Protein AF-0000000066529375 (afdb_homodimer)

Nearest PDB structures (foldseek):
  3q34-assembly1_C  TM=9.841E-01  e=8.563E-22  Pseudomonas savastanoi pv. phaseolicola 1448A
  3q34-assembly2_D  TM=9.880E-01  e=1.258E-21  Pseudomonas savastanoi pv. phaseolicola 1448A
  2x34-assembly2_B  TM=9.765E-01  e=1.191E-21  Saccharophagus degradans 2-40
  3q34-assembly2_B  TM=9.760E-01  e=1.335E-20  Pseudomonas savastanoi pv. phaseolicola 1448A
  2x32-assembly1_A  TM=9.792E-01  e=1.663E-20  Saccharophagus degradans 2-40

Solvent-accessible surface area (backbone atoms only — not comparable to full-atom values): 20562 Å² total; per-residue (Å²): 130,86,81,76,76,77,76,77,76,76,76,75,66,78,75,72,66,64,57,38,25,35,46,39,44,96,66,35,33,42,20,36,42,48,36,35,66,48,47,44,64,46,69,31,34,45,45,78,47,43,38,35,27,28,82,84,18,47,32,40,38,41,39,40,51,74,40,50,46,55,88,41,72,68,59,35,50,47,41,29,60,60,54,52,30,30,92,82,32,44,50,33,38,40,38,32,76,47,66,56,72,64,54,72,68,48,47,68,47,34,69,42,81,41,81,43,60,32,37,40,38,37,66,90,28,74,47,82,47,69,37,49,27,38,42,30,23,23,30,98,50,30,39,36,42,28,47,53,44,63,37,75,42,54,27,67,78,36,73,41,47,73,36,46,54,63,52,29,62,76,67,70,46,91,43,61,34,50,37,33,45,33,41,41,34,43,27,31,32,51,49,77,75,80,80,122,131,86,80,76,77,76,78,77,76,76,77,76,65,78,76,71,68,65,59,37,25,33,44,38,46,96,65,36,33,44,21,34,40,47,36,35,66,46,47,44,64,45,68,30,32,43,45,76,46,42,37,35,27,28,83,83,18,47,31,40,37,42,39,41,51,74,40,50,45,55,87,41,71,69,58,35,51,47,40,29,58,59,53,53,30,30,91,82,32,44,50,30,38,40,37,31,76,46,67,56,71,63,55,71,69,48,47,69,46,36,70,44,81,41,80,43,61,33,36,39,38,37,65,90,29,72,47,82,46,68,39,49,27,39,39,32,23,24,30,98,50,30,38,36,42,29,48,51,46,61,37,73,43,53,27,67,78,35,75,40,46,74,36,46,52,63,53,27,63,75,68,70,45,90,42,61,35,50,39,33,45,33,39,42,32,41,28,33,33,52,49,74,74,80,80,123

Structure (mmCIF, N/CA/C/O backbone):
data_AF-0000000066529375-model_v1
#
loop_
_entity.id
_entity.type
_entity.pdbx_description
1 polymer 'Lipid/polyisoprenoid-binding YceI-like domain-containing protein'
#
loop_
_atom_site.group_PDB
_atom_site.id
_atom_site.type_symbol
_atom_site.label_atom_id
_atom_site.label_alt_id
_atom_site.label_comp_id
_atom_site.label_asym_id
_atom_site.label_entity_id
_atom_site.label_seq_id
_atom_site.pdbx_PDB_ins_code
_atom_site.Cartn_x
_atom_site.Cartn_y
_atom_site.Cartn_z
_atom_site.occupancy
_atom_site.B_iso_or_equiv
_atom_site.auth_seq_id
_atom_site.auth_comp_id
_atom_site.auth_asym_id
_atom_site.auth_atom_id
_atom_site.pdbx_PDB_model_num
ATOM 1 N N . MET A 1 1 ? -67.5 -4.66 20.266 1 40.75 1 MET A N 1
ATOM 2 C CA . MET A 1 1 ? -66.562 -3.711 19.656 1 40.75 1 MET A CA 1
ATOM 3 C C . MET A 1 1 ? -65.125 -4.184 19.812 1 40.75 1 MET A C 1
ATOM 5 O O . MET A 1 1 ? -64.688 -4.414 20.922 1 40.75 1 MET A O 1
ATOM 9 N N . PRO A 1 2 ? -64.625 -5.043 18.812 1 52.47 2 PRO A N 1
ATOM 10 C CA . PRO A 1 2 ? -63.25 -5.574 18.922 1 52.47 2 PRO A CA 1
ATOM 11 C C . PRO A 1 2 ? -62.188 -4.48 19.078 1 52.47 2 PRO A C 1
ATOM 13 O O . PRO A 1 2 ? -62.281 -3.43 18.438 1 52.47 2 PRO A O 1
ATOM 16 N N . VAL A 1 3 ? -61.562 -4.355 20.328 1 53.56 3 VAL A N 1
ATOM 17 C CA . VAL A 1 3 ? -60.438 -3.475 20.625 1 53.56 3 VAL A CA 1
ATOM 18 C C . VAL A 1 3 ? -59.281 -3.762 19.672 1 53.56 3 VAL A C 1
ATOM 20 O O . VAL A 1 3 ? -58.75 -4.875 19.641 1 53.56 3 VAL A O 1
ATOM 23 N N . VAL A 1 4 ? -59.281 -3.115 18.516 1 50.16 4 VAL A N 1
ATOM 24 C CA . VAL A 1 4 ? -58.125 -3.105 17.641 1 50.16 4 VAL A CA 1
ATOM 25 C C . VAL A 1 4 ? -56.906 -2.549 18.391 1 50.16 4 VAL A C 1
ATOM 27 O O . VAL A 1 4 ? -56.906 -1.387 18.797 1 50.16 4 VAL A O 1
ATOM 30 N N . LEU A 1 5 ? -56.188 -3.395 19.062 1 49.53 5 LEU A N 1
ATOM 31 C CA . LEU A 1 5 ? -54.906 -3.006 19.625 1 49.53 5 LEU A CA 1
ATOM 32 C C . LEU A 1 5 ? -53.938 -2.557 18.531 1 49.53 5 LEU A C 1
ATOM 34 O O . LEU A 1 5 ? -53.625 -3.328 17.625 1 49.53 5 LEU A O 1
ATOM 38 N N . CYS A 1 6 ? -53.938 -1.268 18.234 1 45.88 6 CYS A N 1
ATOM 39 C CA . CYS A 1 6 ? -52.969 -0.669 17.344 1 45.88 6 CYS A CA 1
ATOM 40 C C . CYS A 1 6 ? -51.531 -0.84 17.875 1 45.88 6 CYS A C 1
ATOM 42 O O . CYS A 1 6 ? -51.219 -0.275 18.922 1 45.88 6 CYS A O 1
ATOM 44 N N . VAL A 1 7 ? -50.938 -1.935 17.609 1 45.56 7 VAL A N 1
ATOM 45 C CA . VAL A 1 7 ? -49.531 -2.109 17.875 1 45.56 7 VAL A CA 1
ATOM 46 C C . VAL A 1 7 ? -48.719 -1.018 17.172 1 45.56 7 VAL A C 1
ATOM 48 O O . VAL A 1 7 ? -48.688 -0.965 15.938 1 45.56 7 VAL A O 1
ATOM 51 N N . LEU A 1 8 ? -48.562 0.161 17.781 1 42.25 8 LEU A N 1
ATOM 52 C CA . LEU A 1 8 ? -47.656 1.174 17.297 1 42.25 8 LEU A CA 1
ATOM 53 C C . LEU A 1 8 ? -46.219 0.614 17.203 1 42.25 8 LEU A C 1
ATOM 55 O O . LEU A 1 8 ? -45.625 0.307 18.234 1 42.25 8 LEU A O 1
ATOM 59 N N . LEU A 1 9 ? -45.906 -0.058 16.141 1 42.88 9 LEU A N 1
ATOM 60 C CA . LEU A 1 9 ? -44.5 -0.398 15.859 1 42.88 9 LEU A CA 1
ATOM 61 C C . LEU A 1 9 ? -43.625 0.85 15.859 1 42.88 9 LEU A C 1
ATOM 63 O O . LEU A 1 9 ? -43.75 1.703 14.977 1 42.88 9 LEU A O 1
ATOM 67 N N . LEU A 1 10 ? -43.188 1.33 16.984 1 41.81 10 LEU A N 1
ATOM 68 C CA . LEU A 1 10 ? -42.156 2.352 17.078 1 41.81 10 LEU A CA 1
ATOM 69 C C . LEU A 1 10 ? -40.938 1.966 16.25 1 41.81 10 LEU A C 1
ATOM 71 O O . LEU A 1 10 ? -40.25 0.983 16.547 1 41.81 10 LEU A O 1
ATOM 75 N N . LEU A 1 11 ? -40.938 2.312 14.984 1 42.81 11 LEU A N 1
ATOM 76 C CA . LEU A 1 11 ? -39.719 2.26 14.188 1 42.81 11 LEU A CA 1
ATOM 77 C C . LEU A 1 11 ? -38.594 3.035 14.859 1 42.81 11 LEU A C 1
ATOM 79 O O . LEU A 1 11 ? -38.562 4.266 14.812 1 42.81 11 LEU A O 1
ATOM 83 N N . LEU A 1 12 ? -37.969 2.537 15.875 1 40 12 LEU A N 1
ATOM 84 C CA . LEU A 1 12 ? -36.688 3.098 16.344 1 40 12 LEU A CA 1
ATOM 85 C C . LEU A 1 12 ? -35.719 3.262 15.203 1 40 12 LEU A C 1
ATOM 87 O O . LEU A 1 12 ? -35.219 2.271 14.664 1 40 12 LEU A O 1
ATOM 91 N N . SER A 1 13 ? -35.812 4.289 14.469 1 42.78 13 SER A N 1
ATOM 92 C CA . SER A 1 13 ? -34.75 4.617 13.539 1 42.78 13 SER A CA 1
ATOM 93 C C . SER A 1 13 ? -33.375 4.648 14.242 1 42.78 13 SER A C 1
ATOM 95 O O . SER A 1 13 ? -33.25 5.281 15.289 1 42.78 13 SER A O 1
ATOM 97 N N . PRO A 1 14 ? -32.5 3.738 14.047 1 45.75 14 PRO A N 1
ATOM 98 C CA . PRO A 1 14 ? -31.203 3.939 14.672 1 45.75 14 PRO A CA 1
ATOM 99 C C . PRO A 1 14 ? -30.719 5.387 14.578 1 45.75 14 PRO A C 1
ATOM 101 O O . PRO A 1 14 ? -30.766 5.988 13.5 1 45.75 14 PRO A O 1
ATOM 104 N N . LEU A 1 15 ? -30.766 6.164 15.57 1 42.88 15 LEU A N 1
ATOM 105 C CA . LEU A 1 15 ? -30.141 7.477 15.656 1 42.88 15 LEU A CA 1
ATOM 106 C C . LEU A 1 15 ? -28.734 7.445 15.047 1 42.88 15 LEU A C 1
ATOM 108 O O . LEU A 1 15 ? -27.844 6.793 15.578 1 42.88 15 LEU A O 1
ATOM 112 N N . LEU A 1 16 ? -28.594 7.395 13.758 1 49.16 16 LEU A N 1
ATOM 113 C CA . LEU A 1 16 ? -27.281 7.648 13.172 1 49.16 16 LEU A CA 1
ATOM 114 C C . LEU A 1 16 ? -26.578 8.789 13.898 1 49.16 16 LEU A C 1
ATOM 116 O O . LEU A 1 16 ? -27.094 9.914 13.953 1 49.16 16 LEU A O 1
ATOM 120 N N . SER A 1 17 ? -25.984 8.531 15.078 1 55.31 17 SER A N 1
ATOM 121 C CA . SER A 1 17 ? -25.172 9.562 15.711 1 55.31 17 SER A CA 1
ATOM 122 C C . SER A 1 17 ? -24.531 10.477 14.68 1 55.31 17 SER A C 1
ATOM 124 O O . SER A 1 17 ? -24.141 10.023 13.602 1 55.31 17 SER A O 1
ATOM 126 N N . ALA A 1 18 ? -24.75 11.727 14.82 1 67.56 18 ALA A N 1
ATOM 127 C CA . ALA A 1 18 ? -24.25 12.766 13.93 1 67.56 18 ALA A CA 1
ATOM 128 C C . ALA A 1 18 ? -22.766 12.602 13.656 1 67.56 18 ALA A C 1
ATOM 130 O O . ALA A 1 18 ? -21.969 12.398 14.586 1 67.56 18 ALA A O 1
ATOM 131 N N . ALA A 1 19 ? -22.406 12.406 12.469 1 71.19 19 ALA A N 1
ATOM 132 C CA . ALA A 1 19 ? -21.016 12.312 12.055 1 71.19 19 ALA A CA 1
ATOM 133 C C . ALA A 1 19 ? -20.203 13.492 12.594 1 71.19 19 ALA A C 1
ATOM 135 O O . ALA A 1 19 ? -20.641 14.641 12.516 1 71.19 19 ALA A O 1
ATOM 136 N N . GLU A 1 20 ? -19.156 13.156 13.336 1 85 20 GLU A N 1
ATOM 137 C CA . GLU A 1 20 ? -18.188 14.18 13.719 1 85 20 GLU A CA 1
ATOM 138 C C . GLU A 1 20 ? -17.172 14.422 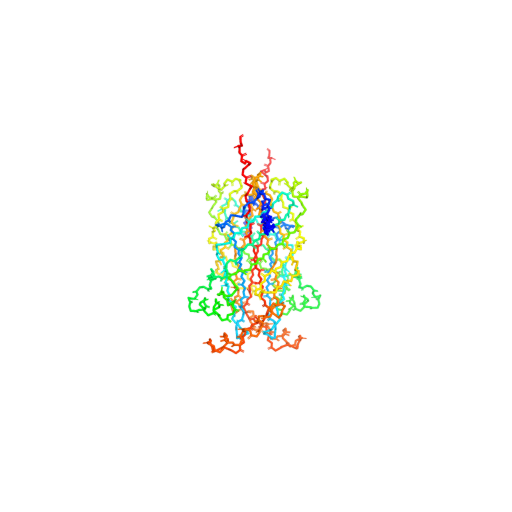12.617 1 85 20 GLU A C 1
ATOM 140 O O . GLU A 1 20 ? -16.75 15.555 12.391 1 85 20 GLU A O 1
ATOM 145 N N . TRP A 1 21 ? -16.828 13.344 11.938 1 93.31 21 TRP A N 1
ATOM 146 C CA . TRP A 1 21 ? -15.898 13.398 10.812 1 93.31 21 TRP A CA 1
ATOM 147 C C . TRP A 1 21 ? -16.5 12.742 9.57 1 93.31 21 TRP A C 1
ATOM 149 O O . TRP A 1 21 ? -17.172 11.711 9.68 1 93.31 21 TRP A O 1
ATOM 159 N N . GLN A 1 22 ? -16.141 13.305 8.367 1 96.94 22 GLN A N 1
ATOM 160 C CA . GLN A 1 22 ? -16.578 12.758 7.09 1 96.94 22 GLN A CA 1
ATOM 161 C C . GLN A 1 22 ? -15.391 12.43 6.188 1 96.94 22 GLN A C 1
ATOM 163 O O . GLN A 1 22 ? -14.461 13.227 6.066 1 96.94 22 GLN A O 1
ATOM 168 N N . LEU A 1 23 ? -15.461 11.289 5.586 1 97.56 23 LEU A N 1
ATOM 169 C CA . LEU A 1 23 ? -14.43 10.906 4.629 1 97.56 23 LEU A CA 1
ATOM 170 C C . LEU A 1 23 ? -14.461 11.82 3.404 1 97.56 23 LEU A C 1
ATOM 172 O O . LEU A 1 23 ? -15.531 12.125 2.885 1 97.56 23 LEU A O 1
ATOM 176 N N . GLU A 1 24 ? -13.273 12.227 2.971 1 95.5 24 GLU A N 1
ATOM 177 C CA . GLU A 1 24 ? -13.117 12.969 1.723 1 95.5 24 GLU A CA 1
ATOM 178 C C . GLU A 1 24 ? -12.781 12.031 0.566 1 95.5 24 GLU A C 1
ATOM 180 O O . GLU A 1 24 ? -11.625 11.617 0.411 1 95.5 24 GLU A O 1
ATOM 185 N N . PRO A 1 25 ? -13.664 11.805 -0.298 1 95.69 25 PRO A N 1
ATOM 186 C CA . PRO A 1 25 ? -13.469 10.742 -1.286 1 95.69 25 PRO A CA 1
ATOM 187 C C . PRO A 1 25 ? -12.352 11.07 -2.281 1 95.69 25 PRO A C 1
ATOM 189 O O . PRO A 1 25 ? -11.625 10.164 -2.717 1 95.69 25 PRO A O 1
ATOM 192 N N . ASP A 1 26 ? -12.094 12.328 -2.641 1 93.38 26 ASP A N 1
ATOM 193 C CA . ASP A 1 26 ? -11.125 12.703 -3.67 1 93.38 26 ASP A CA 1
ATOM 194 C C . ASP A 1 26 ? -9.695 12.5 -3.182 1 93.38 26 ASP A C 1
ATOM 196 O O . ASP A 1 26 ? -8.758 12.469 -3.98 1 93.38 26 ASP A O 1
ATOM 200 N N . TYR A 1 27 ? -9.57 12.344 -1.858 1 93.81 27 TYR A N 1
ATOM 201 C CA . TYR A 1 27 ? -8.25 12.195 -1.271 1 93.81 27 TYR A CA 1
ATOM 202 C C . TYR A 1 27 ? -8.109 10.867 -0.543 1 93.81 27 TYR A C 1
ATOM 204 O O . TYR A 1 27 ? -7.281 10.727 0.357 1 93.81 27 TYR A O 1
ATOM 212 N N . SER A 1 28 ? -9.023 9.992 -0.905 1 96.38 28 SER A N 1
ATOM 213 C CA . SER A 1 28 ? -9.023 8.672 -0.297 1 96.38 28 SER A CA 1
ATOM 214 C C . SER A 1 28 ? -9.008 7.574 -1.359 1 96.38 28 SER A C 1
ATOM 216 O O . SER A 1 28 ? -9.609 7.723 -2.424 1 96.38 28 SER A O 1
ATOM 218 N N . ARG A 1 29 ? -8.281 6.531 -1.063 1 96.81 29 ARG A N 1
ATOM 219 C CA . ARG A 1 29 ? -8.203 5.41 -1.998 1 96.81 29 ARG A CA 1
ATOM 220 C C . ARG A 1 29 ? -7.949 4.102 -1.262 1 96.81 29 ARG A C 1
ATOM 222 O O . ARG A 1 29 ? -7.188 4.062 -0.295 1 96.81 29 ARG A O 1
ATOM 229 N N . ILE A 1 30 ? -8.625 3.123 -1.669 1 98.31 30 ILE A N 1
ATOM 230 C CA . ILE A 1 30 ? -8.305 1.738 -1.342 1 98.31 30 ILE A CA 1
ATOM 231 C C . ILE A 1 30 ? -7.883 0.994 -2.605 1 98.31 30 ILE A C 1
ATOM 233 O O . ILE A 1 30 ? -8.578 1.042 -3.623 1 98.31 30 ILE A O 1
ATOM 237 N N . SER A 1 31 ? -6.742 0.397 -2.568 1 98.5 31 SER A N 1
ATOM 238 C CA . SER A 1 31 ? -6.215 -0.365 -3.695 1 98.5 31 SER A CA 1
ATOM 239 C C . SER A 1 31 ? -5.797 -1.768 -3.266 1 98.5 31 SER A C 1
ATOM 241 O O . SER A 1 31 ? -5.57 -2.018 -2.08 1 98.5 31 SER A O 1
ATOM 243 N N . PHE A 1 32 ? -5.746 -2.637 -4.18 1 98.75 32 PHE A N 1
ATOM 244 C CA . PHE A 1 32 ? -5.312 -4.004 -3.91 1 98.75 32 PHE A CA 1
ATOM 245 C C . PHE A 1 32 ? -4.59 -4.586 -5.117 1 98.75 32 PHE A C 1
ATOM 247 O O . PHE A 1 32 ? -4.598 -3.996 -6.199 1 98.75 32 PHE A O 1
ATOM 254 N N . VAL A 1 33 ? -3.91 -5.703 -4.887 1 98.81 33 VAL A N 1
ATOM 255 C CA . VAL A 1 33 ? -3.131 -6.359 -5.934 1 98.81 33 VAL A CA 1
ATOM 256 C C . VAL A 1 33 ? -3.609 -7.797 -6.109 1 98.81 33 VAL A C 1
ATOM 258 O O . VAL A 1 33 ? -3.838 -8.508 -5.129 1 98.81 33 VAL A O 1
ATOM 261 N N . SER A 1 34 ? -3.85 -8.164 -7.312 1 98.38 34 SER A N 1
ATOM 262 C CA . SER A 1 34 ? -4.039 -9.57 -7.656 1 98.38 34 SER A CA 1
ATOM 263 C C . SER A 1 34 ? -2.844 -10.117 -8.43 1 98.38 34 SER A C 1
ATOM 265 O O . SER A 1 34 ? -2.141 -9.367 -9.109 1 98.38 34 SER A O 1
ATOM 267 N N . VAL A 1 35 ? -2.568 -11.375 -8.234 1 98.62 35 VAL A N 1
ATOM 268 C CA . VAL A 1 35 ? -1.51 -12.055 -8.977 1 98.62 35 VAL A CA 1
ATOM 269 C C . VAL A 1 35 ? -2.102 -13.203 -9.789 1 98.62 35 VAL A C 1
ATOM 271 O O . VAL A 1 35 ? -2.795 -14.062 -9.242 1 98.62 35 VAL A O 1
ATOM 274 N N . LYS A 1 36 ? -1.826 -13.195 -11.125 1 97.81 36 LYS A N 1
ATOM 275 C CA . LYS A 1 36 ? -2.295 -14.266 -12 1 97.81 36 LYS A CA 1
ATOM 276 C C . LYS A 1 36 ? -1.123 -14.992 -12.648 1 97.81 36 LYS A C 1
ATOM 278 O O . LYS A 1 36 ? -0.063 -14.406 -12.875 1 97.81 36 LYS A O 1
ATOM 283 N N . ARG A 1 37 ? -1.272 -16.266 -12.984 1 97.12 37 ARG A N 1
ATOM 284 C CA . ARG A 1 37 ? -0.309 -17.141 -13.656 1 97.12 37 ARG A CA 1
ATOM 285 C C . ARG A 1 37 ? 0.982 -17.25 -12.852 1 97.12 37 ARG A C 1
ATOM 287 O O . ARG A 1 37 ? 2.053 -17.469 -13.414 1 97.12 37 ARG A O 1
ATOM 294 N N . ALA A 1 38 ? 0.852 -16.922 -11.586 1 95.38 38 ALA A N 1
ATOM 295 C CA . ALA A 1 38 ? 1.991 -16.953 -10.672 1 95.38 38 ALA A CA 1
ATOM 296 C C . ALA A 1 38 ? 3.076 -15.977 -11.117 1 95.38 38 ALA A C 1
ATOM 298 O O . ALA A 1 38 ? 4.195 -16 -10.602 1 95.38 38 ALA A O 1
ATOM 299 N N . LYS A 1 39 ? 2.756 -15.086 -12.016 1 96.31 39 LYS A N 1
ATOM 300 C CA . LYS A 1 39 ? 3.812 -14.281 -12.625 1 96.31 39 LYS A CA 1
ATOM 301 C C . LYS A 1 39 ? 3.41 -12.812 -12.703 1 96.31 39 LYS A C 1
ATOM 303 O O . LYS A 1 39 ? 4.262 -11.922 -12.617 1 96.31 39 LYS A O 1
ATOM 308 N N . MET A 1 40 ? 2.131 -12.602 -12.883 1 97.31 40 MET A N 1
ATOM 309 C CA . MET A 1 40 ? 1.704 -11.25 -13.219 1 97.31 40 MET A CA 1
ATOM 310 C C . MET A 1 40 ? 0.924 -10.617 -12.07 1 97.31 40 MET A C 1
ATOM 312 O O . MET A 1 40 ? -0.094 -11.164 -11.641 1 97.31 40 MET A O 1
ATOM 316 N N . ALA A 1 41 ? 1.398 -9.516 -11.602 1 98.31 41 ALA A N 1
ATOM 317 C CA . ALA A 1 41 ? 0.69 -8.719 -10.602 1 98.31 41 ALA A CA 1
ATOM 318 C C . ALA A 1 41 ? -0.057 -7.559 -11.25 1 98.31 41 ALA A C 1
ATOM 320 O O . ALA A 1 41 ? 0.443 -6.945 -12.195 1 98.31 41 ALA A O 1
ATOM 321 N N . GLU A 1 42 ? -1.244 -7.281 -10.758 1 98.25 42 GLU A N 1
ATOM 322 C CA . GLU A 1 42 ? -2.066 -6.191 -11.273 1 98.25 42 GLU A CA 1
ATOM 323 C C . GLU A 1 42 ? -2.646 -5.352 -10.141 1 98.25 42 GLU A C 1
ATOM 325 O O . GLU A 1 42 ? -3.189 -5.895 -9.172 1 98.25 42 GLU A O 1
ATOM 330 N N . VAL A 1 43 ? -2.49 -4.012 -10.258 1 98.44 43 VAL A N 1
ATOM 331 C CA . VAL A 1 43 ? -3.016 -3.086 -9.266 1 98.44 43 VAL A CA 1
ATOM 332 C C . VAL A 1 43 ? -4.438 -2.676 -9.641 1 98.44 43 VAL A C 1
ATOM 334 O O . VAL A 1 43 ? -4.715 -2.355 -10.797 1 98.44 43 VAL A O 1
ATOM 337 N N . GLN A 1 44 ? -5.336 -2.746 -8.703 1 98.44 44 GLN A N 1
ATOM 338 C CA . GLN A 1 44 ? -6.727 -2.334 -8.859 1 98.44 44 GLN A CA 1
ATOM 339 C C . GLN A 1 44 ? -7.172 -1.445 -7.703 1 98.44 44 GLN A C 1
ATOM 341 O O . GLN A 1 44 ? -6.527 -1.421 -6.648 1 98.44 44 GLN A O 1
ATOM 346 N N . ARG A 1 45 ? -8.25 -0.732 -7.906 1 98.06 45 ARG A N 1
ATOM 347 C CA . ARG A 1 45 ? -8.703 0.178 -6.855 1 98.06 45 ARG A CA 1
ATOM 348 C C . ARG A 1 45 ? -10.219 0.353 -6.895 1 98.06 45 ARG A C 1
ATOM 350 O O . ARG A 1 45 ? -10.867 -0.025 -7.871 1 98.06 45 ARG A O 1
ATOM 357 N N . PHE A 1 46 ? -10.664 0.836 -5.824 1 96.62 46 PHE A N 1
ATOM 358 C CA . PHE A 1 46 ? -12.062 1.238 -5.738 1 96.62 46 PHE A CA 1
ATOM 359 C C . PHE A 1 46 ? -12.188 2.756 -5.676 1 96.62 46 PHE A C 1
ATOM 361 O O . PHE A 1 46 ? -11.383 3.424 -5.02 1 96.62 46 PHE A O 1
ATOM 368 N N . ASP A 1 47 ? -13.227 3.205 -6.285 1 85.69 47 ASP A N 1
ATOM 369 C CA . ASP A 1 47 ? -13.562 4.625 -6.281 1 85.69 47 ASP A CA 1
ATOM 370 C C . ASP A 1 47 ? -14.812 4.895 -5.441 1 85.69 47 ASP A C 1
ATOM 372 O O . ASP A 1 47 ? -15.453 3.963 -4.957 1 85.69 47 ASP A O 1
ATOM 376 N N . ARG A 1 48 ? -15.102 6.121 -5.16 1 93.44 48 ARG A N 1
ATOM 377 C CA . ARG A 1 48 ? -16.328 6.621 -4.539 1 93.44 48 ARG A CA 1
ATOM 378 C C . ARG A 1 48 ? -16.5 6.039 -3.143 1 93.44 48 ARG A C 1
ATOM 380 O O . ARG A 1 48 ? -17.594 5.559 -2.803 1 93.44 48 ARG A O 1
ATOM 387 N N . LEU A 1 49 ? -15.391 5.996 -2.428 1 98.38 49 LEU A N 1
ATOM 388 C CA . LEU A 1 49 ? -15.484 5.609 -1.023 1 98.38 49 LEU A CA 1
ATOM 389 C C . LEU A 1 49 ? -16.328 6.613 -0.239 1 98.38 49 LEU A C 1
ATOM 391 O O . LEU A 1 49 ? -16.406 7.785 -0.609 1 98.38 49 LEU A O 1
ATOM 395 N N . SER A 1 50 ? -16.953 6.172 0.757 1 98.25 50 SER A N 1
ATOM 396 C CA . SER A 1 50 ? -17.609 7.027 1.743 1 98.25 50 SER A CA 1
ATOM 397 C C . SER A 1 50 ? -17.359 6.531 3.162 1 98.25 50 SER A C 1
ATOM 399 O O . SER A 1 50 ? -16.953 5.383 3.359 1 98.25 50 SER A O 1
ATOM 401 N N . GLY A 1 51 ? -17.531 7.461 4.121 1 97.88 51 GLY A N 1
ATOM 402 C CA . GLY A 1 51 ? -17.297 7.051 5.496 1 97.88 51 GLY A CA 1
ATOM 403 C C . GLY A 1 51 ? -17.438 8.188 6.488 1 97.88 51 GLY A C 1
ATOM 404 O O . GLY A 1 51 ? -17.531 9.352 6.098 1 97.88 51 GLY A O 1
ATOM 405 N N . GLN A 1 52 ? -17.5 7.766 7.715 1 96.88 52 GLN A N 1
ATOM 406 C CA . GLN A 1 52 ? -17.656 8.719 8.805 1 96.88 52 GLN A CA 1
ATOM 407 C C . GLN A 1 52 ? -17.078 8.172 10.109 1 96.88 52 GLN A C 1
ATOM 409 O O . GLN A 1 52 ? -16.875 6.961 10.242 1 96.88 52 GLN A O 1
ATOM 414 N N . ILE A 1 53 ? -16.766 9.039 10.93 1 94.56 53 ILE A N 1
ATOM 415 C CA . ILE A 1 53 ? -16.469 8.75 12.336 1 94.56 53 ILE A CA 1
ATOM 416 C C . ILE A 1 53 ? -17.422 9.531 13.234 1 94.56 53 ILE A C 1
ATOM 418 O O . ILE A 1 53 ? -17.562 10.75 13.086 1 94.56 53 ILE A O 1
ATOM 422 N N . ASP A 1 54 ? -18.047 8.867 14.141 1 92.62 54 ASP A N 1
ATOM 423 C CA . ASP A 1 54 ? -19 9.57 14.992 1 92.62 54 ASP A CA 1
ATOM 424 C C . ASP A 1 54 ? -18.359 9.992 16.312 1 92.62 54 ASP A C 1
ATOM 426 O O . ASP A 1 54 ? -17.156 9.75 16.531 1 92.62 54 ASP A O 1
ATOM 430 N N . LYS A 1 55 ? -19.125 10.68 17.141 1 87.06 55 LYS A N 1
ATOM 431 C CA . LYS A 1 55 ? -18.609 11.281 18.375 1 87.06 55 LYS A CA 1
ATOM 432 C C . LYS A 1 55 ? -18.141 10.219 19.359 1 87.06 55 LYS A C 1
ATOM 434 O O . LYS A 1 55 ? -17.328 10.492 20.25 1 87.06 55 LYS A O 1
ATOM 439 N N . GLN A 1 56 ? -18.672 9 19.266 1 88.81 56 GLN A N 1
ATOM 440 C CA . GLN A 1 56 ? -18.312 7.914 20.172 1 88.81 56 GLN A CA 1
ATOM 441 C C . GLN A 1 56 ? -17.078 7.172 19.656 1 88.81 56 GLN A C 1
ATOM 443 O O . GLN A 1 56 ? -16.594 6.246 20.312 1 88.81 56 GLN A O 1
ATOM 448 N N . GLY A 1 57 ? -16.609 7.527 18.453 1 89.94 57 GLY A N 1
ATOM 449 C CA . GLY A 1 57 ? -15.383 6.945 17.922 1 89.94 57 GLY A CA 1
ATOM 450 C C . GLY A 1 57 ? -15.641 5.777 16.984 1 89.94 57 GLY A C 1
ATOM 451 O O . GLY A 1 57 ? -14.711 5.051 16.625 1 8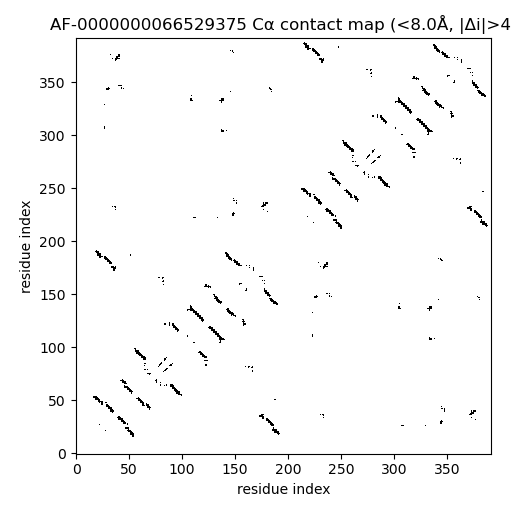9.94 57 GLY A O 1
ATOM 452 N N . VAL A 1 58 ? -16.906 5.59 16.672 1 94.62 58 VAL A N 1
ATOM 453 C CA . VAL A 1 58 ? -17.203 4.531 15.711 1 94.62 58 VAL A CA 1
ATOM 454 C C . VAL A 1 58 ? -16.922 5.023 14.289 1 94.62 58 VAL A C 1
ATOM 456 O O . VAL A 1 58 ? -17.516 6 13.836 1 94.62 58 VAL A O 1
ATOM 459 N N . ALA A 1 59 ? -15.969 4.375 13.656 1 96.75 59 ALA A N 1
ATOM 460 C CA . ALA A 1 59 ? -15.625 4.668 12.266 1 96.75 59 ALA A CA 1
ATOM 461 C C . ALA A 1 59 ? -16.234 3.635 11.32 1 96.75 59 ALA A C 1
ATOM 463 O O . ALA A 1 59 ? -16.172 2.432 11.586 1 96.75 59 ALA A O 1
ATOM 464 N N . ARG A 1 60 ? -16.797 4.156 10.281 1 98.25 60 ARG A N 1
ATOM 465 C CA . ARG A 1 60 ? -17.375 3.293 9.25 1 98.25 60 ARG A CA 1
ATOM 466 C C . ARG A 1 60 ? -16.969 3.768 7.855 1 98.25 60 ARG A C 1
ATOM 468 O O . ARG A 1 60 ? -17.141 4.945 7.527 1 98.25 60 ARG A O 1
ATOM 475 N N . ILE A 1 61 ? -16.469 2.869 7.062 1 98.69 61 ILE A N 1
ATOM 476 C CA . ILE A 1 61 ? -16.141 3.117 5.66 1 98.69 61 ILE A CA 1
ATOM 477 C C . ILE A 1 61 ? -16.969 2.186 4.77 1 98.69 61 ILE A C 1
ATOM 479 O O . ILE A 1 61 ? -17.094 0.995 5.062 1 98.69 61 ILE A O 1
ATOM 483 N N . VAL A 1 62 ? -17.516 2.707 3.744 1 98.75 62 VAL A N 1
ATOM 484 C CA . VAL A 1 62 ? -18.281 1.939 2.768 1 98.75 62 VAL A CA 1
ATOM 485 C C . VAL A 1 62 ? -17.531 1.914 1.434 1 98.75 62 VAL A C 1
ATOM 487 O O . VAL A 1 62 ? -17.156 2.961 0.908 1 98.75 62 VAL A O 1
ATOM 490 N N . VAL A 1 63 ? -17.344 0.713 0.94 1 98.81 63 VAL A N 1
ATOM 491 C CA . VAL A 1 63 ? -16.703 0.497 -0.357 1 98.81 63 VAL A CA 1
ATOM 492 C C . VAL A 1 63 ? -17.734 -0.05 -1.348 1 98.81 63 VAL A C 1
ATOM 494 O O . VAL A 1 63 ? -18.078 -1.231 -1.299 1 98.81 63 VAL A O 1
ATOM 497 N N . PRO A 1 64 ? -18.234 0.823 -2.244 1 98.5 64 PRO A N 1
ATOM 498 C CA . PRO A 1 64 ? -19.094 0.273 -3.301 1 98.5 64 PRO A CA 1
ATOM 499 C C . PRO A 1 64 ? -18.312 -0.618 -4.273 1 98.5 64 PRO A C 1
ATOM 501 O O . PRO A 1 64 ? -17.531 -0.12 -5.078 1 98.5 64 PRO A O 1
ATOM 504 N N . LEU A 1 65 ? -18.609 -1.88 -4.262 1 98.5 65 LEU A N 1
ATOM 505 C CA . LEU A 1 65 ? -17.812 -2.861 -4.992 1 98.5 65 LEU A CA 1
ATOM 506 C C . LEU A 1 65 ? -18.016 -2.715 -6.496 1 98.5 65 LEU A C 1
ATOM 508 O O . LEU A 1 65 ? -17.188 -3.17 -7.289 1 98.5 65 LEU A O 1
ATOM 512 N N . GLY A 1 66 ? -19.078 -2.055 -6.871 1 97.56 66 GLY A N 1
ATOM 513 C CA . GLY A 1 66 ? -19.344 -1.803 -8.273 1 97.56 66 GLY A CA 1
ATOM 514 C C . GLY A 1 66 ? -18.469 -0.72 -8.867 1 97.56 66 GLY A C 1
ATOM 515 O O . GLY A 1 66 ? -18.438 -0.533 -10.086 1 97.56 66 GLY A O 1
ATOM 516 N N . THR A 1 67 ? -17.688 -0.071 -8.078 1 97 67 THR A N 1
ATOM 517 C CA . THR A 1 67 ? -16.875 1.033 -8.555 1 97 67 THR A CA 1
ATOM 518 C C . THR A 1 67 ? -15.445 0.563 -8.828 1 97 67 THR A C 1
ATOM 520 O O . THR A 1 67 ? -14.531 1.38 -8.953 1 97 67 THR A O 1
ATOM 523 N N . LEU A 1 68 ? -15.211 -0.753 -8.898 1 98.25 68 LEU A N 1
ATOM 524 C CA . LEU A 1 68 ? -13.898 -1.334 -9.18 1 98.25 68 LEU A CA 1
ATOM 525 C C . LEU A 1 68 ? -13.312 -0.756 -10.461 1 98.25 68 LEU A C 1
ATOM 527 O O . LEU A 1 68 ? -14.008 -0.654 -11.477 1 98.25 68 LEU A O 1
ATOM 531 N N . ASP A 1 69 ? -12.102 -0.311 -10.383 1 98.12 69 ASP A N 1
ATOM 532 C CA . ASP A 1 69 ? -11.305 0.097 -11.539 1 98.12 69 ASP A CA 1
ATOM 533 C C . ASP A 1 69 ? -10.008 -0.707 -11.625 1 98.12 69 ASP A C 1
ATOM 535 O O . ASP A 1 69 ? -9.062 -0.453 -10.875 1 98.12 69 ASP A O 1
ATOM 539 N N . SER A 1 70 ? -9.945 -1.679 -12.516 1 97.19 70 SER A N 1
ATOM 540 C CA . SER A 1 70 ? -8.758 -2.496 -12.734 1 97.19 70 SER A CA 1
ATOM 541 C C . SER A 1 70 ? -7.969 -2.018 -13.945 1 97.19 70 SER A C 1
ATOM 543 O O . SER A 1 70 ? -6.879 -2.523 -14.227 1 97.19 70 SER A O 1
ATOM 545 N N . GLY A 1 71 ? -8.523 -1.078 -14.625 1 96.25 71 GLY A N 1
ATOM 546 C CA . GLY A 1 71 ? -7.914 -0.623 -15.867 1 96.25 71 GLY A CA 1
ATOM 547 C C . GLY A 1 71 ? -8.414 -1.375 -17.094 1 96.25 71 GLY A C 1
ATOM 548 O O . GLY A 1 71 ? -8.078 -1.026 -18.219 1 96.25 71 GLY A O 1
ATOM 549 N N . LEU A 1 72 ? -9.188 -2.43 -16.969 1 97.56 72 LEU A N 1
ATOM 550 C CA . LEU A 1 72 ? -9.781 -3.23 -18.031 1 97.56 72 LEU A CA 1
ATOM 551 C C . LEU A 1 72 ? -11.273 -3.432 -17.797 1 97.56 72 LEU A C 1
ATOM 553 O O . LEU A 1 72 ? -11.672 -4.125 -16.859 1 97.56 72 LEU A O 1
ATOM 557 N N . ALA A 1 73 ? -12.125 -2.881 -18.719 1 97.81 73 ALA A N 1
ATOM 558 C CA . ALA A 1 73 ? -13.578 -2.883 -18.547 1 97.81 73 ALA A CA 1
ATOM 559 C C . ALA A 1 73 ? -14.109 -4.309 -18.438 1 97.81 73 ALA A C 1
ATOM 561 O O . ALA A 1 73 ? -14.977 -4.586 -17.594 1 97.81 73 ALA A O 1
ATOM 562 N N . LEU A 1 74 ? -13.625 -5.156 -19.281 1 98.19 74 LEU A N 1
ATOM 563 C CA . LEU A 1 74 ? -14.094 -6.539 -19.266 1 98.19 74 LEU A CA 1
ATOM 564 C C . LEU A 1 74 ? -13.781 -7.195 -17.922 1 98.19 74 LEU A C 1
ATOM 566 O O . LEU A 1 74 ? -14.625 -7.906 -17.359 1 98.19 74 LEU A O 1
ATOM 570 N N . ARG A 1 75 ? -12.594 -7.055 -17.375 1 98.12 75 ARG A N 1
ATOM 571 C CA . ARG A 1 75 ? -12.227 -7.582 -16.078 1 98.12 75 ARG A CA 1
ATOM 572 C C . ARG A 1 75 ? -13.125 -7.016 -14.977 1 98.12 75 ARG A C 1
ATOM 574 O O . ARG A 1 75 ? -13.57 -7.746 -14.094 1 98.12 75 ARG A O 1
ATOM 581 N N . ASP A 1 76 ? -13.352 -5.707 -15.047 1 98.38 76 ASP A N 1
ATOM 582 C CA . ASP A 1 76 ? -14.211 -5.078 -14.047 1 98.38 76 ASP A CA 1
ATOM 583 C C . ASP A 1 76 ? -15.594 -5.727 -14.039 1 98.38 76 ASP A C 1
ATOM 585 O O . ASP A 1 76 ? -16.141 -6.035 -12.969 1 98.38 76 ASP A O 1
ATOM 589 N N . GLU A 1 77 ? -16.125 -5.93 -15.188 1 98.31 77 GLU A N 1
ATOM 590 C CA . GLU A 1 77 ? -17.438 -6.543 -15.297 1 98.31 77 GLU A CA 1
ATOM 591 C C . GLU A 1 77 ? -17.453 -7.953 -14.719 1 98.31 77 GLU A C 1
ATOM 593 O O . GLU A 1 77 ? -18.344 -8.305 -13.938 1 98.31 77 GLU A O 1
ATOM 598 N N . ARG A 1 78 ? -16.531 -8.711 -15.047 1 98.44 78 ARG A N 1
ATOM 599 C CA . ARG A 1 78 ? -16.438 -10.086 -14.555 1 98.44 78 ARG A CA 1
ATOM 600 C C . ARG A 1 78 ? -16.281 -10.117 -13.039 1 98.44 78 ARG A C 1
ATOM 602 O O . ARG A 1 78 ? -16.906 -10.938 -12.359 1 98.44 78 ARG A O 1
ATOM 609 N N . MET A 1 79 ? -15.422 -9.227 -12.555 1 98.62 79 MET A N 1
ATOM 610 C CA . MET A 1 79 ? -15.227 -9.156 -11.109 1 98.62 79 MET A CA 1
ATOM 611 C C . MET A 1 79 ? -16.531 -8.781 -10.406 1 98.62 79 MET A C 1
ATOM 613 O O . MET A 1 79 ? -16.891 -9.391 -9.398 1 98.62 79 MET A O 1
ATOM 617 N N . LYS A 1 80 ? -17.234 -7.801 -10.891 1 98.25 80 LYS A N 1
ATOM 618 C CA . LYS A 1 80 ? -18.5 -7.336 -10.305 1 98.25 80 LYS A CA 1
ATOM 619 C C . LYS A 1 80 ? -19.531 -8.445 -10.289 1 98.25 80 LYS A C 1
ATOM 621 O O . LYS A 1 80 ? -20.172 -8.695 -9.266 1 98.25 80 LYS A O 1
ATOM 626 N N . ASP A 1 81 ? -19.594 -9.18 -11.375 1 98.38 81 ASP A N 1
ATOM 627 C CA . ASP A 1 81 ? -20.688 -10.125 -11.562 1 98.38 81 ASP A CA 1
ATOM 628 C C . ASP A 1 81 ? -20.344 -11.484 -10.945 1 98.38 81 ASP A C 1
ATOM 630 O O . ASP A 1 81 ? -21.172 -12.086 -10.266 1 98.38 81 ASP A O 1
ATOM 634 N N . ASN A 1 82 ? -19.156 -11.906 -11.156 1 98.5 82 ASN A N 1
ATOM 635 C CA . ASN A 1 82 ? -18.859 -13.312 -10.914 1 98.5 82 ASN A CA 1
ATOM 636 C C . ASN A 1 82 ? -18.047 -13.5 -9.641 1 98.5 82 ASN A C 1
ATOM 638 O O . ASN A 1 82 ? -18.062 -14.586 -9.047 1 98.5 82 ASN A O 1
ATOM 642 N N . PHE A 1 83 ? -17.375 -12.492 -9.25 1 98.69 83 PHE A N 1
ATOM 643 C CA . PHE A 1 83 ? -16.562 -12.617 -8.047 1 98.69 83 PHE A CA 1
ATOM 644 C C . PHE A 1 83 ? -17.25 -11.969 -6.855 1 98.69 83 PHE A C 1
ATOM 646 O O . PHE A 1 83 ? -17.625 -12.656 -5.898 1 98.69 83 PHE A O 1
ATOM 653 N N . PHE A 1 84 ? -17.484 -10.625 -6.977 1 98.69 84 PHE A N 1
ATOM 654 C CA . PHE A 1 84 ? -18.094 -9.891 -5.867 1 98.69 84 PHE A CA 1
ATOM 655 C C . PHE A 1 84 ? -19.594 -10.133 -5.809 1 98.69 84 PHE A C 1
ATOM 657 O O . PHE A 1 84 ? -20.203 -9.977 -4.754 1 98.69 84 PHE A O 1
ATOM 664 N N . GLU A 1 85 ? -20.188 -10.508 -6.977 1 98.62 85 GLU A N 1
ATOM 665 C CA . GLU A 1 85 ? -21.641 -10.672 -7.047 1 98.62 85 GLU A CA 1
ATOM 666 C C . GLU A 1 85 ? -22.359 -9.445 -6.504 1 98.62 85 GLU A C 1
ATOM 668 O O . GLU A 1 85 ? -23.219 -9.555 -5.633 1 98.62 85 GLU A O 1
ATOM 673 N N . THR A 1 86 ? -22.141 -8.344 -7.105 1 98.44 86 THR A N 1
ATOM 674 C CA . THR A 1 86 ? -22.531 -7.039 -6.578 1 98.44 86 THR A CA 1
ATOM 675 C C . THR A 1 86 ? -24.047 -6.883 -6.582 1 98.44 86 THR A C 1
ATOM 677 O O . THR A 1 86 ? -24.594 -6.023 -5.891 1 98.44 86 THR A O 1
ATOM 680 N N . SER A 1 87 ? -24.781 -7.621 -7.371 1 98.38 87 SER A N 1
ATOM 681 C CA . SER A 1 87 ? -26.234 -7.582 -7.309 1 98.38 87 SER A CA 1
ATOM 682 C C . SER A 1 87 ? -26.75 -8.016 -5.934 1 98.38 87 SER A C 1
ATOM 684 O O . SER A 1 87 ? -27.734 -7.484 -5.438 1 98.38 87 SER A O 1
ATOM 686 N N . ARG A 1 88 ? -26.047 -8.938 -5.352 1 98.5 88 ARG A N 1
ATOM 687 C CA . ARG A 1 88 ? -26.406 -9.445 -4.035 1 98.5 88 ARG A CA 1
ATOM 688 C C . ARG A 1 88 ? -25.609 -8.75 -2.939 1 98.5 88 ARG A C 1
ATOM 690 O O . ARG A 1 88 ? -26.141 -8.5 -1.851 1 98.5 88 ARG A O 1
ATOM 697 N N . PHE A 1 89 ? -24.375 -8.508 -3.219 1 98.69 89 PHE A N 1
ATOM 698 C CA . PHE A 1 89 ? -23.453 -7.887 -2.279 1 98.69 89 PHE A CA 1
ATOM 699 C C . PHE A 1 89 ? -22.844 -6.621 -2.875 1 98.69 89 PHE A C 1
ATOM 701 O O . PHE A 1 89 ? -21.672 -6.617 -3.273 1 98.69 89 PHE A O 1
ATOM 708 N N . PRO A 1 90 ? -23.562 -5.512 -2.848 1 98.5 90 PRO A N 1
ATOM 709 C CA . PRO A 1 90 ? -23.109 -4.328 -3.588 1 98.5 90 PRO A CA 1
ATOM 710 C C . PRO A 1 90 ? -21.969 -3.594 -2.9 1 98.5 90 PRO A C 1
ATOM 712 O O . PRO A 1 90 ? -21.266 -2.809 -3.539 1 98.5 90 PRO A O 1
ATOM 715 N N . GLU A 1 91 ? -21.797 -3.891 -1.524 1 98.69 91 GLU A N 1
ATOM 716 C CA . GLU A 1 91 ? -20.812 -3.098 -0.792 1 98.69 91 GLU A CA 1
ATOM 717 C C . GLU A 1 91 ? -20 -3.971 0.16 1 98.69 91 GLU A C 1
ATOM 719 O O . GLU A 1 91 ? -20.438 -5.051 0.553 1 98.69 91 GLU A O 1
ATOM 724 N N . ALA A 1 92 ? -18.797 -3.57 0.419 1 98.81 92 ALA A N 1
ATOM 725 C CA . ALA A 1 92 ? -18.047 -3.975 1.604 1 98.81 92 ALA A CA 1
ATOM 726 C C . ALA A 1 92 ? -18.016 -2.854 2.641 1 98.81 92 ALA A C 1
ATOM 728 O O . ALA A 1 92 ? -18.062 -1.673 2.287 1 98.81 92 ALA A O 1
ATOM 729 N N . THR A 1 93 ? -17.891 -3.182 3.906 1 98.81 93 THR A N 1
ATOM 730 C CA . THR A 1 93 ? -17.812 -2.168 4.953 1 98.81 93 THR A CA 1
ATOM 731 C C . THR A 1 93 ? -16.672 -2.477 5.922 1 98.81 93 THR A C 1
ATOM 733 O O . THR A 1 93 ? -16.391 -3.643 6.207 1 98.81 93 THR A O 1
ATOM 736 N N . VAL A 1 94 ? -16.047 -1.458 6.332 1 98.81 94 VAL A N 1
ATOM 737 C CA . VAL A 1 94 ? -15.031 -1.502 7.387 1 98.81 94 VAL A CA 1
ATOM 738 C C . VAL A 1 94 ? -15.523 -0.73 8.609 1 98.81 94 VAL A C 1
ATOM 740 O O . VAL A 1 94 ? -15.961 0.418 8.492 1 98.81 94 VAL A O 1
ATOM 743 N N . GLU A 1 95 ? -15.445 -1.312 9.766 1 98.5 95 GLU A N 1
ATOM 744 C CA . GLU A 1 95 ? -15.836 -0.649 11 1 98.5 95 GLU A CA 1
ATOM 745 C C . GLU A 1 95 ? -14.758 -0.783 12.07 1 98.5 95 GLU A C 1
ATOM 747 O O . GLU A 1 95 ? -14.141 -1.842 12.203 1 98.5 95 GLU A O 1
ATOM 752 N N . SER A 1 96 ? -14.547 0.231 12.727 1 97.44 96 SER A N 1
ATOM 753 C CA . SER A 1 96 ? -13.586 0.256 13.828 1 97.44 96 SER A CA 1
ATOM 754 C C . SER A 1 96 ? -14.086 1.141 14.969 1 97.44 96 SER A C 1
ATOM 756 O O . SER A 1 96 ? -14.867 2.064 14.742 1 97.44 96 SER A O 1
ATOM 758 N N . ARG A 1 97 ? -13.688 0.842 16.203 1 93.69 97 ARG A N 1
ATOM 759 C CA . ARG A 1 97 ? -13.898 1.7 17.359 1 93.69 97 ARG A CA 1
ATOM 760 C C . ARG A 1 97 ? -12.609 2.396 17.781 1 93.69 97 ARG A C 1
ATOM 762 O O . ARG A 1 97 ? -11.68 1.752 18.266 1 93.69 97 ARG A O 1
ATOM 769 N N . LEU A 1 98 ? -12.625 3.578 17.562 1 89.81 98 LEU A N 1
ATOM 770 C CA . LEU A 1 98 ? -11.422 4.371 17.766 1 89.81 98 LEU A CA 1
ATOM 771 C C . LEU A 1 98 ? -11.398 4.973 19.172 1 89.81 98 LEU A C 1
ATOM 773 O O . LEU A 1 98 ? -12.453 5.273 19.734 1 89.81 98 LEU A O 1
ATOM 777 N N . ASP A 1 99 ? -10.195 5.066 19.719 1 82.81 99 ASP A N 1
ATOM 778 C CA . ASP A 1 99 ? -10.008 5.836 20.953 1 82.81 99 ASP A CA 1
ATOM 779 C C . ASP A 1 99 ? -9.922 7.332 20.641 1 82.81 99 ASP A C 1
ATOM 781 O O . ASP A 1 99 ? -8.844 7.84 20.312 1 82.81 99 ASP A O 1
ATOM 785 N N . MET A 1 100 ? -10.984 8.039 20.844 1 78.19 100 MET A N 1
ATOM 786 C CA . MET A 1 100 ? -11.07 9.445 20.469 1 78.19 100 MET A CA 1
ATOM 787 C C . MET A 1 100 ? -10.203 10.312 21.375 1 78.19 100 MET A C 1
ATOM 789 O O . MET A 1 100 ? -9.695 11.352 20.953 1 78.19 100 MET A O 1
ATOM 793 N N . ALA A 1 101 ? -10.031 9.914 22.641 1 75.69 101 ALA A N 1
ATOM 794 C CA . ALA A 1 101 ? -9.164 10.664 23.547 1 75.69 101 ALA A CA 1
ATOM 795 C C . ALA A 1 101 ? -7.734 10.703 23.031 1 75.69 101 ALA A C 1
ATOM 797 O O . ALA A 1 101 ? -7.074 11.742 23.094 1 75.69 101 ALA A O 1
ATOM 798 N N . GLY A 1 102 ? -7.25 9.641 22.531 1 70 102 GLY A N 1
ATOM 799 C CA . GLY A 1 102 ? -5.93 9.586 21.938 1 70 102 GLY A CA 1
ATOM 800 C C . GLY A 1 102 ? -5.797 10.453 20.703 1 70 102 GLY A C 1
ATOM 801 O O . GLY A 1 102 ? -4.766 11.102 20.5 1 70 102 GLY A O 1
ATOM 802 N N . PHE A 1 103 ? -6.805 10.539 19.953 1 74.75 103 PHE A N 1
ATOM 803 C CA . PHE A 1 103 ? -6.797 11.344 18.734 1 74.75 103 PHE A CA 1
ATOM 804 C C . PHE A 1 103 ? -6.75 12.828 19.078 1 74.75 103 PHE A C 1
ATOM 806 O O . PHE A 1 103 ? -6.066 13.602 18.406 1 74.75 103 PHE A O 1
ATOM 813 N N . ASP A 1 104 ? -7.445 13.211 20.172 1 76.62 104 ASP A N 1
ATOM 814 C CA . ASP A 1 104 ? -7.496 14.617 20.578 1 76.62 104 ASP A CA 1
ATOM 815 C C . ASP A 1 104 ? -6.125 15.094 21.047 1 76.62 104 ASP A C 1
ATOM 817 O O . ASP A 1 104 ? -5.844 16.297 21.031 1 76.62 104 ASP A O 1
ATOM 821 N N . ASP A 1 105 ? -5.285 14.18 21.375 1 84.31 105 ASP A N 1
ATOM 822 C CA . ASP A 1 105 ? -3.955 14.516 21.875 1 84.31 105 ASP A CA 1
ATOM 823 C C . ASP A 1 105 ? -2.975 14.719 20.719 1 84.31 105 ASP A C 1
ATOM 825 O O . ASP A 1 105 ? -1.875 15.242 20.922 1 84.31 105 ASP A O 1
ATOM 829 N N . LEU A 1 106 ? -3.381 14.352 19.531 1 87.31 106 LEU A N 1
ATOM 830 C CA . LEU A 1 106 ? -2.52 14.508 18.359 1 87.31 106 LEU A CA 1
ATOM 831 C C . LEU A 1 106 ? -2.557 15.945 17.859 1 87.31 106 LEU A C 1
ATOM 833 O O . LEU A 1 106 ? -3.594 16.422 17.391 1 87.31 106 LEU A O 1
ATOM 837 N N . ARG A 1 107 ? -1.481 16.719 18.016 1 89.5 107 ARG A N 1
ATOM 838 C CA . ARG A 1 107 ? -1.408 18.109 17.547 1 89.5 107 ARG A CA 1
ATOM 839 C C . ARG A 1 107 ? -1.287 18.156 16.031 1 89.5 107 ARG A C 1
ATOM 841 O O . ARG A 1 107 ? -0.876 17.172 15.398 1 89.5 107 ARG A O 1
ATOM 848 N N . VAL A 1 108 ? -1.647 19.266 15.516 1 89.5 108 VAL A N 1
ATOM 849 C CA . VAL A 1 108 ? -1.493 19.484 14.078 1 89.5 108 VAL A CA 1
ATOM 850 C C . VAL A 1 108 ? -0.045 19.219 13.672 1 89.5 108 VAL A C 1
ATOM 852 O O . VAL A 1 108 ? 0.887 19.688 14.328 1 89.5 108 VAL A O 1
ATOM 855 N N . GLY A 1 109 ? 0.07 18.359 12.703 1 88.75 109 GLY A N 1
ATOM 856 C CA . GLY A 1 109 ? 1.393 18.047 12.195 1 88.75 109 GLY A CA 1
ATOM 857 C C . GLY A 1 109 ? 1.972 16.781 12.805 1 88.75 109 GLY A C 1
ATOM 858 O O . GLY A 1 109 ? 2.957 16.234 12.305 1 88.75 109 GLY A O 1
ATOM 859 N N . GLN A 1 110 ? 1.397 16.281 13.805 1 91.12 110 GLN A N 1
ATOM 860 C CA . GLN A 1 110 ? 1.916 15.086 14.477 1 91.12 110 GLN A CA 1
ATOM 861 C C . GLN A 1 110 ? 1.327 13.82 13.875 1 91.12 110 GLN A C 1
ATOM 863 O O . GLN A 1 110 ? 0.197 13.82 13.383 1 91.12 110 GLN A O 1
ATOM 868 N N . SER A 1 111 ? 2.148 12.836 13.852 1 92.19 111 SER A N 1
ATOM 869 C CA . SER A 1 111 ? 1.727 11.5 13.43 1 92.19 111 SER A CA 1
ATOM 870 C C . SER A 1 111 ? 1.92 10.484 14.547 1 92.19 111 SER A C 1
ATOM 872 O O . SER A 1 111 ? 2.691 10.711 15.477 1 92.19 111 SER A O 1
ATOM 874 N N . ARG A 1 112 ? 1.204 9.469 14.406 1 92.38 112 ARG A N 1
ATOM 875 C CA . ARG A 1 112 ? 1.328 8.344 15.328 1 92.38 112 ARG A CA 1
ATOM 876 C C . ARG A 1 112 ? 1.134 7.016 14.609 1 92.38 112 ARG A C 1
ATOM 878 O O . ARG A 1 112 ? 0.25 6.887 13.758 1 92.38 112 ARG A O 1
ATOM 885 N N . VAL A 1 113 ? 1.988 6.082 14.938 1 93.19 113 VAL A N 1
ATOM 886 C CA . VAL A 1 113 ? 1.811 4.719 14.461 1 93.19 113 VAL A CA 1
ATOM 887 C C . VAL A 1 113 ? 0.851 3.965 15.375 1 93.19 113 VAL A C 1
ATOM 889 O O . VAL A 1 113 ? 0.972 4.035 16.609 1 93.19 113 VAL A O 1
ATOM 892 N N . GLU A 1 114 ? -0.075 3.34 14.734 1 92.88 114 GLU A N 1
ATOM 893 C CA . GLU A 1 114 ? -1.067 2.594 15.5 1 92.88 114 GLU A CA 1
ATOM 894 C C . GLU A 1 114 ? -1.371 1.248 14.852 1 92.88 114 GLU A C 1
ATOM 896 O O . GLU A 1 114 ? -1.345 1.127 13.625 1 92.88 114 GLU A O 1
ATOM 901 N N . LYS A 1 115 ? -1.591 0.271 15.797 1 96 115 LYS A N 1
ATOM 902 C CA . LYS A 1 115 ? -2.223 -0.967 15.352 1 96 115 LYS A CA 1
ATOM 903 C C . LYS A 1 115 ? -3.74 -0.896 15.5 1 96 115 LYS A C 1
ATOM 905 O O . LYS A 1 115 ? -4.262 -0.954 16.625 1 96 115 LYS A O 1
ATOM 910 N N . LEU A 1 116 ? -4.461 -0.839 14.422 1 96.56 116 LEU A N 1
ATOM 911 C CA . LEU A 1 116 ? -5.895 -0.574 14.438 1 96.56 116 LEU A CA 1
ATOM 912 C C . LEU A 1 116 ? -6.684 -1.86 14.219 1 96.56 116 LEU A C 1
ATOM 914 O O . LEU A 1 116 ? -6.496 -2.553 13.219 1 96.56 116 LEU A O 1
ATOM 918 N N . ASP A 1 117 ? -7.523 -2.209 15.18 1 97.69 117 ASP A N 1
ATOM 919 C CA . ASP A 1 117 ? -8.484 -3.295 15 1 97.69 117 ASP A CA 1
ATOM 920 C C . ASP A 1 117 ? -9.695 -2.828 14.188 1 97.69 117 ASP A C 1
ATOM 922 O O . ASP A 1 117 ? -10.211 -1.731 14.414 1 97.69 117 ASP A O 1
ATOM 926 N N . PHE A 1 118 ? -10.086 -3.682 13.297 1 98.5 118 PHE A N 1
ATOM 927 C CA . PHE A 1 118 ? -11.297 -3.359 12.547 1 98.5 118 PHE A CA 1
ATOM 928 C C . PHE A 1 118 ? -12.016 -4.629 12.109 1 98.5 118 PHE A C 1
ATOM 930 O O . PHE A 1 118 ? -11.43 -5.715 12.117 1 98.5 118 PHE A O 1
ATOM 937 N N . THR A 1 119 ? -13.312 -4.492 11.828 1 98.81 119 THR A N 1
ATOM 938 C CA . THR A 1 119 ? -14.125 -5.547 11.234 1 98.81 119 THR A CA 1
ATOM 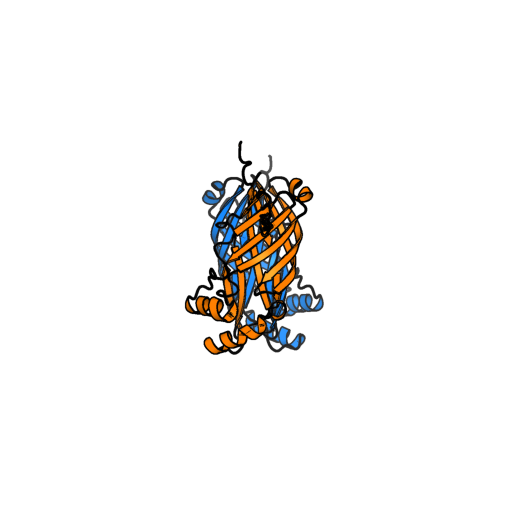939 C C . THR A 1 119 ? -14.406 -5.262 9.766 1 98.81 119 THR A C 1
ATOM 941 O O . THR A 1 119 ? -14.789 -4.145 9.406 1 98.81 119 THR A O 1
ATOM 944 N N . LEU A 1 120 ? -14.141 -6.246 8.969 1 98.94 120 LEU A N 1
ATOM 945 C CA . LEU A 1 120 ? -14.477 -6.164 7.551 1 98.94 120 LEU A CA 1
ATOM 946 C C . LEU A 1 120 ? -15.672 -7.055 7.223 1 98.94 120 LEU A C 1
ATOM 948 O O . LEU A 1 120 ? -15.672 -8.242 7.547 1 98.94 120 LEU A O 1
ATOM 952 N N . ASP A 1 121 ? -16.688 -6.422 6.703 1 98.94 121 ASP A N 1
ATOM 953 C CA . ASP A 1 121 ? -17.812 -7.137 6.105 1 98.94 121 ASP A CA 1
ATOM 954 C C . ASP A 1 121 ? -17.672 -7.191 4.586 1 98.94 121 ASP A C 1
ATOM 956 O O . ASP A 1 121 ? -17.688 -6.152 3.92 1 98.94 121 ASP A O 1
ATOM 960 N N . LEU A 1 122 ? -17.547 -8.352 4.078 1 98.88 122 LEU A N 1
ATOM 961 C CA . LEU A 1 122 ? -17.344 -8.578 2.65 1 98.88 122 LEU A CA 1
ATOM 962 C C . LEU A 1 122 ? -18.016 -9.867 2.199 1 98.88 122 LEU A C 1
ATOM 964 O O . LEU A 1 122 ? -17.766 -10.938 2.764 1 98.88 122 LEU A O 1
ATOM 968 N N . HIS A 1 123 ? -18.906 -9.727 1.199 1 98.62 123 HIS A N 1
ATOM 969 C CA . HIS A 1 123 ? -19.578 -10.852 0.562 1 98.62 123 HIS A CA 1
ATOM 970 C C . HIS A 1 123 ? -20.344 -11.68 1.582 1 98.62 123 HIS A C 1
ATOM 972 O O . HIS A 1 123 ? -20.344 -12.914 1.522 1 98.62 123 HIS A O 1
ATOM 978 N N . GLY A 1 124 ? -20.797 -11.07 2.551 1 98.25 124 GLY A N 1
ATOM 979 C CA . GLY A 1 124 ? -21.672 -11.711 3.521 1 98.25 124 GLY A CA 1
ATOM 980 C C . GLY A 1 124 ? -20.922 -12.305 4.695 1 98.25 124 GLY A C 1
ATOM 981 O O . GLY A 1 124 ? -21.516 -12.93 5.574 1 98.25 124 GLY A O 1
ATOM 982 N N . GLN A 1 125 ? -19.641 -12.156 4.746 1 98.75 125 GLN A N 1
ATOM 983 C CA . GLN A 1 125 ? -18.797 -12.648 5.832 1 98.75 125 GLN A CA 1
ATOM 984 C C . GLN A 1 125 ? -18.141 -11.492 6.586 1 98.75 125 GLN A C 1
ATOM 986 O O . GLN A 1 125 ? -17.75 -10.492 5.98 1 98.75 125 GLN A O 1
ATOM 991 N N . GLN A 1 126 ? -18.062 -11.633 7.918 1 98.69 126 GLN A N 1
ATOM 992 C CA . GLN A 1 126 ? -17.359 -10.656 8.75 1 98.69 126 GLN A CA 1
ATOM 993 C C . GLN A 1 126 ? -16.109 -11.258 9.383 1 98.69 126 GLN A C 1
ATOM 995 O O . GLN A 1 126 ? -16.141 -12.398 9.844 1 98.69 126 GLN A O 1
ATOM 1000 N N . ARG A 1 127 ? -15.055 -10.539 9.32 1 98.75 127 ARG A N 1
ATOM 1001 C CA . ARG A 1 127 ? -13.812 -10.945 9.969 1 98.75 127 ARG A CA 1
ATOM 1002 C C . ARG A 1 127 ? -13.172 -9.766 10.703 1 98.75 127 ARG A C 1
ATOM 1004 O O . ARG A 1 127 ? -13.18 -8.641 10.203 1 98.75 127 ARG A O 1
ATOM 1011 N N . ARG A 1 128 ? -12.648 -10.023 11.914 1 98.62 128 ARG A N 1
ATOM 1012 C CA . ARG A 1 128 ? -11.828 -9.055 12.617 1 98.62 128 ARG A CA 1
ATOM 1013 C C . ARG A 1 128 ? -10.375 -9.109 12.141 1 98.62 128 ARG A C 1
ATOM 1015 O O . ARG A 1 128 ? -9.789 -10.195 12.062 1 98.62 128 ARG A O 1
ATOM 1022 N N . LEU A 1 129 ? -9.891 -7.969 11.758 1 98.69 129 LEU A N 1
ATOM 1023 C CA . LEU A 1 129 ? -8.531 -7.844 11.234 1 98.69 129 LEU A CA 1
ATOM 1024 C C . LEU A 1 129 ? -7.789 -6.707 11.938 1 98.69 129 LEU A C 1
ATOM 1026 O O . LEU A 1 129 ? -8.375 -5.973 12.734 1 98.69 129 LEU A O 1
ATOM 1030 N N . LYS A 1 130 ? -6.465 -6.645 11.695 1 98.31 130 LYS A N 1
ATOM 1031 C CA . LYS A 1 130 ? -5.609 -5.574 12.203 1 98.31 130 LYS A CA 1
ATOM 1032 C C . LYS A 1 130 ? -4.832 -4.91 11.07 1 98.31 130 LYS A C 1
ATOM 1034 O O . LYS A 1 130 ? -4.488 -5.562 10.078 1 98.31 130 LYS A O 1
ATOM 1039 N N . ALA A 1 131 ? -4.617 -3.654 11.203 1 98.06 131 ALA A N 1
ATOM 1040 C CA . ALA A 1 131 ? -3.799 -2.898 10.258 1 98.06 131 ALA A CA 1
ATOM 1041 C C . ALA A 1 131 ? -2.799 -2.006 10.984 1 98.06 131 ALA A C 1
ATOM 1043 O O . ALA A 1 131 ? -3.152 -1.322 11.945 1 98.06 131 ALA A O 1
ATOM 1044 N N . ASP A 1 132 ? -1.497 -2.059 10.578 1 96.75 132 ASP A N 1
ATOM 1045 C CA . ASP A 1 132 ? -0.546 -1.024 10.984 1 96.75 132 ASP A CA 1
ATOM 1046 C C . ASP A 1 132 ? -0.77 0.262 10.188 1 96.75 132 ASP A C 1
ATOM 1048 O O . ASP A 1 132 ? -0.604 0.284 8.969 1 96.75 132 ASP A O 1
ATOM 1052 N N . VAL A 1 133 ? -1.123 1.32 10.938 1 96.56 133 VAL A N 1
ATOM 1053 C CA . VAL A 1 133 ? -1.474 2.551 10.234 1 96.56 133 VAL A CA 1
ATOM 1054 C C . VAL A 1 133 ? -0.684 3.721 10.812 1 96.56 133 VAL A C 1
ATOM 1056 O O . VAL A 1 133 ? -0.18 3.643 11.938 1 96.56 133 VAL A O 1
ATOM 1059 N N . LEU A 1 134 ? -0.494 4.68 10 1 95.44 134 LEU A N 1
ATOM 1060 C CA . LEU A 1 134 ? -0.047 6.004 10.414 1 95.44 134 LEU A CA 1
ATOM 1061 C C . LEU A 1 134 ? -1.217 6.98 10.461 1 95.44 134 LEU A C 1
ATOM 1063 O O . LEU A 1 134 ? -1.871 7.227 9.445 1 95.44 134 LEU A O 1
ATOM 1067 N N . VAL A 1 135 ? -1.517 7.441 11.633 1 94.25 135 VAL A N 1
ATOM 1068 C CA . VAL A 1 135 ? -2.541 8.461 11.82 1 94.25 135 VAL A CA 1
ATOM 1069 C C . VAL A 1 135 ? -1.886 9.836 11.93 1 94.25 135 VAL A C 1
ATOM 1071 O O . VAL A 1 135 ? -1.001 10.047 12.766 1 94.25 135 VAL A O 1
ATOM 1074 N N . THR A 1 136 ? -2.355 10.75 11.133 1 93.12 136 THR A N 1
ATOM 1075 C CA . THR A 1 136 ? -1.752 12.078 11.109 1 93.12 136 THR A CA 1
ATOM 1076 C C . THR A 1 136 ? -2.82 13.156 11.234 1 93.12 136 THR A C 1
ATOM 1078 O O . THR A 1 136 ? -3.824 13.133 10.523 1 93.12 136 THR A O 1
ATOM 1081 N N . ARG A 1 137 ? -2.543 14.094 12.164 1 92.44 137 ARG A N 1
ATOM 1082 C CA . ARG A 1 137 ? -3.367 15.297 12.203 1 92.44 137 ARG A CA 1
ATOM 1083 C C . ARG A 1 137 ? -2.84 16.344 11.234 1 92.44 137 ARG A C 1
ATOM 1085 O O . ARG A 1 137 ? -1.892 17.062 11.555 1 92.44 137 ARG A O 1
ATOM 1092 N N . GLN A 1 138 ? -3.533 16.531 10.18 1 89.62 138 GLN A N 1
ATOM 1093 C CA . GLN A 1 138 ? -3.053 17.406 9.109 1 89.62 138 GLN A CA 1
ATOM 1094 C C . GLN A 1 138 ? -3.451 18.859 9.367 1 89.62 138 GLN A C 1
ATOM 1096 O O . GLN A 1 138 ? -2.863 19.781 8.789 1 89.62 138 GLN A O 1
ATOM 1101 N N . GLY A 1 139 ? -4.477 19.031 10.047 1 88.56 139 GLY A N 1
ATOM 1102 C CA . GLY A 1 139 ? -5.043 20.312 10.414 1 88.56 139 GLY A CA 1
ATOM 1103 C C . GLY A 1 139 ? -6.078 20.203 11.523 1 88.56 139 GLY A C 1
ATOM 1104 O O . GLY A 1 139 ? -6.348 19.125 12.031 1 88.56 139 GLY A O 1
ATOM 1105 N N . GLU A 1 140 ? -6.613 21.266 11.992 1 84.62 140 GLU A N 1
ATOM 1106 C CA . GLU A 1 140 ? -7.586 21.25 13.086 1 84.62 140 GLU A CA 1
ATOM 1107 C C . GLU A 1 140 ? -8.766 20.328 12.758 1 84.62 140 GLU A C 1
ATOM 1109 O O . GLU A 1 140 ? -9.227 19.578 13.617 1 84.62 140 GLU A O 1
ATOM 1114 N N . GLY A 1 141 ? -9.195 20.297 11.609 1 88.75 141 GLY A N 1
ATOM 1115 C CA . GLY A 1 141 ? -10.336 19.5 11.203 1 88.75 141 GLY A CA 1
ATOM 1116 C C . GLY A 1 141 ? -10 18.5 10.109 1 88.75 141 GLY A C 1
ATOM 1117 O O . GLY A 1 141 ? -10.844 18.188 9.266 1 88.75 141 GLY A O 1
ATOM 1118 N N . LEU A 1 142 ? -8.75 18.062 10.086 1 92.19 142 LEU A N 1
ATOM 1119 C CA . LEU A 1 142 ? -8.328 17.141 9.031 1 92.19 142 LEU A CA 1
ATOM 1120 C C . LEU A 1 142 ? -7.445 16.031 9.594 1 92.19 142 LEU A C 1
ATOM 1122 O O . LEU A 1 142 ? -6.469 16.312 10.289 1 92.19 142 LEU A O 1
ATOM 1126 N N . VAL A 1 143 ? -7.801 14.781 9.32 1 92.62 143 VAL A N 1
ATOM 1127 C CA . VAL A 1 143 ? -7.012 13.633 9.742 1 92.62 143 VAL A CA 1
ATOM 1128 C C . VAL A 1 143 ? -6.805 12.68 8.57 1 92.62 143 VAL A C 1
ATOM 1130 O O . VAL A 1 143 ? -7.727 12.453 7.777 1 92.62 143 VAL A O 1
ATOM 1133 N N . GLN A 1 144 ? -5.625 12.234 8.492 1 94.44 144 GLN A N 1
ATOM 1134 C CA . GLN A 1 144 ? -5.309 11.203 7.516 1 94.44 144 GLN A CA 1
ATOM 1135 C C . GLN A 1 144 ? -4.945 9.891 8.203 1 94.44 144 GLN A C 1
ATOM 1137 O O . GLN A 1 144 ? -4.246 9.883 9.219 1 94.44 144 GLN A O 1
ATOM 1142 N N . VAL A 1 145 ? -5.41 8.805 7.676 1 95.44 145 VAL A N 1
ATOM 1143 C CA . VAL A 1 145 ? -5.016 7.449 8.062 1 95.44 145 VAL A CA 1
ATOM 1144 C C . VAL A 1 145 ? -4.465 6.703 6.852 1 95.44 145 VAL A C 1
ATOM 1146 O O . VAL A 1 145 ? -5.145 6.57 5.832 1 95.44 145 VAL A O 1
ATOM 1149 N N . ALA A 1 146 ? -3.246 6.297 6.922 1 96.69 146 ALA A N 1
ATOM 1150 C CA . ALA A 1 146 ? -2.615 5.523 5.855 1 96.69 146 ALA A CA 1
ATOM 1151 C C . ALA A 1 146 ? -2.09 4.191 6.379 1 96.69 146 ALA A C 1
ATOM 1153 O O . ALA A 1 146 ? -1.494 4.133 7.457 1 96.69 146 ALA A O 1
ATOM 1154 N N . THR A 1 147 ? -2.355 3.111 5.629 1 97.62 147 THR A N 1
ATOM 1155 C CA . THR A 1 147 ? -1.681 1.866 5.977 1 97.62 147 THR A CA 1
ATOM 1156 C C . THR A 1 147 ? -0.168 2.012 5.832 1 97.62 147 THR A C 1
ATOM 1158 O O . THR A 1 147 ? 0.317 2.551 4.836 1 97.62 147 THR A O 1
ATOM 1161 N N . LEU A 1 148 ? 0.567 1.546 6.852 1 96.5 148 LEU A N 1
ATOM 1162 C CA . LEU A 1 148 ? 2.023 1.559 6.766 1 96.5 148 LEU A CA 1
ATOM 1163 C C . LEU A 1 148 ? 2.531 0.379 5.941 1 96.5 148 LEU A C 1
ATOM 1165 O O . LEU A 1 148 ? 3.645 0.419 5.414 1 96.5 148 LEU A O 1
ATOM 1169 N N . GLU A 1 149 ? 1.755 -0.605 5.902 1 96.94 149 GLU A N 1
ATOM 1170 C CA . GLU A 1 149 ? 1.931 -1.807 5.094 1 96.94 149 GLU A CA 1
ATOM 1171 C C . GLU A 1 149 ? 0.586 -2.434 4.738 1 96.94 149 GLU A C 1
ATOM 1173 O O . GLU A 1 149 ? -0.418 -2.186 5.406 1 96.94 149 GLU A O 1
ATOM 1178 N N . PRO A 1 150 ? 0.524 -3.186 3.643 1 98.19 150 PRO A N 1
ATOM 1179 C CA . PRO A 1 150 ? -0.783 -3.711 3.24 1 98.19 150 PRO A CA 1
ATOM 1180 C C . PRO A 1 150 ? -1.349 -4.715 4.242 1 98.19 150 PRO A C 1
ATOM 1182 O O . PRO A 1 150 ? -0.59 -5.363 4.969 1 98.19 150 PRO A O 1
ATOM 1185 N N . VAL A 1 151 ? -2.637 -4.75 4.285 1 98.62 151 VAL A N 1
ATOM 1186 C CA . VAL A 1 151 ? -3.352 -5.824 4.969 1 98.62 151 VAL A CA 1
ATOM 1187 C C . VAL A 1 151 ? -3.561 -6.996 4.012 1 98.62 151 VAL A C 1
ATOM 1189 O O . VAL A 1 151 ? -4.023 -6.809 2.885 1 98.62 151 VAL A O 1
ATOM 1192 N N . LEU A 1 152 ? -3.225 -8.164 4.453 1 98.56 152 LEU A N 1
ATOM 1193 C CA . LEU A 1 152 ? -3.426 -9.336 3.609 1 98.56 152 LEU A CA 1
ATOM 1194 C C . LEU A 1 152 ? -4.789 -9.977 3.873 1 98.56 152 LEU A C 1
ATOM 1196 O O . LEU A 1 152 ? -5.066 -10.414 4.988 1 98.56 152 LEU A O 1
ATOM 1200 N N . LEU A 1 153 ? -5.605 -9.977 2.863 1 98.81 153 LEU A N 1
ATOM 1201 C CA . LEU A 1 153 ? -6.891 -10.656 2.959 1 98.81 153 LEU A CA 1
ATOM 1202 C C . LEU A 1 153 ? -6.809 -12.062 2.365 1 98.81 153 LEU A C 1
ATOM 1204 O O . LEU A 1 153 ? -6.391 -12.234 1.218 1 98.81 153 LEU A O 1
ATOM 1208 N N . LYS A 1 154 ? -7.168 -13.016 3.15 1 98.75 154 LYS A N 1
ATOM 1209 C CA . LYS A 1 154 ? -7.34 -14.367 2.635 1 98.75 154 LYS A CA 1
ATOM 1210 C C . LYS A 1 154 ? -8.766 -14.586 2.123 1 98.75 154 LYS A C 1
ATOM 1212 O O . LYS A 1 154 ? -9.727 -14.445 2.879 1 98.75 154 LYS A O 1
ATOM 1217 N N . LEU A 1 155 ? -8.867 -14.977 0.893 1 98.81 155 LEU A N 1
ATOM 1218 C CA . LEU A 1 155 ? -10.18 -15.109 0.28 1 98.81 155 LEU A CA 1
ATOM 1219 C C . LEU A 1 155 ? -11 -16.188 0.973 1 98.81 155 LEU A C 1
ATOM 1221 O O . LEU A 1 155 ? -12.227 -16.094 1.065 1 98.81 155 LEU A O 1
ATOM 1225 N N . LEU A 1 156 ? -10.32 -17.203 1.473 1 98.5 156 LEU A N 1
ATOM 1226 C CA . LEU A 1 156 ? -10.992 -18.281 2.184 1 98.5 156 LEU A CA 1
ATOM 1227 C C . LEU A 1 156 ? -11.82 -17.734 3.342 1 98.5 156 LEU A C 1
ATOM 1229 O O . LEU A 1 156 ? -12.914 -18.234 3.619 1 98.5 156 LEU A O 1
ATOM 1233 N N . ASP A 1 157 ? -11.328 -16.734 4.02 1 98.5 157 ASP A N 1
ATOM 1234 C CA . ASP A 1 157 ? -11.992 -16.172 5.195 1 98.5 157 ASP A CA 1
ATOM 1235 C C . ASP A 1 157 ? -13.312 -15.508 4.816 1 98.5 157 ASP A C 1
ATOM 1237 O O . ASP A 1 157 ? -14.148 -15.242 5.68 1 98.5 157 ASP A O 1
ATOM 1241 N N . PHE A 1 158 ? -13.555 -15.258 3.557 1 98.75 158 PHE A N 1
ATOM 1242 C CA . PHE A 1 158 ? -14.742 -14.531 3.127 1 98.75 158 PHE A CA 1
ATOM 1243 C C . PHE A 1 158 ? -15.555 -15.359 2.139 1 98.75 158 PHE A C 1
ATOM 1245 O O . PHE A 1 158 ? -16.375 -14.82 1.398 1 98.75 158 PHE A O 1
ATOM 1252 N N . ASP A 1 159 ? -15.211 -16.641 1.981 1 97.88 159 ASP A N 1
ATOM 1253 C CA . ASP A 1 159 ? -15.891 -17.594 1.094 1 97.88 159 ASP A CA 1
ATOM 1254 C C . ASP A 1 159 ? -15.797 -17.125 -0.361 1 97.88 159 ASP A C 1
ATOM 1256 O O . ASP A 1 159 ? -16.766 -17.234 -1.11 1 97.88 159 ASP A O 1
ATOM 1260 N N . LEU A 1 160 ? -14.656 -16.562 -0.693 1 98.75 160 LEU A N 1
ATOM 1261 C CA . LEU A 1 160 ? -14.484 -16.016 -2.033 1 98.75 160 LEU A CA 1
ATOM 1262 C C . LEU A 1 160 ? -13.484 -16.844 -2.832 1 98.75 160 LEU A C 1
ATOM 1264 O O . LEU A 1 160 ? -13.336 -16.656 -4.043 1 98.75 160 LEU A O 1
ATOM 1268 N N . GLU A 1 161 ? -12.805 -17.75 -2.199 1 98.5 161 GLU A N 1
ATOM 1269 C CA . GLU A 1 161 ? -11.766 -18.5 -2.91 1 98.5 161 GLU A CA 1
ATOM 1270 C C . GLU A 1 161 ? -12.352 -19.297 -4.074 1 98.5 161 GLU A C 1
ATOM 1272 O O . GLU A 1 161 ? -11.781 -19.312 -5.168 1 98.5 161 GLU A O 1
ATOM 1277 N N . GLU A 1 162 ? -13.492 -19.922 -3.891 1 98 162 GLU A N 1
ATOM 1278 C CA . GLU A 1 162 ? -14.125 -20.719 -4.934 1 98 162 GLU A CA 1
ATOM 1279 C C . GLU A 1 162 ? -14.578 -19.844 -6.102 1 98 162 GLU A C 1
ATOM 1281 O O . GLU A 1 162 ? -14.75 -20.344 -7.219 1 98 162 GLU A O 1
ATOM 1286 N N . LYS A 1 163 ? -14.797 -18.562 -5.809 1 98.38 163 LYS A N 1
ATOM 1287 C CA . LYS A 1 163 ? -15.258 -17.641 -6.84 1 98.38 163 LYS A CA 1
ATOM 1288 C C . LYS A 1 163 ? -14.141 -17.328 -7.836 1 98.38 163 LYS A C 1
ATOM 1290 O O . LYS A 1 163 ? -14.398 -16.781 -8.906 1 98.38 163 LYS A O 1
ATOM 1295 N N . LEU A 1 164 ? -12.914 -17.766 -7.543 1 98.56 164 LEU A N 1
ATOM 1296 C CA . LEU A 1 164 ? -11.82 -17.594 -8.484 1 98.56 164 LEU A CA 1
ATOM 1297 C C . LEU A 1 164 ? -11.961 -18.547 -9.672 1 98.56 164 LEU A C 1
ATOM 1299 O O . LEU A 1 164 ? -11.438 -18.281 -10.75 1 98.56 164 LEU A O 1
ATOM 1303 N N . LYS A 1 165 ? -12.68 -19.672 -9.516 1 98 165 LYS A N 1
ATOM 1304 C CA . LYS A 1 165 ? -12.789 -20.703 -10.555 1 98 165 LYS A CA 1
ATOM 1305 C C . LYS A 1 165 ? -13.422 -20.141 -11.82 1 98 165 LYS A C 1
ATOM 1307 O O . LYS A 1 165 ? -12.828 -20.188 -12.898 1 98 165 LYS A O 1
ATOM 1312 N N . PRO A 1 166 ? -14.609 -19.516 -11.703 1 97.94 166 PRO A N 1
ATOM 1313 C CA . PRO A 1 166 ? -15.18 -18.969 -12.93 1 97.94 166 PRO A CA 1
ATOM 1314 C C . PRO A 1 166 ? -14.312 -17.875 -13.539 1 97.94 166 PRO A C 1
ATOM 1316 O O . PRO A 1 166 ? -14.273 -17.719 -14.766 1 97.94 166 PRO A O 1
ATOM 1319 N N . LEU A 1 167 ? -13.586 -17.062 -12.742 1 98.19 167 LEU A N 1
ATOM 1320 C CA . LEU A 1 167 ? -12.711 -16.016 -13.273 1 98.19 167 LEU A CA 1
ATOM 1321 C C . LEU A 1 167 ? -11.57 -16.625 -14.078 1 98.19 167 LEU A C 1
ATOM 1323 O O . LEU A 1 167 ? -11.242 -16.141 -15.164 1 98.19 167 LEU A O 1
ATOM 1327 N N . LYS A 1 168 ? -10.992 -17.672 -13.5 1 98.31 168 LYS A N 1
ATOM 1328 C CA . LYS A 1 168 ? -9.906 -18.359 -14.188 1 98.31 168 LYS A CA 1
ATOM 1329 C C . LYS A 1 168 ? -10.383 -18.953 -15.516 1 98.31 168 LYS A C 1
ATOM 1331 O O . LYS A 1 168 ? -9.695 -18.828 -16.531 1 98.31 168 LYS A O 1
ATOM 1336 N N . GLU A 1 169 ? -11.531 -19.531 -15.555 1 98.19 169 GLU A N 1
ATOM 1337 C CA . GLU A 1 169 ? -12.094 -20.125 -16.766 1 98.19 169 GLU A CA 1
ATOM 1338 C C . GLU A 1 169 ? -12.367 -19.062 -17.828 1 98.19 169 GLU A C 1
ATOM 1340 O O . GLU A 1 169 ? -11.961 -19.203 -18.984 1 98.19 169 GLU A O 1
ATOM 1345 N N . MET A 1 170 ? -12.969 -17.969 -17.453 1 97.88 170 MET A N 1
ATOM 1346 C CA . MET A 1 170 ? -13.328 -16.906 -18.391 1 97.88 170 MET A CA 1
ATOM 1347 C C . MET A 1 170 ? -12.078 -16.25 -18.969 1 97.88 170 MET A C 1
ATOM 1349 O O . MET A 1 170 ? -12.047 -15.883 -20.141 1 97.88 170 MET A O 1
ATOM 1353 N N . ALA A 1 171 ? -11.086 -16.109 -18.125 1 96.56 171 ALA A N 1
ATOM 1354 C CA . ALA A 1 171 ? -9.867 -15.43 -18.547 1 96.56 171 ALA A CA 1
ATOM 1355 C C . ALA A 1 171 ? -8.867 -16.422 -19.141 1 96.56 171 ALA A C 1
ATOM 1357 O O . ALA A 1 171 ? -7.816 -16.016 -19.656 1 96.56 171 ALA A O 1
ATOM 1358 N N . ASN A 1 172 ? -9.133 -17.688 -19.031 1 97.62 172 ASN A N 1
ATOM 1359 C CA . ASN A 1 172 ? -8.258 -18.75 -19.5 1 97.62 172 ASN A CA 1
ATOM 1360 C C . ASN A 1 172 ? -6.867 -18.656 -18.891 1 97.62 172 ASN A C 1
ATOM 1362 O O . ASN A 1 172 ? -5.863 -18.609 -19.609 1 97.62 172 ASN A O 1
ATOM 1366 N N . ILE A 1 173 ? -6.852 -18.625 -17.578 1 97.19 173 ILE A N 1
ATOM 1367 C CA . ILE A 1 173 ? -5.594 -18.578 -16.828 1 97.19 173 ILE A CA 1
ATOM 1368 C C . ILE A 1 173 ? -5.586 -19.672 -15.766 1 97.19 173 ILE A C 1
ATOM 1370 O O . ILE A 1 173 ? -6.633 -20.016 -15.211 1 97.19 173 ILE A O 1
ATOM 1374 N N . PRO A 1 174 ? -4.414 -20.156 -15.469 1 96.62 174 PRO A N 1
ATOM 1375 C CA . PRO A 1 174 ? -4.32 -21.344 -14.625 1 96.62 174 PRO A CA 1
ATOM 1376 C C . PRO A 1 174 ? -4.422 -21.031 -13.133 1 96.62 174 PRO A C 1
ATOM 1378 O O . PRO A 1 174 ? -4.738 -21.906 -12.328 1 96.62 174 PRO A O 1
ATOM 1381 N N . SER A 1 175 ? -4.09 -19.75 -12.789 1 97.5 175 SER A N 1
ATOM 1382 C CA . SER A 1 175 ? -4.055 -19.5 -11.352 1 97.5 175 SER A CA 1
ATOM 1383 C C . SER A 1 175 ? -4.27 -18.016 -11.039 1 97.5 175 SER A C 1
ATOM 1385 O O . SER A 1 175 ? -3.904 -17.156 -11.828 1 97.5 175 SER A O 1
ATOM 1387 N N . ILE A 1 176 ? -4.879 -17.75 -9.992 1 98.56 176 ILE A N 1
ATOM 1388 C CA . ILE A 1 176 ? -4.984 -16.484 -9.281 1 98.56 176 ILE A CA 1
ATOM 1389 C C . ILE A 1 176 ? -4.676 -16.688 -7.805 1 98.56 176 ILE A C 1
ATOM 1391 O O . ILE A 1 176 ? -5.227 -17.594 -7.168 1 98.56 176 ILE A O 1
ATOM 1395 N N . THR A 1 177 ? -3.721 -15.938 -7.277 1 98.69 177 THR A N 1
ATOM 1396 C CA . THR A 1 177 ? -3.328 -16.047 -5.875 1 98.69 177 THR A CA 1
ATOM 1397 C C . THR A 1 177 ? -4.5 -15.734 -4.957 1 98.69 177 THR A C 1
ATOM 1399 O O . THR A 1 177 ? -5.156 -14.695 -5.113 1 98.69 177 THR A O 1
ATOM 1402 N N . PRO A 1 178 ? -4.809 -16.578 -3.965 1 98.75 178 PRO A N 1
ATOM 1403 C CA . PRO A 1 178 ? -6.012 -16.375 -3.154 1 98.75 178 PRO A CA 1
ATOM 1404 C C . PRO A 1 178 ? -5.77 -15.469 -1.952 1 98.75 178 PRO A C 1
ATOM 1406 O O . PRO A 1 178 ? -6.633 -15.344 -1.082 1 98.75 178 PRO A O 1
ATOM 1409 N N . GLU A 1 179 ? -4.629 -14.852 -1.818 1 98.81 179 GLU A N 1
ATOM 1410 C CA . GLU A 1 179 ? -4.328 -13.828 -0.817 1 98.81 179 GLU A CA 1
ATOM 1411 C C . GLU A 1 179 ? -4.086 -12.469 -1.47 1 98.81 179 GLU A C 1
ATOM 1413 O O . GLU A 1 179 ? -3.354 -12.375 -2.455 1 98.81 179 GLU A O 1
ATOM 1418 N N . VAL A 1 180 ? -4.797 -11.5 -0.973 1 98.81 180 VAL A N 1
ATOM 1419 C CA . VAL A 1 180 ? -4.879 -10.211 -1.651 1 98.81 180 VAL A CA 1
ATOM 1420 C C . VAL A 1 180 ? -4.348 -9.109 -0.736 1 98.81 180 VAL A C 1
ATOM 1422 O O . VAL A 1 180 ? -4.957 -8.805 0.291 1 98.81 180 VAL A O 1
ATOM 1425 N N . PRO A 1 181 ? -3.164 -8.5 -1.05 1 98.81 181 PRO A N 1
ATOM 1426 C CA . PRO A 1 181 ? -2.74 -7.312 -0.301 1 98.81 181 PRO A CA 1
ATOM 1427 C C . PRO A 1 181 ? -3.613 -6.094 -0.583 1 98.81 181 PRO A C 1
ATOM 1429 O O . PRO A 1 181 ? -3.879 -5.773 -1.744 1 98.81 181 PRO A O 1
ATOM 1432 N N . VAL A 1 182 ? -4.059 -5.438 0.453 1 98.81 182 VAL A N 1
ATOM 1433 C CA . VAL A 1 182 ? -4.914 -4.258 0.363 1 98.81 182 VAL A CA 1
ATOM 1434 C C . VAL A 1 182 ? -4.23 -3.072 1.042 1 98.81 182 VAL A C 1
ATOM 1436 O O . VAL A 1 182 ? -3.664 -3.213 2.129 1 98.81 182 VAL A O 1
ATOM 1439 N N . PHE A 1 183 ? -4.246 -1.944 0.378 1 97.94 183 PHE A N 1
ATOM 1440 C CA . PHE A 1 183 ? -3.666 -0.683 0.821 1 97.94 183 PHE A CA 1
ATOM 1441 C C . PHE A 1 183 ? -4.734 0.4 0.922 1 97.94 183 PHE A C 1
ATOM 1443 O O . PHE A 1 183 ? -5.707 0.392 0.166 1 97.94 183 PHE A O 1
ATOM 1450 N N . ALA A 1 184 ? -4.484 1.338 1.89 1 97.75 184 ALA A N 1
ATOM 1451 C CA . ALA A 1 184 ? -5.473 2.41 1.991 1 97.75 184 ALA A CA 1
ATOM 1452 C C . ALA A 1 184 ? -4.816 3.717 2.43 1 97.75 184 ALA A C 1
ATOM 1454 O O . ALA A 1 184 ? -3.924 3.717 3.279 1 97.75 184 ALA A O 1
ATOM 1455 N N . VAL A 1 185 ? -5.211 4.789 1.879 1 97.31 185 VAL A N 1
ATOM 1456 C CA . VAL A 1 185 ? -5.043 6.156 2.355 1 97.31 185 VAL A CA 1
ATOM 1457 C C . VAL A 1 185 ? -6.41 6.824 2.496 1 97.31 185 VAL A C 1
ATOM 1459 O O . VAL A 1 185 ? -7.156 6.938 1.521 1 97.31 185 VAL A O 1
ATOM 1462 N N . LEU A 1 186 ? -6.719 7.227 3.682 1 96.88 186 LEU A N 1
ATOM 1463 C CA . LEU A 1 186 ? -8.039 7.766 3.982 1 96.88 186 LEU A CA 1
ATOM 1464 C C . LEU A 1 186 ? -7.93 9.133 4.648 1 96.88 186 LEU A C 1
ATOM 1466 O O . LEU A 1 186 ? -7.23 9.289 5.648 1 96.88 186 LEU A O 1
ATOM 1470 N N . ASN A 1 187 ? -8.625 10.07 4.098 1 95.62 187 ASN A N 1
ATOM 1471 C CA . ASN A 1 187 ? -8.656 11.422 4.645 1 95.62 187 ASN A CA 1
ATOM 1472 C C . ASN A 1 187 ? -10.047 11.781 5.16 1 95.62 187 ASN A C 1
ATOM 1474 O O . ASN A 1 187 ? -11.047 11.57 4.469 1 95.62 187 ASN A O 1
ATOM 1478 N N . PHE A 1 188 ? -10.078 12.305 6.344 1 95 188 PHE A N 1
ATOM 1479 C CA . PHE A 1 188 ? -11.328 12.703 6.973 1 95 188 PHE A CA 1
ATOM 1480 C C . PHE A 1 188 ? -11.32 14.188 7.305 1 95 188 PHE A C 1
ATOM 1482 O O . PHE A 1 188 ? -10.297 14.727 7.723 1 95 188 PHE A O 1
ATOM 1489 N N . ARG A 1 189 ? -12.469 14.773 7.211 1 94.44 189 ARG A N 1
ATOM 1490 C CA . ARG A 1 189 ? -12.672 16.172 7.578 1 94.44 189 ARG A CA 1
ATOM 1491 C C . ARG A 1 189 ? -13.75 16.297 8.648 1 94.44 189 ARG A C 1
ATOM 1493 O O . ARG A 1 189 ? -14.789 15.633 8.578 1 94.44 189 ARG A O 1
ATOM 1500 N N . GLU A 1 190 ? -13.469 17.141 9.586 1 92.25 190 GLU A N 1
ATOM 1501 C CA . GLU A 1 190 ? -14.453 17.391 10.633 1 92.25 190 GLU A CA 1
ATOM 1502 C C . GLU A 1 190 ? -15.695 18.078 10.07 1 92.25 190 GLU A C 1
ATOM 1504 O O . GLU A 1 190 ? -15.594 18.984 9.234 1 92.25 190 GLU A O 1
ATOM 1509 N N . VAL A 1 191 ? -16.875 17.547 10.5 1 88.69 191 VAL A N 1
ATOM 1510 C CA . VAL A 1 191 ? -18.156 18.141 10.109 1 88.69 191 VAL A CA 1
ATOM 1511 C C . VAL A 1 191 ? -18.453 19.344 11 1 88.69 191 VAL A C 1
ATOM 1513 O O . VAL A 1 191 ? -18.484 19.219 12.227 1 88.69 191 VAL A O 1
ATOM 1516 N N . PRO A 1 192 ? -18.594 20.531 10.398 1 79.81 192 PRO A N 1
ATOM 1517 C CA . PRO A 1 192 ? -18.922 21.688 11.227 1 79.81 192 PRO A CA 1
ATOM 1518 C C . PRO A 1 192 ? -20.203 21.516 12.031 1 79.81 192 PRO A C 1
ATOM 1520 O O . PRO A 1 192 ? -21.141 20.859 11.562 1 79.81 192 PRO A O 1
ATOM 1523 N N . PRO A 1 193 ? -20.156 21.906 13.375 1 68.69 193 PRO A N 1
ATOM 1524 C CA . PRO A 1 193 ? -21.375 21.828 14.18 1 68.69 193 PRO A CA 1
ATOM 1525 C C . PRO A 1 193 ? -22.547 22.578 13.562 1 68.69 193 PRO A C 1
ATOM 1527 O O . PRO A 1 193 ? -22.344 23.562 12.859 1 68.69 193 PRO A O 1
ATOM 1530 N N . GLU A 1 194 ? -23.609 21.844 13.227 1 55.72 194 GLU A N 1
ATOM 1531 C CA . GLU A 1 194 ? -24.797 22.578 12.773 1 55.72 194 GLU A CA 1
ATOM 1532 C C . GLU A 1 194 ? -25.047 23.812 13.633 1 55.72 194 GLU A C 1
ATOM 1534 O O . GLU A 1 194 ? -25.062 23.734 14.859 1 55.72 194 GLU A O 1
ATOM 1539 N N . GLN A 1 195 ? -24.547 24.984 13.219 1 48.59 195 GLN A N 1
ATOM 1540 C CA . GLN A 1 195 ? -24.969 26.203 13.906 1 48.59 195 GLN A CA 1
ATOM 1541 C C . GLN A 1 195 ? -26.5 26.281 13.984 1 48.59 195 GLN A C 1
ATOM 1543 O O . GLN A 1 195 ? -27.172 26.219 12.961 1 48.59 195 GLN A O 1
ATOM 1548 N N . PHE A 1 196 ? -26.984 25.812 15.055 1 40.5 196 PHE A N 1
ATOM 1549 C CA . PHE A 1 196 ? -28.297 26.375 15.336 1 40.5 196 PHE A CA 1
ATOM 1550 C C . PHE A 1 196 ? -28.172 27.812 15.828 1 40.5 196 PHE A C 1
ATOM 1552 O O . PHE A 1 196 ? -27.188 28.172 16.484 1 40.5 196 PHE A O 1
ATOM 1559 N N . MET B 1 1 ? 67.188 19.859 -12.219 1 41 1 MET B N 1
ATOM 1560 C CA . MET B 1 1 ? 66.125 20.031 -11.188 1 41 1 MET B CA 1
ATOM 1561 C C . MET B 1 1 ? 64.75 19.766 -11.75 1 41 1 MET B C 1
ATOM 1563 O O . MET B 1 1 ? 64.312 20.453 -12.664 1 41 1 MET B O 1
ATOM 1567 N N . PRO B 1 2 ? 64.375 18.406 -11.867 1 54.38 2 PRO B N 1
ATOM 1568 C CA . PRO B 1 2 ? 63.062 18.078 -12.453 1 54.38 2 PRO B CA 1
ATOM 1569 C C . PRO B 1 2 ? 61.906 18.812 -11.766 1 54.38 2 PRO B C 1
ATOM 1571 O O . PRO B 1 2 ? 61.906 18.984 -10.547 1 54.38 2 PRO B O 1
ATOM 1574 N N . VAL B 1 3 ? 61.25 19.812 -12.484 1 53.25 3 VAL B N 1
ATOM 1575 C CA . VAL B 1 3 ? 60.031 20.5 -12.07 1 53.25 3 VAL B CA 1
ATOM 1576 C C . VAL B 1 3 ? 58.938 19.469 -11.805 1 53.25 3 VAL B C 1
ATOM 1578 O O . VAL B 1 3 ? 58.531 18.734 -12.711 1 53.25 3 VAL B O 1
ATOM 1581 N N . VAL B 1 4 ? 58.875 18.938 -10.594 1 50.91 4 VAL B N 1
ATOM 1582 C CA . VAL B 1 4 ? 57.75 18.156 -10.148 1 50.91 4 VAL B CA 1
ATOM 1583 C C . VAL B 1 4 ? 56.469 18.984 -10.25 1 50.91 4 VAL B C 1
ATOM 1585 O O . VAL B 1 4 ? 56.344 20.016 -9.57 1 50.91 4 VAL B O 1
ATOM 1588 N N . LEU B 1 5 ? 55.812 18.984 -11.383 1 49.09 5 LEU B N 1
ATOM 1589 C CA . LEU B 1 5 ? 54.5 19.562 -11.508 1 49.09 5 LEU B CA 1
ATOM 1590 C C . LEU B 1 5 ? 53.5 18.922 -10.539 1 49.09 5 LEU B C 1
ATOM 1592 O O . LEU B 1 5 ? 53.312 17.703 -10.578 1 49.09 5 LEU B O 1
ATOM 1596 N N . CYS B 1 6 ? 53.344 19.516 -9.352 1 46.25 6 CYS B N 1
ATOM 1597 C CA . CYS B 1 6 ? 52.312 19.109 -8.391 1 46.25 6 CYS B CA 1
ATOM 1598 C C . CYS B 1 6 ? 50.938 19.281 -8.969 1 46.25 6 CYS B C 1
ATOM 1600 O O . CYS B 1 6 ? 50.5 20.406 -9.234 1 46.25 6 CYS B O 1
ATOM 1602 N N . VAL B 1 7 ? 50.438 18.328 -9.695 1 45.81 7 VAL B N 1
ATOM 1603 C CA . VAL B 1 7 ? 49.031 18.297 -10.109 1 45.81 7 VAL B CA 1
ATOM 1604 C C . VAL B 1 7 ? 48.125 18.375 -8.883 1 45.81 7 VAL B C 1
ATOM 1606 O O . VAL B 1 7 ? 48.125 17.453 -8.055 1 45.81 7 VAL B O 1
ATOM 1609 N N . LEU B 1 8 ? 47.812 19.594 -8.406 1 41.5 8 LEU B N 1
ATOM 1610 C CA . LEU B 1 8 ? 46.781 19.766 -7.387 1 41.5 8 LEU B CA 1
ATOM 1611 C C . LEU B 1 8 ? 45.438 19.188 -7.852 1 41.5 8 LEU B C 1
ATOM 1613 O O . LEU B 1 8 ? 44.844 19.703 -8.789 1 41.5 8 LEU B O 1
ATOM 1617 N N . LEU B 1 9 ? 45.25 17.922 -7.691 1 42.78 9 LEU B N 1
ATOM 1618 C CA . LEU B 1 9 ? 43.906 17.344 -7.867 1 42.78 9 LEU B CA 1
ATOM 1619 C C . LEU B 1 9 ? 42.906 18.047 -6.98 1 42.78 9 LEU B C 1
ATOM 1621 O O . LEU B 1 9 ? 42.938 17.938 -5.754 1 42.78 9 LEU B O 1
ATOM 1625 N N . LEU B 1 10 ? 42.344 19.141 -7.387 1 42.25 10 LEU B N 1
ATOM 1626 C CA . LEU B 1 10 ? 41.188 19.766 -6.742 1 42.25 10 LEU B CA 1
ATOM 1627 C C . LEU B 1 10 ? 40.031 18.75 -6.57 1 42.25 10 LEU B C 1
ATOM 1629 O O . LEU B 1 10 ? 39.469 18.266 -7.555 1 42.25 10 LEU B O 1
ATOM 1633 N N . LEU B 1 11 ? 40.031 18.047 -5.469 1 42.91 11 LEU B N 1
ATOM 1634 C CA . LEU B 1 11 ? 38.875 17.281 -5.066 1 42.91 11 LEU B CA 1
ATOM 1635 C C . LEU B 1 11 ? 37.625 18.156 -4.996 1 42.91 11 LEU B C 1
ATOM 1637 O O . LEU B 1 11 ? 37.438 18.906 -4.039 1 42.91 11 LEU B O 1
ATOM 1641 N N . LEU B 1 12 ? 37.031 18.547 -6.086 1 40.25 12 LEU B N 1
ATOM 1642 C CA . LEU B 1 12 ? 35.688 19.109 -6.051 1 40.25 12 LEU B CA 1
ATOM 1643 C C . LEU B 1 12 ? 34.75 18.234 -5.258 1 40.25 12 LEU B C 1
ATOM 1645 O O . LEU B 1 12 ? 34.406 17.125 -5.695 1 40.25 12 LEU B O 1
ATOM 1649 N N . SER B 1 13 ? 34.719 18.344 -4.008 1 43.19 13 SER B N 1
ATOM 1650 C CA . SER B 1 13 ? 33.656 17.719 -3.23 1 43.19 13 SER B CA 1
ATOM 1651 C C . SER B 1 13 ? 32.281 18.109 -3.75 1 43.19 13 SER B C 1
ATOM 1653 O O . SER B 1 13 ? 31.984 19.281 -3.951 1 43.19 13 SER B O 1
ATOM 1655 N N . PRO B 1 14 ? 31.531 17.281 -4.395 1 46.06 14 PRO B N 1
ATOM 1656 C CA . PRO B 1 14 ? 30.172 17.719 -4.734 1 46.06 14 PRO B CA 1
ATOM 1657 C C . PRO B 1 14 ? 29.516 18.5 -3.605 1 46.06 14 PRO B C 1
ATOM 1659 O O . PRO B 1 14 ? 29.531 18.062 -2.453 1 46.06 14 PRO B O 1
ATOM 1662 N N . LEU B 1 15 ? 29.391 19.766 -3.658 1 43.06 15 LEU B N 1
ATOM 1663 C CA . LEU B 1 15 ? 28.594 20.578 -2.76 1 43.06 15 LEU B CA 1
ATOM 1664 C C . LEU B 1 15 ? 27.25 19.922 -2.486 1 43.06 15 LEU B C 1
ATOM 1666 O O . LEU B 1 15 ? 26.406 19.812 -3.387 1 43.06 15 LEU B O 1
ATOM 1670 N N . LEU B 1 16 ? 27.172 18.891 -1.715 1 49.34 16 LEU B N 1
ATOM 1671 C CA . LEU B 1 16 ? 25.875 18.438 -1.237 1 49.34 16 LEU B CA 1
ATOM 1672 C C . LEU B 1 16 ? 24.984 19.625 -0.875 1 49.34 16 LEU B C 1
ATOM 1674 O O . LEU B 1 16 ? 25.328 20.422 -0.006 1 49.34 16 LEU B O 1
ATOM 1678 N N . SER B 1 17 ? 24.344 20.281 -1.879 1 55.5 17 SER B N 1
ATOM 1679 C CA . SER B 1 17 ? 23.359 21.312 -1.544 1 55.5 17 SER B CA 1
ATOM 1680 C C . SER B 1 17 ? 22.672 21.016 -0.215 1 55.5 17 SER B C 1
ATOM 1682 O O . SER B 1 17 ? 22.422 19.859 0.107 1 55.5 17 SER B O 1
ATOM 1684 N N . ALA B 1 18 ? 22.719 21.953 0.666 1 67.44 18 ALA B N 1
ATOM 1685 C CA . ALA B 1 18 ? 22.156 21.859 2.012 1 67.44 18 ALA B CA 1
ATOM 1686 C C . ALA B 1 18 ? 20.719 21.359 1.973 1 67.44 18 ALA B C 1
ATOM 1688 O O . ALA B 1 18 ? 19.906 21.844 1.178 1 67.44 18 ALA B O 1
ATOM 1689 N N . ALA B 1 19 ? 20.453 20.266 2.576 1 71.19 19 ALA B N 1
ATOM 1690 C CA . ALA B 1 19 ? 19.109 19.719 2.689 1 71.19 19 ALA B CA 1
ATOM 1691 C C . ALA B 1 19 ? 18.125 20.781 3.201 1 71.19 19 ALA B C 1
ATOM 1693 O O . ALA B 1 19 ? 18.438 21.5 4.152 1 71.19 19 ALA B O 1
ATOM 1694 N N . GLU B 1 20 ? 17.109 21 2.408 1 84.94 20 GLU B N 1
ATOM 1695 C CA . GLU B 1 20 ? 16 21.828 2.887 1 84.94 20 GLU B CA 1
ATOM 1696 C C . GLU B 1 20 ? 15.016 21.016 3.717 1 84.94 20 GLU B C 1
ATOM 1698 O O . GLU B 1 20 ? 14.484 21.5 4.719 1 84.94 20 GLU B O 1
ATOM 1703 N N . TRP B 1 21 ? 14.852 19.766 3.303 1 93.38 21 TRP B N 1
ATOM 1704 C CA . TRP B 1 21 ? 13.984 18.828 4.016 1 93.38 21 TRP B CA 1
ATOM 1705 C C . TRP B 1 21 ? 14.734 17.531 4.34 1 93.38 21 TRP B C 1
ATOM 1707 O O . TRP B 1 21 ? 15.523 17.047 3.529 1 93.38 21 TRP B O 1
ATOM 1717 N N . GLN B 1 22 ? 14.375 16.938 5.527 1 97 22 GLN B N 1
ATOM 1718 C CA . GLN B 1 22 ? 14.961 15.664 5.957 1 97 22 GLN B CA 1
ATOM 1719 C C . GLN B 1 22 ? 13.875 14.625 6.223 1 97 22 GLN B C 1
ATOM 1721 O O . GLN B 1 22 ? 12.859 14.922 6.855 1 97 22 GLN B O 1
ATOM 1726 N N . LEU B 1 23 ? 14.109 13.438 5.746 1 97.62 23 LEU B N 1
ATOM 1727 C CA . LEU B 1 23 ? 13.195 12.336 6.012 1 97.62 23 LEU B CA 1
ATOM 1728 C C . LEU B 1 23 ? 13.18 11.984 7.496 1 97.62 23 LEU B C 1
ATOM 1730 O O . LEU B 1 23 ? 14.242 11.914 8.133 1 97.62 23 LEU B O 1
ATOM 1734 N N . GLU B 1 24 ? 11.984 11.773 8.016 1 95.5 24 GLU B N 1
ATOM 1735 C CA . GLU B 1 24 ? 11.812 11.273 9.375 1 95.5 24 GLU B CA 1
ATOM 1736 C C . GLU B 1 24 ? 11.656 9.75 9.383 1 95.5 24 GLU B C 1
ATOM 1738 O O . GLU B 1 24 ? 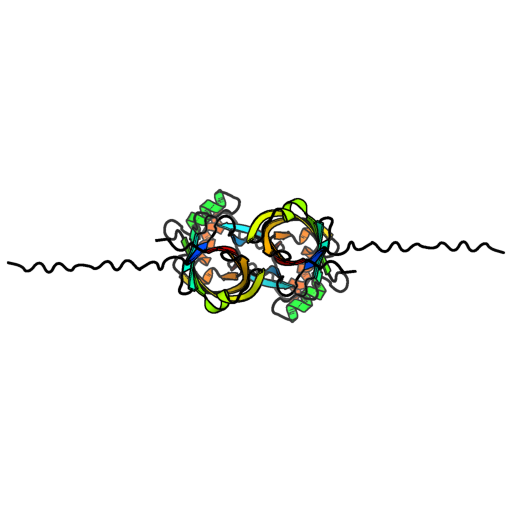10.578 9.234 9.102 1 95.5 24 GLU B O 1
ATOM 1743 N N . PRO B 1 25 ? 12.625 9.055 9.82 1 95.56 25 PRO B N 1
ATOM 1744 C CA . PRO B 1 25 ? 12.609 7.602 9.633 1 95.56 25 PRO B CA 1
ATOM 1745 C C . PRO B 1 25 ? 11.531 6.91 10.453 1 95.56 25 PRO B C 1
ATOM 1747 O O . PRO B 1 25 ? 10.945 5.922 10.008 1 95.56 25 PRO B O 1
ATOM 1750 N N . ASP B 1 26 ? 11.141 7.41 11.633 1 93.31 26 ASP B N 1
ATOM 1751 C CA . ASP B 1 26 ? 10.195 6.742 12.523 1 93.31 26 ASP B CA 1
ATOM 1752 C C . ASP B 1 26 ? 8.773 6.816 11.977 1 93.31 26 ASP B C 1
ATOM 1754 O O . ASP B 1 26 ? 7.891 6.074 12.414 1 93.31 26 ASP B O 1
ATOM 1758 N N . TYR B 1 27 ? 8.602 7.699 11 1 93.62 27 TYR B N 1
ATOM 1759 C CA . TYR B 1 27 ? 7.27 7.898 10.438 1 93.62 27 TYR B CA 1
ATOM 1760 C C . TYR B 1 27 ? 7.254 7.59 8.945 1 93.62 27 TYR B C 1
ATOM 1762 O O . TYR B 1 27 ? 6.395 8.078 8.211 1 93.62 27 TYR B O 1
ATOM 1770 N N . SER B 1 28 ? 8.281 6.875 8.562 1 96.25 28 SER B N 1
ATOM 1771 C CA . SER B 1 28 ? 8.414 6.5 7.156 1 96.25 28 SER B CA 1
ATOM 1772 C C . SER B 1 28 ? 8.594 4.992 7.004 1 96.25 28 SER B C 1
ATOM 1774 O O . SER B 1 28 ? 9.234 4.348 7.84 1 96.25 28 SER B O 1
ATOM 1776 N N . ARG B 1 29 ? 8 4.465 5.973 1 96.62 29 ARG B N 1
ATOM 1777 C CA . ARG B 1 29 ? 8.109 3.031 5.715 1 96.62 29 ARG B CA 1
ATOM 1778 C C . ARG B 1 29 ? 7.984 2.732 4.223 1 96.62 29 ARG B C 1
ATOM 1780 O O . ARG B 1 29 ? 7.18 3.354 3.525 1 96.62 29 ARG B O 1
ATOM 1787 N N . ILE B 1 30 ? 8.781 1.884 3.791 1 98.25 30 ILE B N 1
ATOM 1788 C CA . ILE B 1 30 ? 8.625 1.22 2.502 1 98.25 30 ILE B CA 1
ATOM 1789 C C . ILE B 1 30 ? 8.359 -0.27 2.719 1 98.25 30 ILE B C 1
ATOM 1791 O O . ILE B 1 30 ? 9.094 -0.935 3.453 1 98.25 30 ILE B O 1
ATOM 1795 N N . SER B 1 31 ? 7.309 -0.751 2.152 1 98.44 31 SER B N 1
ATOM 1796 C CA . SER B 1 31 ? 6.934 -2.156 2.27 1 98.44 31 SER B CA 1
ATOM 1797 C C . SER B 1 31 ? 6.664 -2.771 0.899 1 98.44 31 SER B C 1
ATOM 1799 O O . SER B 1 31 ? 6.379 -2.055 -0.063 1 98.44 31 SER B O 1
ATOM 1801 N N . PHE B 1 32 ? 6.801 -4.027 0.826 1 98.69 32 PHE B N 1
ATOM 1802 C CA . PHE B 1 32 ? 6.527 -4.75 -0.411 1 98.69 32 PHE B CA 1
ATOM 1803 C C . PHE B 1 32 ? 5.945 -6.129 -0.115 1 98.69 32 PHE B C 1
ATOM 1805 O O . PHE B 1 32 ? 5.945 -6.574 1.035 1 98.69 32 PHE B O 1
ATOM 1812 N N . VAL B 1 33 ? 5.395 -6.734 -1.149 1 98.81 33 VAL B N 1
ATOM 1813 C CA . VAL B 1 33 ? 4.758 -8.039 -1.018 1 98.81 33 VAL B CA 1
ATOM 1814 C C . VAL B 1 33 ? 5.418 -9.039 -1.967 1 98.81 33 VAL B C 1
ATOM 1816 O O . VAL B 1 33 ? 5.68 -8.719 -3.129 1 98.81 33 VAL B O 1
ATOM 1819 N N . SER B 1 34 ? 5.766 -10.156 -1.446 1 98.38 34 SER B N 1
ATOM 1820 C CA . SER B 1 34 ? 6.148 -11.289 -2.283 1 98.38 34 SER B CA 1
ATOM 1821 C C . SER B 1 34 ? 5.07 -12.375 -2.275 1 98.38 34 SER B C 1
ATOM 1823 O O . SER B 1 34 ? 4.312 -12.5 -1.311 1 98.38 34 SER B O 1
ATOM 1825 N N . VAL B 1 35 ? 4.949 -13.055 -3.375 1 98.62 35 VAL B N 1
ATOM 1826 C CA . VAL B 1 35 ? 4.027 -14.18 -3.48 1 98.62 35 VAL B CA 1
ATOM 1827 C C . VAL B 1 35 ? 4.801 -15.453 -3.801 1 98.62 35 VAL B C 1
ATOM 1829 O O . VAL B 1 35 ? 5.562 -15.5 -4.77 1 98.62 35 VAL B O 1
ATOM 1832 N N . LYS B 1 36 ? 4.613 -16.5 -2.943 1 97.88 36 LYS B N 1
ATOM 1833 C CA . LYS B 1 36 ? 5.258 -17.797 -3.17 1 97.88 36 LYS B CA 1
ATOM 1834 C C . LYS B 1 36 ? 4.227 -18.906 -3.373 1 97.88 36 LYS B C 1
ATOM 1836 O O . LYS B 1 36 ? 3.117 -18.828 -2.84 1 97.88 36 LYS B O 1
ATOM 1841 N N . ARG B 1 37 ? 4.543 -19.953 -4.125 1 97.12 37 ARG B N 1
ATOM 1842 C CA . ARG B 1 37 ? 3.73 -21.141 -4.402 1 97.12 37 ARG B CA 1
ATOM 1843 C C . ARG B 1 37 ? 2.42 -20.75 -5.082 1 97.12 37 ARG B C 1
ATOM 1845 O O . ARG B 1 37 ? 1.419 -21.469 -4.953 1 97.12 37 ARG B O 1
ATOM 1852 N N . ALA B 1 38 ? 2.438 -19.562 -5.645 1 95.31 38 ALA B N 1
ATOM 1853 C CA . ALA B 1 38 ? 1.258 -19.031 -6.316 1 95.31 38 ALA B CA 1
ATOM 1854 C C . ALA B 1 38 ? 0.09 -18.875 -5.344 1 95.31 38 ALA B C 1
ATOM 1856 O O . ALA B 1 38 ? -1.044 -18.641 -5.758 1 95.31 38 ALA B O 1
ATOM 1857 N N . LYS B 1 39 ? 0.348 -18.969 -4.082 1 96.31 39 LYS B N 1
ATOM 1858 C CA . LYS B 1 39 ? -0.764 -19.047 -3.137 1 96.31 39 LYS B CA 1
ATOM 1859 C C . LYS B 1 39 ? -0.545 -18.125 -1.942 1 96.31 39 LYS B C 1
ATOM 1861 O O . LYS B 1 39 ? -1.505 -17.609 -1.369 1 96.31 39 LYS B O 1
ATOM 1866 N N . MET B 1 40 ? 0.704 -17.969 -1.586 1 97.38 40 MET B N 1
ATOM 1867 C CA . MET B 1 40 ? 0.977 -17.312 -0.311 1 97.38 40 MET B CA 1
ATOM 1868 C C . MET B 1 40 ? 1.606 -15.938 -0.53 1 97.38 40 MET B C 1
ATOM 1870 O O . MET B 1 40 ? 2.658 -15.828 -1.161 1 97.38 40 MET B O 1
ATOM 1874 N N . ALA B 1 41 ? 0.971 -14.938 -0.026 1 98.38 41 ALA B N 1
ATOM 1875 C CA . ALA B 1 41 ? 1.518 -13.586 -0.025 1 98.38 41 ALA B CA 1
ATOM 1876 C C . ALA B 1 41 ? 2.154 -13.25 1.322 1 98.38 41 ALA B C 1
ATOM 1878 O O . ALA B 1 41 ? 1.636 -13.633 2.373 1 98.38 41 ALA B O 1
ATOM 1879 N N . GLU B 1 42 ? 3.27 -12.555 1.281 1 98.31 42 GLU B N 1
ATOM 1880 C CA . GLU B 1 42 ? 3.984 -12.156 2.49 1 98.31 42 GLU B CA 1
ATOM 1881 C C . GLU B 1 42 ? 4.395 -10.688 2.434 1 98.31 42 GLU B C 1
ATOM 1883 O O . GLU B 1 42 ? 4.934 -10.227 1.425 1 98.31 42 GLU B O 1
ATOM 1888 N N . VAL B 1 43 ? 4.102 -9.961 3.529 1 98.44 43 VAL B N 1
ATOM 1889 C CA . VAL B 1 43 ? 4.449 -8.547 3.625 1 98.44 43 VAL B CA 1
ATOM 1890 C C . VAL B 1 43 ? 5.832 -8.391 4.258 1 98.44 43 VAL B C 1
ATOM 1892 O O . VAL B 1 43 ? 6.141 -9.047 5.258 1 98.44 43 VAL B O 1
ATOM 1895 N N . GLN B 1 44 ? 6.668 -7.617 3.65 1 98.38 44 GLN B N 1
ATOM 1896 C CA . GLN B 1 44 ? 8.008 -7.297 4.141 1 98.38 44 GLN B CA 1
ATOM 1897 C C . GLN B 1 44 ? 8.266 -5.793 4.098 1 98.38 44 GLN B C 1
ATOM 1899 O O . GLN B 1 44 ? 7.566 -5.059 3.393 1 98.38 44 GLN B O 1
ATOM 1904 N N . ARG B 1 45 ? 9.258 -5.355 4.836 1 98 45 ARG B N 1
ATOM 1905 C CA . ARG B 1 45 ? 9.523 -3.92 4.883 1 98 45 ARG B CA 1
ATOM 1906 C C . ARG B 1 45 ? 11 -3.645 5.125 1 98 45 ARG B C 1
ATOM 1908 O O . ARG B 1 45 ? 11.75 -4.547 5.508 1 98 45 ARG B O 1
ATOM 1915 N N . PHE B 1 46 ? 11.32 -2.469 4.828 1 96.69 46 PHE B N 1
ATOM 1916 C CA . PHE B 1 46 ? 12.648 -1.969 5.16 1 96.69 46 PHE B CA 1
ATOM 1917 C C . PHE B 1 46 ? 12.57 -0.938 6.281 1 96.69 46 PHE B C 1
ATOM 1919 O O . PHE B 1 46 ? 11.656 -0.116 6.316 1 96.69 46 PHE B O 1
ATOM 1926 N N . ASP B 1 47 ? 13.586 -0.98 7.074 1 85.69 47 ASP B N 1
ATOM 1927 C CA . ASP B 1 47 ? 13.727 -0.03 8.172 1 85.69 47 ASP B CA 1
ATOM 1928 C C . ASP B 1 47 ? 14.891 0.929 7.922 1 85.69 47 ASP B C 1
ATOM 1930 O O . ASP B 1 47 ? 15.602 0.796 6.926 1 85.69 47 ASP B O 1
ATOM 1934 N N . ARG B 1 48 ? 15.008 1.948 8.695 1 93.44 48 ARG B N 1
ATOM 1935 C CA . ARG B 1 48 ? 16.125 2.885 8.75 1 93.44 48 ARG B CA 1
ATOM 1936 C C . ARG B 1 48 ? 16.297 3.607 7.422 1 93.44 48 ARG B C 1
ATOM 1938 O O . ARG B 1 48 ? 17.422 3.689 6.898 1 93.44 48 ARG B O 1
ATOM 1945 N N . LEU B 1 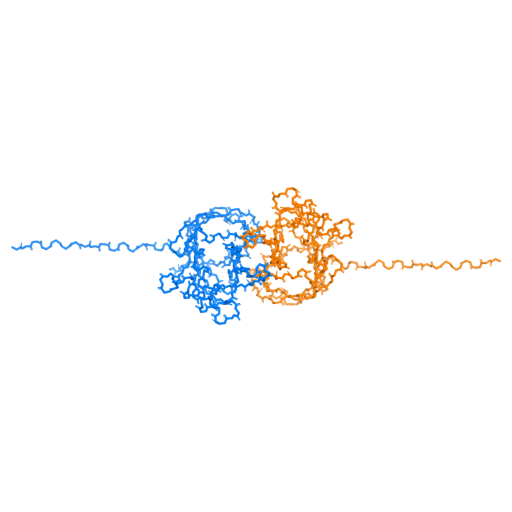49 ? 15.164 3.977 6.855 1 98.31 49 LEU B N 1
ATOM 1946 C CA . LEU B 1 49 ? 15.227 4.812 5.66 1 98.31 49 LEU B CA 1
ATOM 1947 C C . LEU B 1 49 ? 15.883 6.152 5.969 1 98.31 49 LEU B C 1
ATOM 1949 O O . LEU B 1 49 ? 15.836 6.629 7.109 1 98.31 49 LEU B O 1
ATOM 1953 N N . SER B 1 50 ? 16.516 6.711 5.035 1 98.25 50 SER B N 1
ATOM 1954 C CA . SER B 1 50 ? 17 8.094 5.09 1 98.25 50 SER B CA 1
ATOM 1955 C C . SER B 1 50 ? 16.719 8.82 3.781 1 98.25 50 SER B C 1
ATOM 1957 O O . SER B 1 50 ? 16.453 8.195 2.756 1 98.25 50 SER B O 1
ATOM 1959 N N . GLY B 1 51 ? 16.703 10.164 3.879 1 97.94 51 GLY B N 1
ATOM 1960 C CA . GLY B 1 51 ? 16.438 10.922 2.668 1 97.94 51 GLY B CA 1
ATOM 1961 C C . GLY B 1 51 ? 16.391 12.422 2.902 1 97.94 51 GLY B C 1
ATOM 1962 O O . GLY B 1 51 ? 16.359 12.875 4.047 1 97.94 51 GLY B O 1
ATOM 1963 N N . GLN B 1 52 ? 16.453 13.102 1.8 1 96.94 52 GLN B N 1
ATOM 1964 C CA . GLN B 1 52 ? 16.422 14.555 1.831 1 96.94 52 GLN B CA 1
ATOM 1965 C C . GLN B 1 52 ? 15.836 15.125 0.544 1 96.94 52 GLN B C 1
ATOM 1967 O O . GLN B 1 52 ? 15.781 14.438 -0.476 1 96.94 52 GLN B O 1
ATOM 1972 N N . ILE B 1 53 ? 15.367 16.266 0.659 1 94.81 53 ILE B N 1
ATOM 1973 C CA . ILE B 1 53 ? 15.031 17.109 -0.477 1 94.81 53 ILE B CA 1
ATOM 1974 C C . ILE B 1 53 ? 15.82 18.422 -0.403 1 94.81 53 ILE B C 1
ATOM 1976 O O . ILE B 1 53 ? 15.812 19.109 0.624 1 94.81 53 ILE B O 1
ATOM 1980 N N . ASP B 1 54 ? 16.484 18.766 -1.463 1 92.81 54 ASP B N 1
ATOM 1981 C CA . ASP B 1 54 ? 17.281 19.984 -1.418 1 92.81 54 ASP B CA 1
ATOM 1982 C C . ASP B 1 54 ? 16.516 21.172 -1.981 1 92.81 54 ASP B C 1
ATOM 1984 O O . ASP B 1 54 ? 15.352 21.031 -2.379 1 92.81 54 ASP B O 1
ATOM 1988 N N . LYS B 1 55 ? 17.141 22.344 -1.938 1 87.25 55 LYS B N 1
ATOM 1989 C CA . LYS B 1 55 ? 16.469 23.594 -2.289 1 87.25 55 LYS B CA 1
ATOM 1990 C C . LYS B 1 55 ? 16.078 23.609 -3.766 1 87.25 55 LYS B C 1
ATOM 1992 O O . LYS B 1 55 ? 15.195 24.359 -4.172 1 87.25 55 LYS B O 1
ATOM 1997 N N . GLN B 1 56 ? 16.781 22.844 -4.613 1 89.12 56 GLN B N 1
ATOM 1998 C CA . GLN B 1 56 ? 16.5 22.797 -6.043 1 89.12 56 GLN B CA 1
ATOM 1999 C C . GLN B 1 56 ? 15.398 21.781 -6.355 1 89.12 56 GLN B C 1
ATOM 2001 O O . GLN B 1 56 ? 15 21.641 -7.512 1 89.12 56 GLN B O 1
ATOM 2006 N N . GLY B 1 57 ? 14.969 21.016 -5.336 1 90.44 57 GLY B N 1
ATOM 2007 C CA . GLY B 1 57 ? 13.859 20.078 -5.508 1 90.44 57 GLY B CA 1
ATOM 2008 C C . GLY B 1 57 ? 14.32 18.656 -5.785 1 90.44 57 GLY B C 1
ATOM 2009 O O . GLY B 1 57 ? 13.516 17.812 -6.168 1 90.44 57 GLY B O 1
ATOM 2010 N N . VAL B 1 58 ? 15.609 18.469 -5.656 1 94.81 58 VAL B N 1
ATOM 2011 C CA . VAL B 1 58 ? 16.094 17.109 -5.828 1 94.81 58 VAL B CA 1
ATOM 2012 C C . VAL B 1 58 ? 15.828 16.297 -4.559 1 94.81 58 VAL B C 1
ATOM 2014 O O . VAL B 1 58 ? 16.328 16.641 -3.484 1 94.81 58 VAL B O 1
ATOM 2017 N N . ALA B 1 59 ? 15.016 15.281 -4.699 1 96.88 59 ALA B N 1
ATOM 2018 C CA . ALA B 1 59 ? 14.719 14.359 -3.602 1 96.88 59 ALA B CA 1
ATOM 2019 C C . ALA B 1 59 ? 15.5 13.062 -3.746 1 96.88 59 ALA B C 1
ATOM 2021 O O . ALA B 1 59 ? 15.57 12.492 -4.84 1 96.88 59 ALA B O 1
ATOM 2022 N N . ARG B 1 60 ? 16.047 12.672 -2.637 1 98.25 60 ARG B N 1
ATOM 2023 C CA . ARG B 1 60 ? 16.781 11.406 -2.6 1 98.25 60 ARG B CA 1
ATOM 2024 C C . ARG B 1 60 ? 16.422 10.602 -1.361 1 98.25 60 ARG B C 1
ATOM 2026 O O . ARG B 1 60 ? 16.453 11.117 -0.243 1 98.25 60 ARG B O 1
ATOM 2033 N N . ILE B 1 61 ? 16.062 9.359 -1.579 1 98.69 61 ILE B N 1
ATOM 2034 C CA . ILE B 1 61 ? 15.797 8.406 -0.507 1 98.69 61 ILE B CA 1
ATOM 2035 C C . ILE B 1 61 ? 16.781 7.238 -0.598 1 98.69 61 ILE B C 1
ATOM 2037 O O . ILE B 1 61 ? 17.047 6.723 -1.688 1 98.69 61 ILE B O 1
ATOM 2041 N N . VAL B 1 62 ? 17.312 6.859 0.501 1 98.81 62 VAL B N 1
ATOM 2042 C CA . VAL B 1 62 ? 18.219 5.723 0.588 1 98.81 62 VAL B CA 1
ATOM 2043 C C . VAL B 1 62 ? 17.578 4.594 1.383 1 98.81 62 VAL B C 1
ATOM 2045 O O . VAL B 1 62 ? 17.094 4.812 2.496 1 98.81 62 VAL B O 1
ATOM 2048 N N . VAL B 1 63 ? 17.547 3.428 0.771 1 98.81 63 VAL B N 1
ATOM 2049 C CA . VAL B 1 63 ? 17.031 2.223 1.406 1 98.81 63 VAL B CA 1
ATOM 2050 C C . VAL B 1 63 ? 18.172 1.249 1.688 1 98.81 63 VAL B C 1
ATOM 2052 O O . VAL B 1 63 ? 18.656 0.575 0.777 1 98.81 63 VAL B O 1
ATOM 2055 N N . PRO B 1 64 ? 18.625 1.193 2.955 1 98.44 64 PRO B N 1
ATOM 2056 C CA . PRO B 1 64 ? 19.609 0.142 3.268 1 98.44 64 PRO B CA 1
ATOM 2057 C C . PRO B 1 64 ? 19 -1.26 3.172 1 98.44 64 PRO B C 1
AT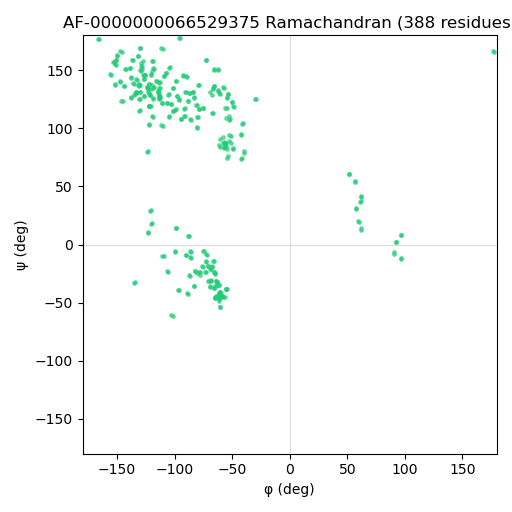OM 2059 O O . PRO B 1 64 ? 18.203 -1.653 4.023 1 98.44 64 PRO B O 1
ATOM 2062 N N . LEU B 1 65 ? 19.438 -2.016 2.223 1 98.44 65 LEU B N 1
ATOM 2063 C CA . LEU B 1 65 ? 18.812 -3.293 1.902 1 98.44 65 LEU B CA 1
ATOM 2064 C C . LEU B 1 65 ? 19.078 -4.32 2.996 1 98.44 65 LEU B C 1
ATOM 2066 O O . LEU B 1 65 ? 18.359 -5.312 3.113 1 98.44 65 LEU B O 1
ATOM 2070 N N . GLY B 1 66 ? 20.078 -4.066 3.803 1 97.44 66 GLY B N 1
ATOM 2071 C CA . GLY B 1 66 ? 20.391 -4.941 4.918 1 97.44 66 GLY B CA 1
ATOM 2072 C C . GLY B 1 66 ? 19.422 -4.812 6.074 1 97.44 66 GLY B C 1
ATOM 2073 O O . GLY B 1 66 ? 19.438 -5.629 7 1 97.44 66 GLY B O 1
ATOM 2074 N N . THR B 1 67 ? 18.531 -3.9 6.012 1 96.88 67 THR B N 1
ATOM 2075 C CA . THR B 1 67 ? 17.609 -3.662 7.109 1 96.88 67 THR B CA 1
ATOM 2076 C C . THR B 1 67 ? 16.266 -4.344 6.84 1 96.88 67 THR B C 1
ATOM 2078 O O . THR B 1 67 ? 15.266 -4.047 7.5 1 96.88 67 THR B O 1
ATOM 2081 N N . LEU B 1 68 ? 16.203 -5.254 5.871 1 98.19 68 LEU B N 1
ATOM 2082 C CA . LEU B 1 68 ? 15 -6 5.535 1 98.19 68 LEU B CA 1
ATOM 2083 C C . LEU B 1 68 ? 14.422 -6.684 6.766 1 98.19 68 LEU B C 1
ATOM 2085 O O . LEU B 1 68 ? 15.156 -7.312 7.535 1 98.19 68 LEU B O 1
ATOM 2089 N N . ASP B 1 69 ? 13.156 -6.496 6.98 1 98.12 69 ASP B N 1
ATOM 2090 C CA . ASP B 1 69 ? 12.383 -7.215 7.988 1 98.12 69 ASP B CA 1
ATOM 2091 C C . ASP B 1 69 ? 11.203 -7.949 7.355 1 98.12 69 ASP B C 1
ATOM 2093 O O . ASP B 1 69 ? 10.195 -7.332 7.012 1 98.12 69 ASP B O 1
ATOM 2097 N N . SER B 1 70 ? 11.312 -9.242 7.195 1 97.19 70 SER B N 1
ATOM 2098 C CA . SER B 1 70 ? 10.25 -10.078 6.641 1 97.19 70 SER B CA 1
ATOM 2099 C C . SER B 1 70 ? 9.477 -10.797 7.746 1 97.19 70 SER B C 1
ATOM 2101 O O . SER B 1 70 ? 8.477 -11.461 7.477 1 97.19 70 SER B O 1
ATOM 2103 N N . GLY B 1 71 ? 9.953 -10.664 8.93 1 96.25 71 GLY B N 1
ATOM 2104 C CA . GLY B 1 71 ? 9.367 -11.391 10.047 1 96.25 71 GLY B CA 1
ATOM 2105 C C . GLY B 1 71 ? 10.023 -12.742 10.281 1 96.25 71 GLY B C 1
ATOM 2106 O O . GLY B 1 71 ? 9.711 -13.43 11.25 1 96.25 71 GLY B O 1
ATOM 2107 N N . LEU B 1 72 ? 10.922 -13.219 9.453 1 97.62 72 LEU B N 1
ATOM 2108 C CA . LEU B 1 72 ? 11.664 -14.469 9.555 1 97.62 72 LEU B CA 1
ATOM 2109 C C . LEU B 1 72 ? 13.156 -14.234 9.336 1 97.62 72 LEU B C 1
ATOM 2111 O O . LEU B 1 72 ? 13.578 -13.906 8.227 1 97.62 72 LEU B O 1
ATOM 2115 N N . ALA B 1 73 ? 13.977 -14.477 10.398 1 97.75 73 ALA B N 1
ATOM 2116 C CA . ALA B 1 73 ? 15.406 -14.172 10.375 1 97.75 73 ALA B CA 1
ATOM 2117 C C . ALA B 1 73 ? 16.109 -14.922 9.242 1 97.75 73 ALA B C 1
ATOM 2119 O O . ALA B 1 73 ? 16.953 -14.352 8.555 1 97.75 73 ALA B O 1
ATOM 2120 N N . LEU B 1 74 ? 15.773 -16.172 9.109 1 98.19 74 LEU B N 1
ATOM 2121 C CA . LEU B 1 74 ? 16.406 -16.969 8.062 1 98.19 74 LEU B CA 1
ATOM 2122 C C . LEU B 1 74 ? 16.109 -16.406 6.684 1 98.19 74 LEU B C 1
ATOM 2124 O O . LEU B 1 74 ? 17 -16.328 5.832 1 98.19 74 LEU B O 1
ATOM 2128 N N . ARG B 1 75 ? 14.883 -16.047 6.398 1 98.12 75 ARG B N 1
ATOM 2129 C CA . ARG B 1 75 ? 14.508 -15.438 5.129 1 98.12 75 ARG B CA 1
ATOM 2130 C C . ARG B 1 75 ? 15.266 -14.133 4.91 1 98.12 75 ARG B C 1
ATOM 2132 O O . ARG B 1 75 ? 15.742 -13.867 3.805 1 98.12 75 ARG B O 1
ATOM 2139 N N . ASP B 1 76 ? 15.32 -13.32 5.961 1 98.38 76 ASP B N 1
ATOM 2140 C CA . ASP B 1 76 ? 16.047 -12.055 5.848 1 98.38 76 ASP B CA 1
ATOM 2141 C C . ASP B 1 76 ? 17.5 -12.289 5.426 1 98.38 76 ASP B C 1
ATOM 2143 O O . ASP B 1 76 ? 18 -11.609 4.535 1 98.38 76 ASP B O 1
ATOM 2147 N N . GLU B 1 77 ? 18.109 -13.227 6.031 1 98.31 77 GLU B N 1
ATOM 2148 C CA . GLU B 1 77 ? 19.5 -13.547 5.711 1 98.31 77 GLU B CA 1
ATOM 2149 C C . GLU B 1 77 ? 19.641 -13.992 4.262 1 98.31 77 GLU B C 1
ATOM 2151 O O . GLU B 1 77 ? 20.516 -13.516 3.543 1 98.31 77 GLU B O 1
ATOM 2156 N N . ARG B 1 78 ? 18.844 -14.852 3.842 1 98.44 78 ARG B N 1
ATOM 2157 C CA . ARG B 1 78 ? 18.891 -15.352 2.475 1 98.44 78 ARG B CA 1
ATOM 2158 C C . ARG B 1 78 ? 18.656 -14.234 1.466 1 98.44 78 ARG B C 1
ATOM 2160 O O . ARG B 1 78 ? 19.344 -14.164 0.439 1 98.44 78 ARG B O 1
ATOM 2167 N N . MET B 1 79 ? 17.672 -13.414 1.783 1 98.62 79 MET B N 1
ATOM 2168 C CA . MET B 1 79 ? 17.391 -12.289 0.892 1 98.62 79 MET B CA 1
ATOM 2169 C C . MET B 1 79 ? 18.594 -11.359 0.803 1 98.62 79 MET B C 1
ATOM 2171 O O . MET B 1 79 ?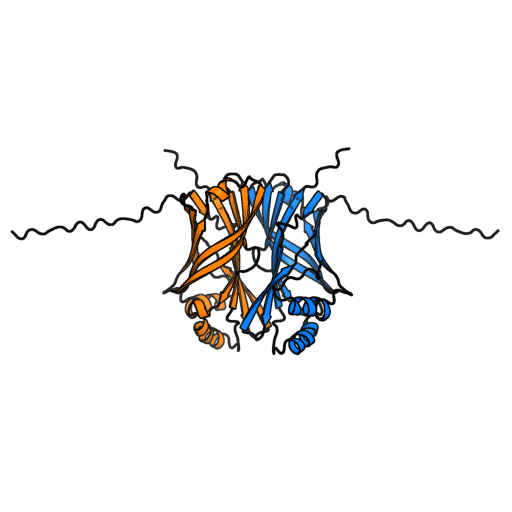 18.969 -10.93 -0.289 1 98.62 79 MET B O 1
ATOM 2175 N N . LYS B 1 80 ? 19.203 -11.016 1.905 1 98.31 80 LYS B N 1
ATOM 2176 C CA . LYS B 1 80 ? 20.344 -10.117 1.951 1 98.31 80 LYS B CA 1
ATOM 2177 C C . LYS B 1 80 ? 21.516 -10.68 1.154 1 98.31 80 LYS B C 1
ATOM 2179 O O . LYS B 1 80 ? 22.125 -9.977 0.345 1 98.31 80 LYS B O 1
ATOM 2184 N N . ASP B 1 81 ? 21.719 -11.969 1.289 1 98.38 81 ASP B N 1
ATOM 2185 C CA . ASP B 1 81 ? 22.938 -12.578 0.748 1 98.38 81 ASP B CA 1
ATOM 2186 C C . ASP B 1 81 ? 22.734 -13.016 -0.702 1 98.38 81 ASP B C 1
ATOM 2188 O O . ASP B 1 81 ? 23.594 -12.781 -1.553 1 98.38 81 ASP B O 1
ATOM 2192 N N . ASN B 1 82 ? 21.609 -13.578 -0.954 1 98.5 82 ASN B N 1
ATOM 2193 C CA . ASN B 1 82 ? 21.469 -14.336 -2.197 1 98.5 82 ASN B CA 1
ATOM 2194 C C . ASN B 1 82 ? 20.609 -13.586 -3.215 1 98.5 82 ASN B C 1
ATOM 2196 O O . ASN B 1 82 ? 20.719 -13.828 -4.418 1 98.5 82 ASN B O 1
ATOM 2200 N N . PHE B 1 83 ? 19.812 -12.719 -2.734 1 98.75 83 PHE B N 1
ATOM 2201 C CA . PHE B 1 83 ? 18.953 -11.984 -3.65 1 98.75 83 PHE B CA 1
ATOM 2202 C C . PHE B 1 83 ? 19.484 -10.578 -3.887 1 98.75 83 PHE B C 1
ATOM 2204 O O . PHE B 1 83 ? 19.875 -10.234 -5.004 1 98.75 83 PHE B O 1
ATOM 2211 N N . PHE B 1 84 ? 19.562 -9.789 -2.762 1 98.69 84 PHE B N 1
ATOM 2212 C CA . PHE B 1 84 ? 20 -8.398 -2.885 1 98.69 84 PHE B CA 1
ATOM 2213 C C . PHE B 1 84 ? 21.516 -8.328 -3.018 1 98.69 84 PHE B C 1
ATOM 2215 O O . PHE B 1 84 ? 22.047 -7.34 -3.535 1 98.69 84 PHE B O 1
ATOM 2222 N N . GLU B 1 85 ? 22.219 -9.383 -2.512 1 98.62 85 GLU B N 1
ATOM 2223 C CA . GLU B 1 85 ? 23.672 -9.359 -2.508 1 98.62 85 GLU B CA 1
ATOM 2224 C C . GLU B 1 85 ? 24.219 -8.078 -1.88 1 98.62 85 GLU B C 1
ATOM 2226 O O . GLU B 1 85 ? 25.031 -7.379 -2.48 1 98.62 85 GLU B O 1
ATOM 2231 N N . THR B 1 86 ? 23.891 -7.867 -0.657 1 98.44 86 THR B N 1
ATOM 2232 C CA . THR B 1 86 ? 24.094 -6.586 0.014 1 98.44 86 THR B CA 1
ATOM 2233 C C . THR B 1 86 ? 25.578 -6.301 0.223 1 98.44 86 THR B C 1
ATOM 2235 O O . THR B 1 86 ? 25.969 -5.156 0.463 1 98.44 86 THR B O 1
ATOM 2238 N N . SER B 1 87 ? 26.438 -7.273 0.208 1 98.38 87 SER B N 1
ATOM 2239 C CA . SER B 1 87 ? 27.875 -7.016 0.279 1 98.38 87 SER B CA 1
ATOM 2240 C C . SER B 1 87 ? 28.344 -6.184 -0.91 1 98.38 87 SER B C 1
ATOM 2242 O O . SER B 1 87 ? 29.234 -5.344 -0.771 1 98.38 87 SER B O 1
ATOM 2244 N N . ARG B 1 88 ? 27.734 -6.414 -2.035 1 98.5 88 ARG B N 1
ATOM 2245 C CA . ARG B 1 88 ? 28.078 -5.688 -3.254 1 98.5 88 ARG B CA 1
ATOM 2246 C C . ARG B 1 88 ? 27.141 -4.508 -3.473 1 98.5 88 ARG B C 1
ATOM 2248 O O . ARG B 1 88 ? 27.562 -3.453 -3.955 1 98.5 88 ARG B O 1
ATOM 2255 N N . PHE B 1 89 ? 25.906 -4.723 -3.172 1 98.69 89 PHE B N 1
ATOM 2256 C CA . PHE B 1 89 ? 24.859 -3.725 -3.355 1 98.69 89 PHE B CA 1
ATOM 2257 C C . PHE B 1 89 ? 24.125 -3.449 -2.041 1 98.69 89 PHE B C 1
ATOM 2259 O O . PHE B 1 89 ? 23 -3.887 -1.849 1 98.69 89 PHE B O 1
ATOM 2266 N N . PRO B 1 90 ? 24.703 -2.643 -1.167 1 98.5 90 PRO B N 1
ATOM 2267 C CA . PRO B 1 90 ? 24.172 -2.51 0.189 1 98.5 90 PRO B CA 1
ATOM 2268 C C . PRO B 1 90 ? 22.906 -1.661 0.239 1 98.5 90 PRO B C 1
ATOM 2270 O O . PRO B 1 90 ? 22.141 -1.733 1.21 1 98.5 90 PRO B O 1
ATOM 2273 N N . GLU B 1 91 ? 22.688 -0.817 -0.887 1 98.69 91 GLU B N 1
ATOM 2274 C CA . GLU B 1 91 ? 21.562 0.123 -0.812 1 98.69 91 GLU B CA 1
ATOM 2275 C C . GLU B 1 91 ? 20.812 0.196 -2.141 1 98.69 91 GLU B C 1
ATOM 2277 O O . GLU B 1 91 ? 21.375 -0.127 -3.191 1 98.69 91 GLU B O 1
ATOM 2282 N N . ALA B 1 92 ? 19.562 0.504 -2.062 1 98.81 92 ALA B N 1
ATOM 2283 C CA . ALA B 1 92 ? 18.812 1.059 -3.178 1 98.81 92 ALA B CA 1
ATOM 2284 C C . ALA B 1 92 ? 18.562 2.555 -2.992 1 98.81 92 ALA B C 1
ATOM 2286 O O . ALA B 1 92 ? 18.484 3.041 -1.861 1 98.81 92 ALA B O 1
ATOM 2287 N N . THR B 1 93 ? 18.422 3.287 -4.074 1 98.81 93 THR B N 1
ATOM 2288 C CA . THR B 1 93 ? 18.156 4.719 -3.98 1 98.81 93 THR B CA 1
ATOM 2289 C C . THR B 1 93 ? 17.016 5.121 -4.902 1 98.81 93 THR B C 1
ATOM 2291 O O . THR B 1 93 ? 16.859 4.566 -5.996 1 98.81 93 THR B O 1
ATOM 2294 N N . VAL B 1 94 ? 16.234 6.004 -4.422 1 98.81 94 VAL B N 1
ATOM 2295 C CA . VAL B 1 94 ? 15.172 6.652 -5.191 1 98.81 94 VAL B CA 1
ATOM 2296 C C . VAL B 1 94 ? 15.492 8.133 -5.359 1 98.81 94 VAL B C 1
ATOM 2298 O O . VAL B 1 94 ? 15.789 8.828 -4.383 1 98.81 94 VAL B O 1
ATOM 2301 N N . GLU B 1 95 ? 15.422 8.633 -6.559 1 98.56 95 GLU B N 1
ATOM 2302 C CA . GLU B 1 95 ? 15.664 10.047 -6.828 1 98.56 95 GLU B CA 1
ATOM 2303 C C . GLU B 1 95 ? 14.547 10.648 -7.68 1 98.56 95 GLU B C 1
ATOM 2305 O O . GLU B 1 95 ? 14.055 10 -8.609 1 98.56 95 GLU B O 1
ATOM 2310 N N . SER B 1 96 ? 14.164 11.766 -7.34 1 97.5 96 SER B N 1
ATOM 2311 C CA . SER B 1 96 ? 13.156 12.508 -8.086 1 97.5 96 SER B CA 1
ATOM 2312 C C . SER B 1 96 ? 13.469 14 -8.117 1 97.5 96 SER B C 1
ATOM 2314 O O . SER B 1 96 ? 14.141 14.516 -7.219 1 97.5 96 SER B O 1
ATOM 2316 N N . ARG B 1 97 ? 13.055 14.711 -9.172 1 94.06 97 ARG B N 1
ATOM 2317 C CA . ARG B 1 97 ? 13.094 16.172 -9.25 1 94.06 97 ARG B CA 1
ATOM 2318 C C . ARG B 1 97 ? 11.703 16.766 -9.07 1 94.06 97 ARG B C 1
ATOM 2320 O O . ARG B 1 97 ? 10.844 16.625 -9.938 1 94.06 97 ARG B O 1
ATOM 2327 N N . LEU B 1 98 ? 11.594 17.359 -8.023 1 90.31 98 LEU B N 1
ATOM 2328 C CA . LEU B 1 98 ? 10.281 17.875 -7.621 1 90.31 98 LEU B CA 1
ATOM 2329 C C . LEU B 1 98 ? 10.102 19.312 -8.07 1 90.31 98 LEU B C 1
ATOM 2331 O O . LEU B 1 98 ? 11.078 20.062 -8.148 1 90.31 98 LEU B O 1
ATOM 2335 N N . ASP B 1 99 ? 8.867 19.641 -8.414 1 83.25 99 ASP B N 1
ATOM 2336 C CA . ASP B 1 99 ? 8.516 21.047 -8.617 1 83.25 99 ASP B CA 1
ATOM 2337 C C . ASP B 1 99 ? 8.25 21.75 -7.293 1 83.25 99 ASP B C 1
ATOM 2339 O O . ASP B 1 99 ? 7.141 21.688 -6.758 1 83.25 99 ASP B O 1
ATOM 2343 N N . MET B 1 100 ? 9.211 22.469 -6.824 1 78.56 100 MET B N 1
ATOM 2344 C CA . MET B 1 100 ? 9.141 23.078 -5.5 1 78.56 100 MET B CA 1
ATOM 2345 C C . MET B 1 100 ? 8.125 24.203 -5.473 1 78.56 100 MET B C 1
ATOM 2347 O O . MET B 1 100 ? 7.52 24.484 -4.434 1 78.56 100 MET B O 1
ATOM 2351 N N . ALA B 1 101 ? 7.926 24.906 -6.605 1 76 101 ALA B N 1
ATOM 2352 C CA . ALA B 1 101 ? 6.922 25.969 -6.668 1 76 101 ALA B CA 1
ATOM 2353 C C . ALA B 1 101 ? 5.527 25.422 -6.391 1 76 101 ALA B C 1
ATOM 2355 O O . ALA B 1 101 ? 4.738 26.047 -5.676 1 76 101 ALA B O 1
ATOM 2356 N N . GLY B 1 102 ? 5.211 24.312 -6.887 1 70.06 102 GLY B N 1
ATOM 2357 C CA . GLY B 1 102 ? 3.941 23.656 -6.617 1 70.06 102 GLY B CA 1
ATOM 2358 C C . GLY B 1 102 ? 3.771 23.25 -5.164 1 70.06 102 GLY B C 1
ATOM 2359 O O . GLY B 1 102 ? 2.684 23.391 -4.602 1 70.06 102 GLY B O 1
ATOM 2360 N N . PHE B 1 103 ? 4.801 22.859 -4.562 1 74.5 103 PHE B N 1
ATOM 2361 C CA . PHE B 1 103 ? 4.762 22.453 -3.164 1 74.5 103 PHE B CA 1
ATOM 2362 C C . PHE B 1 103 ? 4.523 23.641 -2.256 1 74.5 103 PHE B C 1
ATOM 2364 O O . PHE B 1 103 ? 3.791 23.547 -1.269 1 74.5 103 PHE B O 1
ATOM 2371 N N . ASP B 1 104 ? 5.102 24.797 -2.645 1 76.56 104 ASP B N 1
ATOM 2372 C CA . ASP B 1 104 ? 4.957 26 -1.84 1 76.56 104 ASP B CA 1
ATOM 2373 C C . ASP B 1 104 ? 3.514 26.5 -1.848 1 76.56 104 ASP B C 1
ATOM 2375 O O . ASP B 1 104 ? 3.092 27.219 -0.935 1 76.56 104 ASP B O 1
ATOM 2379 N N . ASP B 1 105 ? 2.762 26.062 -2.803 1 84.38 105 ASP B N 1
ATOM 2380 C CA . ASP B 1 105 ? 1.374 26.5 -2.93 1 84.38 105 ASP B CA 1
ATOM 2381 C C . ASP B 1 105 ? 0.448 25.625 -2.084 1 84.38 105 ASP B C 1
ATOM 2383 O O . ASP B 1 105 ? -0.716 25.969 -1.872 1 84.38 105 ASP B O 1
ATOM 2387 N N . LEU B 1 106 ? 0.977 24.547 -1.579 1 87.44 106 LEU B N 1
ATOM 2388 C CA . LEU B 1 106 ? 0.173 23.656 -0.752 1 87.44 106 LEU B CA 1
ATOM 2389 C C . LEU B 1 106 ? 0.06 24.188 0.672 1 87.44 106 LEU B C 1
ATOM 2391 O O . LEU B 1 106 ? 1.059 24.266 1.393 1 87.44 106 LEU B O 1
ATOM 2395 N N . ARG B 1 107 ? -1.111 24.656 1.094 1 89.56 107 ARG B N 1
ATOM 2396 C CA . ARG B 1 107 ? -1.327 25.156 2.447 1 89.56 107 ARG B CA 1
ATOM 2397 C C . ARG B 1 107 ? -1.366 24.016 3.457 1 89.56 107 ARG B C 1
ATOM 2399 O O . ARG B 1 107 ? -1.611 22.875 3.092 1 89.56 107 ARG B O 1
ATOM 2406 N N . VAL B 1 108 ? -1.119 24.375 4.668 1 89.62 108 VAL B N 1
ATOM 2407 C CA . VAL B 1 108 ? -1.215 23.391 5.738 1 89.62 108 VAL B CA 1
ATOM 2408 C C . VAL B 1 108 ? -2.594 22.734 5.715 1 89.62 108 VAL B C 1
ATOM 2410 O O . VAL B 1 108 ? -3.613 23.422 5.605 1 89.62 108 VAL B O 1
ATOM 2413 N N . GLY B 1 109 ? -2.541 21.453 5.676 1 88.75 109 GLY B N 1
ATOM 2414 C CA . GLY B 1 109 ? -3.783 20.688 5.68 1 88.75 109 GLY B CA 1
ATOM 2415 C C . GLY B 1 109 ? -4.238 20.281 4.293 1 88.75 109 GLY B C 1
ATOM 2416 O O . GLY B 1 109 ? -5.117 19.438 4.145 1 88.75 109 GLY B O 1
ATOM 2417 N N . GLN B 1 110 ? -3.672 20.812 3.293 1 91.12 110 GLN B N 1
ATOM 2418 C CA . GLN B 1 110 ? -4.082 20.516 1.926 1 91.12 110 GLN B CA 1
ATOM 2419 C C . GLN B 1 110 ? -3.311 19.312 1.377 1 91.12 110 GLN B C 1
ATOM 2421 O O . GLN B 1 110 ? -2.162 19.078 1.758 1 91.12 110 GLN B O 1
ATOM 2426 N N . SER B 1 111 ? -4.004 18.562 0.604 1 92.25 111 SER B N 1
ATOM 2427 C CA . SER B 1 111 ? -3.4 17.453 -0.118 1 92.25 111 SER B CA 1
ATOM 2428 C C . SER B 1 111 ? -3.531 17.625 -1.626 1 92.25 111 SER B C 1
ATOM 2430 O O . SER B 1 111 ? -4.379 18.391 -2.094 1 92.25 111 SER B O 1
ATOM 2432 N N . ARG B 1 112 ? -2.684 16.969 -2.277 1 92.5 112 ARG B N 1
ATOM 2433 C CA . ARG B 1 112 ? -2.717 16.938 -3.736 1 92.5 112 ARG B CA 1
ATOM 2434 C C . ARG B 1 112 ? -2.314 15.578 -4.273 1 92.5 112 ARG B C 1
ATOM 2436 O O . ARG B 1 112 ? -1.375 14.953 -3.771 1 92.5 112 ARG B O 1
ATOM 2443 N N . VAL B 1 113 ? -3.068 15.133 -5.246 1 93.31 113 VAL B N 1
ATOM 2444 C CA . VAL B 1 113 ? -2.689 13.93 -5.969 1 93.31 113 VAL B CA 1
ATOM 2445 C C . VAL B 1 113 ? -1.695 14.273 -7.074 1 93.31 113 VAL B C 1
ATOM 2447 O O . VAL B 1 113 ? -1.891 15.242 -7.812 1 93.31 113 VAL B O 1
ATOM 2450 N N . GLU B 1 114 ? -0.649 13.5 -7.086 1 93.06 114 GLU B N 1
ATOM 2451 C CA . GLU B 1 114 ? 0.381 13.734 -8.094 1 93.06 114 GLU B CA 1
ATOM 2452 C C . GLU B 1 114 ? 0.89 12.422 -8.68 1 93.06 114 GLU B C 1
ATOM 2454 O O . GLU B 1 114 ? 0.957 11.406 -7.984 1 93.06 114 GLU B O 1
ATOM 2459 N N . LYS B 1 115 ? 1.162 12.547 -10.023 1 96.19 115 LYS B N 1
ATOM 2460 C CA . LYS B 1 115 ? 1.963 11.492 -10.641 1 96.19 115 LYS B CA 1
ATOM 2461 C C . LYS B 1 115 ? 3.449 11.836 -10.594 1 96.19 115 LYS B C 1
ATOM 2463 O O . LYS B 1 115 ? 3.908 12.719 -11.32 1 96.19 115 LYS B O 1
ATOM 2468 N N . LEU B 1 116 ? 4.215 11.141 -9.828 1 96.62 116 LEU B N 1
ATOM 2469 C CA . LEU B 1 116 ? 5.605 11.492 -9.555 1 96.62 116 LEU B CA 1
ATOM 2470 C C . LEU B 1 116 ? 6.555 10.609 -10.359 1 96.62 116 LEU B C 1
ATOM 2472 O O . LEU B 1 116 ? 6.504 9.383 -10.258 1 96.62 116 LEU B O 1
ATOM 2476 N N . ASP B 1 117 ? 7.371 11.211 -11.18 1 97.75 117 ASP B N 1
ATOM 2477 C CA . ASP B 1 117 ? 8.469 10.508 -11.844 1 97.75 117 ASP B CA 1
ATOM 2478 C C . ASP B 1 117 ? 9.656 10.336 -10.898 1 97.75 117 ASP B C 1
ATOM 2480 O O . ASP B 1 117 ? 10.016 11.266 -10.18 1 97.75 117 ASP B O 1
ATOM 2484 N N . PHE B 1 118 ? 10.203 9.156 -10.953 1 98.5 118 PHE B N 1
ATOM 2485 C CA . PHE B 1 118 ? 11.406 8.938 -10.156 1 98.5 118 PHE B CA 1
ATOM 2486 C C . PHE B 1 118 ? 12.297 7.887 -10.805 1 98.5 118 PHE B C 1
ATOM 2488 O O . PHE B 1 118 ? 11.852 7.137 -11.68 1 98.5 118 PHE B O 1
ATOM 2495 N N . THR B 1 119 ? 13.578 7.922 -10.445 1 98.81 119 THR B N 1
ATOM 2496 C CA . THR B 1 119 ? 14.547 6.902 -10.828 1 98.81 119 THR B CA 1
ATOM 2497 C C . THR B 1 119 ? 14.875 5.996 -9.641 1 98.81 119 THR B C 1
ATOM 2499 O O . THR B 1 119 ? 15.141 6.48 -8.539 1 98.81 119 THR B O 1
ATOM 2502 N N . LEU B 1 120 ? 14.773 4.727 -9.891 1 98.94 120 LEU B N 1
ATOM 2503 C CA . LEU B 1 120 ? 15.18 3.736 -8.898 1 98.94 120 LEU B CA 1
ATOM 2504 C C . LEU B 1 120 ? 16.5 3.07 -9.297 1 98.94 120 LEU B C 1
ATOM 2506 O O . LEU B 1 120 ? 16.625 2.561 -10.414 1 98.94 120 LEU B O 1
ATOM 2510 N N . ASP B 1 121 ? 17.453 3.209 -8.414 1 98.94 121 ASP B N 1
ATOM 2511 C CA . ASP B 1 121 ? 18.688 2.436 -8.516 1 98.94 121 ASP B CA 1
ATOM 2512 C C . ASP B 1 121 ? 18.656 1.226 -7.582 1 98.94 121 ASP B C 1
ATOM 2514 O O . ASP B 1 121 ? 18.578 1.379 -6.359 1 98.94 121 ASP B O 1
ATOM 2518 N N . LEU B 1 122 ? 18.688 0.081 -8.148 1 98.88 122 LEU B N 1
ATOM 2519 C CA . LEU B 1 122 ? 18.594 -1.174 -7.41 1 98.88 122 LEU B CA 1
ATOM 2520 C C . LEU B 1 122 ? 19.453 -2.256 -8.062 1 98.88 122 LEU B C 1
ATOM 2522 O O . LEU B 1 122 ? 19.297 -2.535 -9.258 1 98.88 122 LEU B O 1
ATOM 2526 N N . HIS B 1 123 ? 20.375 -2.824 -7.262 1 98.62 123 HIS B N 1
ATOM 2527 C CA . HIS B 1 123 ? 21.219 -3.941 -7.672 1 98.62 123 HIS B CA 1
ATOM 2528 C C . HIS B 1 123 ? 22.031 -3.592 -8.914 1 98.62 123 HIS B C 1
ATOM 2530 O O . HIS B 1 123 ? 22.188 -4.418 -9.812 1 98.62 123 HIS B O 1
ATOM 2536 N N . GLY B 1 124 ? 22.344 -2.4 -9.047 1 98.25 124 GLY B N 1
ATOM 2537 C CA . GLY B 1 124 ? 23.234 -1.96 -10.117 1 98.25 124 GLY B CA 1
ATOM 2538 C C . GLY B 1 124 ? 22.5 -1.536 -11.367 1 98.25 124 GLY B C 1
ATOM 2539 O O . GLY B 1 124 ? 23.109 -1.188 -12.375 1 98.25 124 GLY B O 1
ATOM 2540 N N . GLN B 1 125 ? 21.203 -1.555 -11.359 1 98.75 125 GLN B N 1
ATOM 2541 C CA . GLN B 1 125 ? 20.375 -1.145 -12.484 1 98.75 125 GLN B CA 1
ATOM 2542 C C . GLN B 1 125 ? 19.531 0.081 -12.133 1 98.75 125 GLN B C 1
ATOM 2544 O O . GLN B 1 125 ? 19.047 0.204 -11 1 98.75 125 GLN B O 1
ATOM 2549 N N . GLN B 1 126 ? 19.391 0.991 -13.094 1 98.69 126 GLN B N 1
ATOM 2550 C CA . GLN B 1 126 ? 18.531 2.158 -12.922 1 98.69 126 GLN B CA 1
ATOM 2551 C C . GLN B 1 126 ? 17.328 2.105 -13.867 1 98.69 126 GLN B C 1
ATOM 2553 O O . GLN B 1 126 ? 17.469 1.732 -15.031 1 98.69 126 GLN B O 1
ATOM 2558 N N . ARG B 1 127 ? 16.188 2.387 -13.344 1 98.75 127 ARG B N 1
ATOM 2559 C CA . ARG B 1 127 ? 14.977 2.477 -14.141 1 98.75 127 ARG B CA 1
ATOM 2560 C C . ARG B 1 127 ? 14.156 3.705 -13.75 1 98.75 127 ARG B C 1
ATOM 2562 O O . ARG B 1 127 ? 14.039 4.035 -12.57 1 98.75 127 ARG B O 1
ATOM 2569 N N . ARG B 1 128 ? 13.602 4.395 -14.766 1 98.62 128 ARG B N 1
ATOM 2570 C CA . ARG B 1 128 ? 12.625 5.449 -14.523 1 98.62 128 ARG B CA 1
ATOM 2571 C C . ARG B 1 128 ? 11.227 4.871 -14.336 1 98.62 128 ARG B C 1
ATOM 2573 O O . ARG B 1 128 ? 10.781 4.043 -15.141 1 98.62 128 ARG B O 1
ATOM 2580 N N . LEU B 1 129 ? 10.625 5.25 -13.242 1 98.69 129 LEU B N 1
ATOM 2581 C CA . LEU B 1 129 ? 9.297 4.77 -12.891 1 98.69 129 LEU B CA 1
ATOM 2582 C C . LEU B 1 129 ? 8.375 5.926 -12.516 1 98.69 129 LEU B C 1
ATOM 2584 O O . LEU B 1 129 ? 8.82 7.078 -12.445 1 98.69 129 LEU B O 1
ATOM 2588 N N . LYS B 1 130 ? 7.07 5.625 -12.398 1 98.38 130 LYS B N 1
ATOM 2589 C CA . LYS B 1 130 ? 6.059 6.586 -11.961 1 98.38 130 LYS B CA 1
ATOM 2590 C C . LYS B 1 130 ? 5.27 6.043 -10.766 1 98.38 130 LYS B C 1
ATOM 2592 O O . LYS B 1 130 ? 5.062 4.836 -10.656 1 98.38 130 LYS B O 1
ATOM 2597 N N . ALA B 1 131 ? 4.891 6.914 -9.906 1 98.12 131 ALA B N 1
ATOM 2598 C CA . ALA B 1 131 ? 4.039 6.57 -8.773 1 98.12 131 ALA B CA 1
ATOM 2599 C C . ALA B 1 131 ? 2.9 7.574 -8.617 1 98.12 131 ALA B C 1
ATOM 2601 O O . ALA B 1 131 ? 3.117 8.789 -8.703 1 98.12 131 ALA B O 1
ATOM 2602 N N . ASP B 1 132 ? 1.636 7.078 -8.469 1 96.88 132 ASP B N 1
ATOM 2603 C CA . ASP B 1 132 ? 0.549 7.93 -7.992 1 96.88 132 ASP B CA 1
ATOM 2604 C C . ASP B 1 132 ? 0.656 8.164 -6.488 1 96.88 132 ASP B C 1
ATOM 2606 O O . ASP B 1 132 ? 0.561 7.223 -5.695 1 96.88 132 ASP B O 1
ATOM 2610 N N . VAL B 1 133 ? 0.836 9.438 -6.133 1 96.69 133 VAL B N 1
ATOM 2611 C CA . VAL B 1 133 ? 1.071 9.727 -4.723 1 96.69 133 VAL B CA 1
ATOM 2612 C C . VAL B 1 133 ? 0.111 10.812 -4.246 1 96.69 133 VAL B C 1
ATOM 2614 O O . VAL B 1 133 ? -0.44 11.562 -5.059 1 96.69 133 VAL B O 1
ATOM 2617 N N . LEU B 1 134 ? -0.149 10.766 -3 1 95.56 134 LEU B N 1
ATOM 2618 C CA . LEU B 1 134 ? -0.78 11.867 -2.279 1 95.56 134 LEU B CA 1
ATOM 2619 C C . LEU B 1 134 ? 0.256 12.664 -1.495 1 95.56 134 LEU B C 1
ATOM 2621 O O . LEU B 1 134 ? 0.934 12.125 -0.62 1 95.56 134 LEU B O 1
ATOM 2625 N N . VAL B 1 135 ? 0.421 13.891 -1.879 1 94.5 135 VAL B N 1
ATOM 2626 C CA . VAL B 1 135 ? 1.298 14.812 -1.161 1 94.5 135 VAL B CA 1
ATOM 2627 C C . VAL B 1 135 ? 0.472 15.688 -0.219 1 94.5 135 VAL B C 1
ATOM 2629 O O . VAL B 1 135 ? -0.482 16.344 -0.646 1 94.5 135 VAL B O 1
ATOM 2632 N N . THR B 1 136 ? 0.877 15.711 1.016 1 93.31 136 THR B N 1
ATOM 2633 C CA . THR B 1 136 ? 0.117 16.453 2.014 1 93.31 136 THR B CA 1
ATOM 2634 C C . THR B 1 136 ? 1.034 17.375 2.82 1 93.31 136 THR B C 1
ATOM 2636 O O . THR B 1 136 ? 2.072 16.938 3.32 1 93.31 136 THR B O 1
ATOM 2639 N N . ARG B 1 137 ? 0.59 18.641 2.924 1 92.62 137 ARG B N 1
ATOM 2640 C CA . ARG B 1 137 ? 1.258 19.531 3.863 1 92.62 137 ARG B CA 1
ATOM 2641 C C . ARG B 1 137 ? 0.662 19.406 5.262 1 92.62 137 ARG B C 1
ATOM 2643 O O . ARG B 1 137 ? -0.387 19.984 5.551 1 92.62 137 ARG B O 1
ATOM 2650 N N . GLN B 1 138 ? 1.393 18.812 6.129 1 89.75 138 GLN B N 1
ATOM 2651 C CA . GLN B 1 138 ? 0.871 18.484 7.453 1 89.75 138 GLN B CA 1
ATOM 2652 C C . GLN B 1 138 ? 1.075 19.641 8.422 1 89.75 138 GLN B C 1
ATOM 2654 O O . GLN B 1 138 ? 0.424 19.719 9.469 1 89.75 138 GLN B O 1
ATOM 2659 N N . GLY B 1 139 ? 2.027 20.406 8.164 1 88.75 139 GLY B N 1
ATOM 2660 C CA . GLY B 1 139 ? 2.414 21.578 8.938 1 88.75 139 GLY B CA 1
ATOM 2661 C C . GLY B 1 139 ? 3.389 22.469 8.203 1 88.75 139 GLY B C 1
ATOM 2662 O O . GLY B 1 139 ? 3.758 22.203 7.062 1 88.75 139 GLY B O 1
ATOM 2663 N N . GLU B 1 140 ? 3.764 23.578 8.742 1 84.94 140 GLU B N 1
ATOM 2664 C CA . GLU B 1 140 ? 4.66 24.516 8.078 1 84.94 140 GLU B CA 1
ATOM 2665 C C . GLU B 1 140 ? 5.957 23.844 7.652 1 84.94 140 GLU B C 1
ATOM 2667 O O . GLU B 1 140 ? 6.449 24.078 6.547 1 84.94 140 GLU B O 1
ATOM 2672 N N . GLY B 1 141 ? 6.469 23 8.391 1 88.81 141 GLY B N 1
ATOM 2673 C CA . GLY B 1 141 ? 7.719 22.312 8.086 1 88.81 141 GLY B CA 1
ATOM 2674 C C . GLY B 1 141 ? 7.57 20.812 8.016 1 88.81 141 GLY B C 1
ATOM 2675 O O . GLY B 1 141 ? 8.492 20.078 8.375 1 88.81 141 GLY B O 1
ATOM 2676 N N . LEU B 1 142 ? 6.383 20.359 7.633 1 92.19 142 LEU B N 1
ATOM 2677 C CA . LEU B 1 142 ? 6.133 18.922 7.598 1 92.19 142 LEU B CA 1
ATOM 2678 C C . LEU B 1 142 ? 5.359 18.531 6.34 1 92.19 142 LEU B C 1
ATOM 2680 O O . LEU B 1 142 ? 4.312 19.109 6.051 1 92.19 142 LEU B O 1
ATOM 2684 N N . VAL B 1 143 ? 5.875 17.578 5.57 1 92.75 143 VAL B N 1
ATOM 2685 C CA . VAL B 1 143 ? 5.211 17.078 4.371 1 92.75 143 VAL B CA 1
ATOM 2686 C C . VAL B 1 143 ? 5.191 15.547 4.395 1 92.75 143 VAL B C 1
ATOM 2688 O O . VAL B 1 143 ? 6.18 14.914 4.781 1 92.75 143 VAL B O 1
ATOM 2691 N N . GLN B 1 144 ? 4.078 15.047 4.039 1 94.5 144 GLN B N 1
ATOM 2692 C CA . GLN B 1 144 ? 3.955 13.602 3.855 1 94.5 144 GLN B CA 1
ATOM 2693 C C . GLN B 1 144 ? 3.717 13.258 2.391 1 94.5 144 GLN B C 1
ATOM 2695 O O . GLN B 1 144 ? 2.961 13.938 1.697 1 94.5 144 GLN B O 1
ATOM 2700 N N . VAL B 1 145 ? 4.344 12.219 1.931 1 95.5 145 VAL B N 1
ATOM 2701 C CA . VAL B 1 145 ? 4.102 11.609 0.625 1 95.5 145 VAL B CA 1
ATOM 2702 C C . VAL B 1 145 ? 3.719 10.141 0.799 1 95.5 145 VAL B C 1
ATOM 2704 O O . VAL B 1 145 ? 4.473 9.359 1.383 1 95.5 145 VAL B O 1
ATOM 2707 N N . ALA B 1 146 ? 2.559 9.781 0.377 1 96.69 146 ALA B N 1
ATOM 2708 C CA . ALA B 1 146 ? 2.09 8.406 0.434 1 96.69 146 ALA B CA 1
ATOM 2709 C C . ALA B 1 146 ? 1.701 7.898 -0.952 1 96.69 146 ALA B C 1
ATOM 2711 O O . ALA B 1 146 ? 1.049 8.609 -1.72 1 96.69 146 ALA B O 1
ATOM 2712 N N . THR B 1 147 ? 2.162 6.688 -1.284 1 97.69 147 THR B N 1
ATOM 2713 C CA . THR B 1 147 ? 1.64 6.082 -2.506 1 97.69 147 THR B CA 1
ATOM 2714 C C . THR B 1 147 ? 0.136 5.848 -2.393 1 97.69 147 THR B C 1
ATOM 2716 O O . THR B 1 147 ? -0.34 5.312 -1.39 1 97.69 147 THR B O 1
ATOM 2719 N N . LEU B 1 148 ? -0.613 6.25 -3.422 1 96.56 148 LEU B N 1
ATOM 2720 C CA . LEU B 1 148 ? -2.051 6.004 -3.436 1 96.56 148 LEU B CA 1
ATOM 2721 C C . LEU B 1 148 ? -2.348 4.555 -3.807 1 96.56 148 LEU B C 1
ATOM 2723 O O . LEU B 1 148 ? -3.406 4.023 -3.459 1 96.56 148 LEU B O 1
ATOM 2727 N N . GLU B 1 149 ? -1.465 4.004 -4.496 1 96.94 149 GLU B N 1
ATOM 2728 C CA . GLU B 1 149 ? -1.451 2.6 -4.895 1 96.94 149 GLU B CA 1
ATOM 2729 C C . GLU B 1 149 ? -0.025 2.092 -5.082 1 96.94 149 GLU B C 1
ATOM 2731 O O . GLU B 1 149 ? 0.897 2.883 -5.297 1 96.94 149 GLU B O 1
ATOM 2736 N N . PRO B 1 150 ? 0.189 0.771 -4.934 1 98.19 150 PRO B N 1
ATOM 2737 C CA . PRO B 1 150 ? 1.57 0.289 -5.012 1 98.19 150 PRO B CA 1
ATOM 2738 C C . PRO B 1 150 ? 2.178 0.465 -6.402 1 98.19 150 PRO B C 1
ATOM 2740 O O . PRO B 1 150 ? 1.452 0.49 -7.398 1 98.19 150 PRO B O 1
ATOM 2743 N N . VAL B 1 151 ? 3.461 0.653 -6.406 1 98.62 151 VAL B N 1
ATOM 2744 C CA . VAL B 1 151 ? 4.25 0.587 -7.633 1 98.62 151 VAL B CA 1
ATOM 2745 C C . VAL B 1 151 ? 4.668 -0.856 -7.902 1 98.62 151 VAL B C 1
ATOM 2747 O O . VAL B 1 151 ? 5.184 -1.536 -7.012 1 98.62 151 VAL B O 1
ATOM 2750 N N . LEU B 1 152 ? 4.449 -1.301 -9.094 1 98.56 152 LEU B N 1
ATOM 2751 C CA . LEU B 1 152 ? 4.852 -2.66 -9.438 1 98.56 152 LEU B CA 1
ATOM 2752 C C . LEU B 1 152 ? 6.266 -2.684 -10.008 1 98.56 152 LEU B C 1
ATOM 2754 O O . LEU B 1 152 ? 6.531 -2.072 -11.039 1 98.56 152 LEU B O 1
ATOM 2758 N N . LEU B 1 153 ? 7.141 -3.354 -9.312 1 98.81 153 LEU B N 1
ATOM 2759 C CA . LEU B 1 153 ? 8.492 -3.551 -9.82 1 98.81 153 LEU B CA 1
ATOM 2760 C C . LEU B 1 153 ? 8.625 -4.906 -10.508 1 98.81 153 LEU B C 1
ATOM 2762 O O . LEU B 1 153 ? 8.297 -5.938 -9.922 1 98.81 153 LEU B O 1
ATOM 2766 N N . LYS B 1 154 ? 9.055 -4.863 -11.711 1 98.75 154 LYS B N 1
ATOM 2767 C CA . LYS B 1 154 ? 9.43 -6.098 -12.406 1 98.75 154 LYS B CA 1
ATOM 2768 C C . LYS B 1 154 ? 10.891 -6.445 -12.156 1 98.75 154 LYS B C 1
ATOM 2770 O O . LYS B 1 154 ? 11.789 -5.66 -12.477 1 98.75 154 LYS B O 1
ATOM 2775 N N . LEU B 1 155 ? 11.102 -7.637 -11.648 1 98.81 155 LEU B N 1
ATOM 2776 C CA . LEU B 1 155 ? 12.461 -8.023 -11.273 1 98.81 155 LEU B CA 1
ATOM 2777 C C . LEU B 1 155 ? 13.367 -8.078 -12.5 1 98.81 155 LEU B C 1
ATOM 2779 O O . LEU B 1 155 ? 14.562 -7.789 -12.406 1 98.81 155 LEU B O 1
ATOM 2783 N N . LEU B 1 156 ? 12.797 -8.422 -13.641 1 98.44 156 LEU B N 1
ATOM 2784 C CA . LEU B 1 156 ? 13.555 -8.484 -14.883 1 98.44 156 LEU B CA 1
ATOM 2785 C C . LEU B 1 156 ? 14.242 -7.152 -15.164 1 98.44 156 LEU B C 1
ATOM 2787 O O . LEU B 1 156 ? 15.367 -7.121 -15.664 1 98.44 156 LEU B O 1
ATOM 2791 N N . ASP B 1 157 ? 13.586 -6.051 -14.867 1 98.5 157 ASP B N 1
ATOM 2792 C CA . ASP B 1 157 ? 14.109 -4.719 -15.164 1 98.5 157 ASP B CA 1
ATOM 2793 C C . ASP B 1 157 ? 15.359 -4.422 -14.336 1 98.5 157 ASP B C 1
ATOM 2795 O O . ASP B 1 157 ? 16.109 -3.49 -14.641 1 98.5 157 ASP B O 1
ATOM 2799 N N . PHE B 1 158 ? 15.633 -5.195 -13.312 1 98.75 158 PHE B N 1
ATOM 2800 C CA . PHE B 1 158 ? 16.75 -4.91 -12.406 1 98.75 158 PHE B CA 1
ATOM 2801 C C . PHE B 1 158 ? 17.703 -6.09 -12.352 1 98.75 158 PHE B C 1
ATOM 2803 O O . PHE B 1 158 ? 18.5 -6.207 -11.414 1 98.75 158 PHE B O 1
ATOM 2810 N N . ASP B 1 159 ? 17.547 -7.074 -13.258 1 97.88 159 ASP B N 1
ATOM 2811 C CA . ASP B 1 159 ? 18.375 -8.266 -13.367 1 97.88 159 ASP B CA 1
ATOM 2812 C C . ASP B 1 159 ? 18.312 -9.102 -12.086 1 97.88 159 ASP B C 1
ATOM 2814 O O . ASP B 1 159 ? 19.328 -9.625 -11.625 1 97.88 159 ASP B O 1
ATOM 2818 N N . LEU B 1 160 ? 17.125 -9.125 -11.5 1 98.75 160 LEU B N 1
ATOM 2819 C CA . LEU B 1 160 ? 16.953 -9.828 -10.234 1 98.75 160 LEU B CA 1
ATOM 2820 C C . LEU B 1 160 ? 16.125 -11.086 -10.406 1 98.75 160 LEU B C 1
ATOM 2822 O O . LEU B 1 160 ? 16.031 -11.906 -9.492 1 98.75 160 LEU B O 1
ATOM 2826 N N . GLU B 1 161 ? 15.531 -11.258 -11.539 1 98.5 161 GLU B N 1
ATOM 2827 C CA . GLU B 1 161 ? 14.641 -12.398 -11.711 1 98.5 161 GLU B CA 1
ATOM 2828 C C . GLU B 1 161 ? 15.391 -13.719 -11.531 1 98.5 161 GLU B C 1
ATOM 2830 O O . GLU B 1 161 ? 14.891 -14.641 -10.875 1 98.5 161 GLU B O 1
ATOM 2835 N N . GLU B 1 162 ? 16.578 -13.828 -12.07 1 97.94 162 GLU B N 1
ATOM 2836 C CA . GLU B 1 162 ? 17.375 -15.055 -11.977 1 97.94 162 GLU B CA 1
ATOM 2837 C C . GLU B 1 162 ? 17.781 -15.336 -10.539 1 97.94 162 GLU B C 1
ATOM 2839 O O . GLU B 1 162 ? 18.078 -16.484 -10.18 1 97.94 162 GLU B O 1
ATOM 2844 N N . LYS B 1 163 ? 17.812 -14.281 -9.727 1 98.38 163 LYS B N 1
ATOM 2845 C CA . LYS B 1 163 ? 18.203 -14.43 -8.328 1 98.38 163 LYS B CA 1
ATOM 2846 C C . LYS B 1 163 ? 17.125 -15.125 -7.516 1 98.38 163 LYS B C 1
ATOM 2848 O O . LYS B 1 163 ? 17.375 -15.555 -6.387 1 98.38 163 LYS B O 1
ATOM 2853 N N . LEU B 1 164 ? 15.953 -15.336 -8.117 1 98.5 164 LEU B N 1
ATOM 2854 C CA . LEU B 1 164 ? 14.898 -16.078 -7.441 1 98.5 164 LEU B CA 1
ATOM 2855 C C . LEU B 1 164 ? 15.227 -17.562 -7.395 1 98.5 164 LEU B C 1
ATOM 2857 O O . LEU B 1 164 ? 14.734 -18.281 -6.523 1 98.5 164 LEU B O 1
ATOM 2861 N N . LYS B 1 165 ? 16.062 -18.062 -8.305 1 97.94 165 LYS B N 1
ATOM 2862 C CA . LYS B 1 165 ? 16.359 -19.5 -8.414 1 97.94 165 LYS B CA 1
ATOM 2863 C C . LYS B 1 165 ? 16.984 -20.031 -7.129 1 97.94 165 LYS B C 1
ATOM 2865 O O . LYS B 1 165 ? 16.469 -20.953 -6.516 1 97.94 165 LYS B O 1
ATOM 2870 N N . PRO B 1 166 ? 18.078 -19.391 -6.664 1 97.88 166 PRO B N 1
ATOM 2871 C CA . PRO B 1 166 ? 18.641 -19.906 -5.414 1 97.88 166 PRO B CA 1
ATOM 2872 C C . PRO B 1 166 ? 17.688 -19.781 -4.238 1 97.88 166 PRO B C 1
ATOM 2874 O O . PRO B 1 166 ? 17.688 -20.625 -3.336 1 97.88 166 PRO B O 1
ATOM 2877 N N . LEU B 1 167 ? 16.812 -18.75 -4.176 1 98.12 167 LEU B N 1
ATOM 2878 C CA . LEU B 1 167 ? 15.844 -18.609 -3.096 1 98.12 167 LEU B CA 1
ATOM 2879 C C . LEU B 1 167 ? 14.836 -19.75 -3.107 1 98.12 167 LEU B C 1
ATOM 2881 O O . LEU B 1 167 ? 14.516 -20.312 -2.055 1 98.12 167 LEU B O 1
ATOM 2885 N N . LYS B 1 168 ? 14.367 -20.031 -4.305 1 98.25 168 LYS B N 1
ATOM 2886 C CA . LYS B 1 168 ? 13.422 -21.141 -4.453 1 98.25 168 LYS B CA 1
ATOM 2887 C C . LYS B 1 168 ? 14.039 -22.469 -4.012 1 98.25 168 LYS B C 1
ATOM 2889 O O . LYS B 1 168 ? 13.406 -23.25 -3.307 1 98.25 168 LYS B O 1
ATOM 2894 N N . GLU B 1 169 ? 15.258 -22.719 -4.367 1 98.19 169 GLU B N 1
ATOM 2895 C CA . GLU B 1 169 ? 15.953 -23.953 -4.004 1 98.19 169 GLU B CA 1
ATOM 2896 C C . GLU B 1 169 ? 16.156 -24.047 -2.494 1 98.19 169 GLU B C 1
ATOM 2898 O O . GLU B 1 169 ? 15.836 -25.078 -1.888 1 98.19 169 GLU B O 1
ATOM 2903 N N . MET B 1 170 ? 16.594 -23 -1.874 1 97.88 170 MET B N 1
ATOM 2904 C CA . MET B 1 170 ? 16.859 -23 -0.44 1 97.88 170 MET B CA 1
ATOM 2905 C C . MET B 1 170 ? 15.578 -23.172 0.364 1 97.88 170 MET B C 1
ATOM 2907 O O . MET B 1 170 ? 15.578 -23.828 1.402 1 97.88 170 MET B O 1
ATOM 2911 N N . ALA B 1 171 ? 14.531 -22.562 -0.138 1 96.56 171 ALA B N 1
ATOM 2912 C CA . ALA B 1 171 ? 13.266 -22.594 0.59 1 96.56 171 ALA B CA 1
ATOM 2913 C C . ALA B 1 171 ? 12.43 -23.797 0.168 1 96.56 171 ALA B C 1
ATOM 2915 O O . ALA B 1 171 ? 11.375 -24.062 0.744 1 96.56 171 ALA B O 1
ATOM 2916 N N . ASN B 1 172 ? 12.852 -24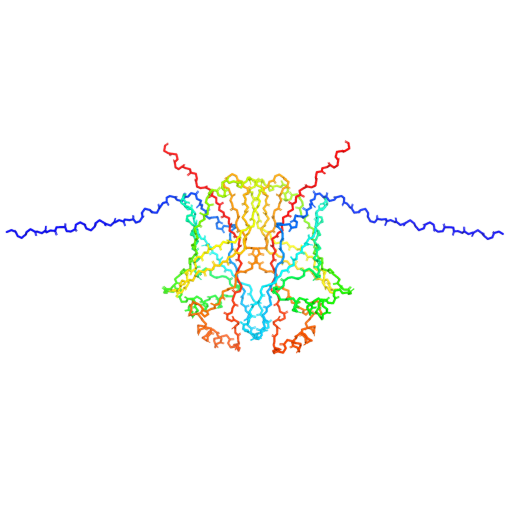.5 -0.863 1 97.62 172 ASN B N 1
ATOM 2917 C CA . ASN B 1 172 ? 12.148 -25.656 -1.417 1 97.62 172 ASN B CA 1
ATOM 2918 C C . ASN B 1 172 ? 10.719 -25.297 -1.824 1 97.62 172 ASN B C 1
ATOM 2920 O O . ASN B 1 172 ? 9.766 -25.938 -1.383 1 97.62 172 ASN B O 1
ATOM 2924 N N . ILE B 1 173 ? 10.625 -24.266 -2.643 1 97.12 173 ILE B N 1
ATOM 2925 C CA . ILE B 1 173 ? 9.328 -23.844 -3.158 1 97.12 173 ILE B CA 1
ATOM 2926 C C . ILE B 1 173 ? 9.391 -23.719 -4.68 1 97.12 173 ILE B C 1
ATOM 2928 O O . ILE B 1 173 ? 10.438 -23.375 -5.238 1 97.12 173 ILE B O 1
ATOM 2932 N N . PRO B 1 174 ? 8.273 -23.938 -5.305 1 96.56 174 PRO B N 1
ATOM 2933 C CA . PRO B 1 174 ? 8.281 -24.047 -6.762 1 96.56 174 PRO B CA 1
ATOM 2934 C C . PRO B 1 174 ? 8.25 -22.703 -7.469 1 96.56 174 PRO B C 1
ATOM 2936 O O . PRO B 1 174 ? 8.625 -22.609 -8.641 1 96.56 174 PRO B O 1
ATOM 2939 N N . SER B 1 175 ? 7.738 -21.672 -6.734 1 97.44 175 SER B N 1
ATOM 2940 C CA . SER B 1 175 ? 7.59 -20.422 -7.48 1 97.44 175 SER B CA 1
ATOM 2941 C C . SER B 1 175 ? 7.605 -19.219 -6.543 1 97.44 175 SER B C 1
ATOM 2943 O O . SER B 1 175 ? 7.18 -19.312 -5.391 1 97.44 175 SER B O 1
ATOM 2945 N N . ILE B 1 176 ? 8.117 -18.188 -6.973 1 98.56 176 ILE B N 1
ATOM 2946 C CA . ILE B 1 176 ? 8.031 -16.812 -6.453 1 98.56 176 ILE B CA 1
ATOM 2947 C C . ILE B 1 176 ? 7.66 -15.859 -7.586 1 98.56 176 ILE B C 1
ATOM 2949 O O . ILE B 1 176 ? 8.281 -15.883 -8.648 1 98.56 176 ILE B O 1
ATOM 2953 N N . THR B 1 177 ? 6.598 -15.094 -7.406 1 98.69 177 THR B N 1
ATOM 2954 C CA . THR B 1 177 ? 6.141 -14.148 -8.422 1 98.69 177 THR B CA 1
ATOM 2955 C C . THR B 1 177 ? 7.211 -13.102 -8.703 1 98.69 177 THR B C 1
ATOM 2957 O O . THR B 1 177 ? 7.738 -12.484 -7.781 1 98.69 177 THR B O 1
ATOM 2960 N N . PRO B 1 178 ? 7.555 -12.852 -9.977 1 98.75 178 PRO B N 1
ATOM 2961 C CA . PRO B 1 178 ? 8.68 -11.953 -10.281 1 98.75 178 PRO B CA 1
ATOM 2962 C C . PRO B 1 178 ? 8.25 -10.492 -10.375 1 98.75 178 PRO B C 1
ATOM 2964 O O . PRO B 1 178 ? 9.047 -9.641 -10.789 1 98.75 178 PRO B O 1
ATOM 2967 N N . GLU B 1 179 ? 7.039 -10.133 -10.062 1 98.81 179 GLU B N 1
ATOM 2968 C CA . GLU B 1 179 ? 6.559 -8.758 -9.945 1 98.81 179 GLU B CA 1
ATOM 2969 C C . GLU B 1 179 ? 6.191 -8.422 -8.5 1 98.81 179 GLU B C 1
ATOM 2971 O O . GLU B 1 179 ? 5.508 -9.203 -7.836 1 98.81 179 GLU B O 1
ATOM 2976 N N . VAL B 1 180 ? 6.754 -7.359 -8.047 1 98.81 180 VAL B N 1
ATOM 2977 C CA . VAL B 1 180 ? 6.715 -7.047 -6.621 1 98.81 180 VAL B CA 1
ATOM 2978 C C . VAL B 1 180 ? 6 -5.719 -6.402 1 98.81 180 VAL B C 1
ATOM 2980 O O . VAL B 1 180 ? 6.508 -4.66 -6.785 1 98.81 180 VAL B O 1
ATOM 2983 N N . PRO B 1 181 ? 4.762 -5.715 -5.809 1 98.81 181 PRO B N 1
ATOM 2984 C CA . PRO B 1 181 ? 4.152 -4.441 -5.402 1 98.81 181 PRO B CA 1
ATOM 2985 C C . PRO B 1 181 ? 4.902 -3.773 -4.25 1 98.81 181 PRO B C 1
ATOM 2987 O O . PRO B 1 181 ? 5.188 -4.418 -3.238 1 98.81 181 PRO B O 1
ATOM 2990 N N . VAL B 1 182 ? 5.242 -2.52 -4.422 1 98.81 182 VAL B N 1
ATOM 2991 C CA . VAL B 1 182 ? 5.945 -1.727 -3.422 1 98.81 182 VAL B CA 1
ATOM 2992 C C . VAL B 1 182 ? 5.094 -0.525 -3.02 1 98.81 182 VAL B C 1
ATOM 2994 O O . VAL B 1 182 ? 4.488 0.127 -3.873 1 98.81 182 VAL B O 1
ATOM 2997 N N . PHE B 1 183 ? 5.062 -0.267 -1.775 1 98 183 PHE B N 1
ATOM 2998 C CA . PHE B 1 183 ? 4.285 0.811 -1.175 1 98 183 PHE B CA 1
ATOM 2999 C C . PHE B 1 183 ? 5.152 1.648 -0.242 1 98 183 PHE B C 1
ATOM 3001 O O . PHE B 1 183 ? 6.098 1.138 0.361 1 98 183 PHE B O 1
ATOM 3008 N N . ALA B 1 184 ? 4.762 2.984 -0.146 1 97.81 184 ALA B N 1
ATOM 3009 C CA . ALA B 1 184 ? 5.578 3.836 0.717 1 97.81 184 ALA B CA 1
ATOM 3010 C C . ALA B 1 184 ? 4.73 4.918 1.38 1 97.81 184 ALA B C 1
ATOM 3012 O O . ALA B 1 184 ? 3.811 5.457 0.763 1 97.81 184 ALA B O 1
ATOM 3013 N N . VAL B 1 185 ? 4.984 5.203 2.588 1 97.31 185 VAL B N 1
ATOM 3014 C CA . VAL B 1 185 ? 4.617 6.41 3.318 1 97.31 185 VAL B CA 1
ATOM 3015 C C . VAL B 1 185 ? 5.875 7.113 3.82 1 97.31 185 VAL B C 1
ATOM 3017 O O . VAL B 1 185 ? 6.652 6.539 4.586 1 97.31 185 VAL B O 1
ATOM 3020 N N . LEU B 1 186 ? 6.055 8.32 3.377 1 97 186 LEU B N 1
ATOM 3021 C CA . LEU B 1 186 ? 7.281 9.062 3.67 1 97 186 LEU B CA 1
ATOM 3022 C C . LEU B 1 186 ? 6.965 10.422 4.285 1 97 186 LEU B C 1
ATOM 3024 O O . LEU B 1 186 ? 6.191 11.195 3.719 1 97 186 LEU B O 1
ATOM 3028 N N . ASN B 1 187 ? 7.574 10.688 5.387 1 95.62 187 ASN B N 1
ATOM 3029 C CA . ASN B 1 187 ? 7.414 11.969 6.07 1 95.62 187 ASN B CA 1
ATOM 3030 C C . ASN B 1 187 ? 8.719 12.766 6.086 1 95.62 187 ASN B C 1
ATOM 3032 O O . ASN B 1 187 ? 9.773 12.227 6.418 1 95.62 187 ASN B O 1
ATOM 3036 N N . PHE B 1 188 ? 8.609 14 5.727 1 95.06 188 PHE B N 1
ATOM 3037 C CA . PHE B 1 188 ? 9.766 14.883 5.691 1 95.06 188 PHE B CA 1
ATOM 3038 C C . PHE B 1 188 ? 9.562 16.078 6.613 1 95.06 188 PHE B C 1
ATOM 3040 O O . PHE B 1 188 ? 8.453 16.625 6.699 1 95.06 188 PHE B O 1
ATOM 3047 N N . ARG B 1 189 ? 10.625 16.516 7.191 1 94.44 189 ARG B N 1
ATOM 3048 C CA . ARG B 1 189 ? 10.648 17.719 8.031 1 94.44 189 ARG B CA 1
ATOM 3049 C C . ARG B 1 189 ? 11.641 18.75 7.5 1 94.44 189 ARG B C 1
ATOM 3051 O O . ARG B 1 189 ? 12.75 18.391 7.094 1 94.44 189 ARG B O 1
ATOM 3058 N N . GLU B 1 190 ? 11.195 19.969 7.535 1 92.38 190 GLU B N 1
ATOM 3059 C CA . GLU B 1 190 ? 12.078 21.047 7.105 1 92.38 190 GLU B CA 1
ATOM 3060 C C . GLU B 1 190 ? 13.266 21.203 8.055 1 92.38 190 GLU B C 1
ATOM 3062 O O . GLU B 1 190 ? 13.109 21.125 9.273 1 92.38 190 GLU B O 1
ATOM 3067 N N . VAL B 1 191 ? 14.477 21.328 7.438 1 88.69 191 VAL B N 1
ATOM 3068 C CA . VAL B 1 191 ? 15.688 21.562 8.219 1 88.69 191 VAL B CA 1
ATOM 3069 C C . VAL B 1 191 ? 15.789 23.047 8.578 1 88.69 191 VAL B C 1
ATOM 3071 O O . VAL B 1 191 ? 15.758 23.906 7.695 1 88.69 191 VAL B O 1
ATOM 3074 N N . PRO B 1 192 ? 15.82 23.359 9.867 1 80.25 192 PRO B N 1
ATOM 3075 C CA . PRO B 1 192 ? 15.945 24.766 10.25 1 80.25 192 PRO B CA 1
ATOM 3076 C C . PRO B 1 192 ? 17.203 25.422 9.672 1 80.25 192 PRO B C 1
ATOM 3078 O O . PRO B 1 192 ? 18.234 24.781 9.539 1 80.25 192 PRO B O 1
ATOM 3081 N N . PRO B 1 193 ? 17.031 26.703 9.117 1 68.94 193 PRO B N 1
ATOM 3082 C CA . PRO B 1 193 ? 18.203 27.406 8.602 1 68.94 193 PRO B CA 1
ATOM 3083 C C . PRO B 1 193 ? 19.297 27.562 9.648 1 68.94 193 PRO B C 1
ATOM 3085 O O . PRO B 1 193 ? 19 27.641 10.844 1 68.94 193 PRO B O 1
ATOM 3088 N N . GLU B 1 194 ? 20.453 26.969 9.391 1 55.5 194 GLU B N 1
ATOM 3089 C CA . GLU B 1 194 ? 21.547 27.234 10.312 1 55.5 194 GLU B CA 1
ATOM 3090 C C . GLU B 1 194 ? 21.594 28.719 10.695 1 55.5 194 GLU B C 1
ATOM 3092 O O . GLU B 1 194 ? 21.578 29.594 9.828 1 55.5 194 GLU B O 1
ATOM 3097 N N . GLN B 1 195 ? 20.984 29.094 11.82 1 48.69 195 GLN B N 1
ATOM 3098 C CA . GLN B 1 195 ? 21.234 30.453 12.312 1 48.69 195 GLN B CA 1
ATOM 3099 C C . GLN B 1 195 ? 22.719 30.734 12.438 1 48.69 195 GLN B C 1
ATOM 3101 O O . GLN B 1 195 ? 23.453 30 13.109 1 48.69 195 GLN B O 1
ATOM 3106 N N . PHE B 1 196 ? 23.234 31.297 11.43 1 40.53 196 PHE B N 1
ATOM 3107 C CA . PHE B 1 196 ? 24.453 32.031 11.766 1 40.53 196 PHE B CA 1
ATOM 3108 C C . PHE B 1 196 ? 24.141 33.312 12.523 1 40.53 196 PHE B C 1
ATOM 3110 O O . PHE B 1 196 ? 23.094 33.906 12.297 1 40.53 196 PHE B O 1
#

Sequence (392 aa):
MPVVLCVLLLLLSPLLSAAEWQLEPDYSRISFVSVKRAKMAEVQRFDRLSGQIDKQGVARIVVPLGTLDSGLALRDERMKDNFFETSRFPEATVESRLDMAGFDDLRVGQSRVEKLDFTLDLHGQQRRLKADVLVTRQGEGLVQVATLEPVLLKLLDFDLEEKLKPLKEMANIPSITPEVPVFAVLNFREVPPEQFMPVVLCVLLLLLSPLLSAAEWQLEPDYSRISFVSVKRAKMAEVQRFDRLSGQIDKQGVARIVVPLGTLDSGLALRDERMKDNFFETSRFPEATVESRLDMAGFDDLRVGQSRVEKLDFTLDLHGQQRRLKADVLVTRQGEGLVQVATLEPVLLKLLDFDLEEKLKPLKEMANIPSITPEVPVFAVLNFREVPPEQF

Foldseek 3Di:
DPPPPPPPPPPPPPPPADFQKWWDQVQKWKKKWKDFLVPDIFIKTFGDKIWGAHPQQKIKIKTQLLRIDRPDPVLSVCCCCQQQNCVVVRIKMKIFRDDVVVVVPADAFDKDWDWTWIWIDGSNAIDIDIFTWIWHRNDPFKIKIWGPFWDKDAQVRNVRQVSVVVVCVVVVTDDMDRIMTMTIMIMMGGDPDPDD/DPPPPPPPPPPPPPPPADFQKKWDQVQKWKKKWKDFLVPDIFIKTFGDKIWGAHPQQKIKIKTQLLRIDRPDPVLSVCCCCQQQNCVVVRIKMKIFRDDVVVVVPADAFDKDWDWTWIWIDGSNAIDIDIFTWIWHRNDPFKIKIWGPFWDKDAQVRNVRPVSVVVVCVVVVTDDMDRIMTMTIIIMMGGDPDPDD

InterPro domains:
  IPR007372 Lipid/polyisoprenoid-binding, YceI-like [PF04264] (21-181)
  IPR007372 Lipid/polyisoprenoid-binding, YceI-like [SM00867] (20-189)
  IPR027016 Uncharacterised protein with YceI domain [PIRSF029811] (3-190)
  IPR036761 Lipid/polyisoprenoid-binding, YceI-like superfamily [G3DSA:2.40.128.110] (17-192)
  IPR036761 Lipid/polyisoprenoid-binding, YceI-like superfamily [SSF101874] (19-188)

Radius of gyration: 24.68 Å; Cα contacts (8 Å, |Δi|>4): 925; chains: 2; bounding box: 133×58×43 Å

Organism: Pseudomonas aeruginosa (strain ATCC 15692 / DSM 22644 / CIP 104116 / JCM 14847 / LMG 12228 / 1C / PRS 101 / PAO1) (NCBI:txid208964)

Secondary structure (DSSP, 8-state):
------------------EEEEE-GGG-EEEEEEEETTTEEEEEEE-S-EEEEETT-EEEEEEEGGGEE-S-HHHHHHIIIIIS-TTT--EEEEEEE--HHHHHT--TT-EEEEEEEEEEEETTEEEEEEEEEEEEEEETTEEEEEESSPEEEEGGGGT-GGGHHHHHHHHT-S-B-SEEEEEEEEEEEEPPP---/------------------EEEEE-GGG-EEEEEEEETTTEEEEEEE-S-EEEEETT-EEEEEEEGGGEE-S-HHHHHHIIIIIS-TTT--EEEEEEE--HHHHHT--TT-EEEEEEEEEEEETTEEEEEEEEEEEEEEETTEEEEEESSPEEEEGGGGT-GGGHHHHHHHHT-S-B-SEEEEEEEEEEEEPPP---

pLDDT: mean 90.18, std 15.89, range [40.0, 98.94]